Protein 7PUJ (pdb70)

Organism: Enterococcus faecalis (strain ATCC 700802 / V583) (NCBI:txid226185)

InterPro domains:
  IPR001579 Glycosyl hydrolase family 18, active site [PS01095] (178-186)
  IPR015883 Beta-hexosaminidase, catalytic domain [PF00728] (496-764)
  IPR017853 Glycoside hydrolase superfamily [SSF51445] (61-323)
  IPR017853 Glycoside hydrolase superfamily [SSF51445] (495-826)
  IPR052764 Glycosyl Hydrolase 20 Enzymes [PTHR43678] (431-831)
  IPR057016 Endo-beta-N-acetylglucosaminidase EndoS/F2-like, TIM-barrel domain [PF23916] (66-312)
  IPR057677 EndoE-GH18L, 2nd helical domain [PF25528] (418-481)

Foldseek 3Di:
DFAEEEEAELCLAQLAAPFPDPFRAGRDHHLVQPFPLHAEYEHEYDGPPPCPVRSVSSLVCQQPPNLVVVVVSNHAYEYEDELVLLQPQDDDDPAHDLVSLLVVLVVCCVVHAVVSNHQEYEYEYEDADDPVSLSRSLSNLVSNLCPAADSVPDPRFYEYEYQAQRPSSCQSRVNSGQAYEHEDFQDACVVVVVSCVSNVVRHDQLRYAYEYEADDAQDPDAGFQQDPVRCVGRLLRNLQSLQVPNGRFYYYYHQQRQLAHCPPVRNRDRDGWLSLSVLQSSCSNNVPDLVLLLVLLVLLLVLLVLQDPCVVQSVQLNVQSVVDDGSSSNSCSACPSTHPRHVDSRDHSNQSSVCVPQDCPLVVVLLVVLVVCVVVVVPDDPVLNVQLVVLSNVLSVVSNDNHDDSVRSVVSSVSSVVSVVD

CATH classification: 3.20.20.80

Solvent-accessible surface area: 18650 Å² total; per-residue (Å²): 214,67,39,5,0,0,12,2,6,0,18,4,0,111,42,3,140,46,1,42,31,121,20,126,47,155,19,45,0,26,0,64,60,2,3,59,29,4,36,1,0,3,5,80,28,130,34,30,192,68,45,94,88,90,1,86,65,0,53,70,25,0,106,115,84,3,4,69,29,2,84,93,65,55,8,70,0,0,43,20,9,77,4,52,37,0,48,127,5,90,76,101,51,136,67,8,75,157,74,41,27,40,58,21,0,102,100,3,6,66,122,34,0,67,82,36,22,10,27,0,0,0,0,33,2,100,78,173,8,51,143,121,34,14,86,5,0,15,10,0,0,116,10,0,2,140,64,0,2,68,118,23,76,66,110,60,1,0,0,2,2,2,62,38,46,45,46,45,0,3,88,71,3,8,87,2,2,40,1,1,0,3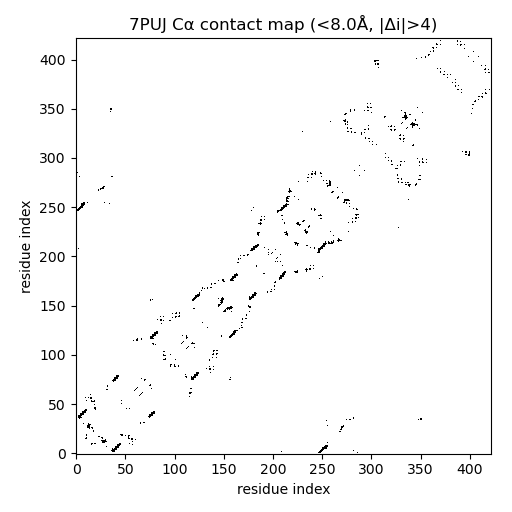,23,0,39,32,30,27,40,140,54,0,109,126,0,28,106,62,0,64,104,23,8,70,17,107,51,0,0,0,0,0,5,1,9,38,16,88,32,99,79,90,100,133,2,28,100,97,83,13,96,98,0,18,2,37,69,0,0,88,41,0,78,92,67,99,6,5,0,0,0,0,28,0,0,4,2,1,26,6,51,21,95,144,52,4,35,76,71,18,57,55,3,4,9,1,16,0,13,0,2,3,5,14,2,72,24,21,60,60,76,71,3,43,43,2,0,84,33,16,17,92,3,8,38,36,41,45,140,72,67,77,31,29,104,149,5,43,92,44,0,86,116,8,103,18,11,7,49,0,0,69,14,0,0,10,32,46,92,54,128,26,33,10,47,100,2,13,7,41,9,1,50,49,9,69,98,32,90,8,78,72,0,29,185,5,0,68,46,2,65,66,48,68,94,62,40,116,90,64,58,111,90,39,21,64,63,11,31,65,25,38,102,48,0,1,86,77,0,29,28,108,61,8,80,55,73,72,4,72,69,4,40,89,71,3,85,72,20,53,108,128

Radius of gyration: 24.65 Å; Cα contacts (8 Å, |Δi|>4): 744; chains: 1; bounding box: 52×75×59 Å

Secondary structure (DSSP, 8-state):
--EEEEEEEGGGBTT-SSSS-S--PPP-B-GGGSPTT--EEEEE----TT-HHHHHHHHHHIIIIIHHHHHHTT-EEEEEEEHHHHTT---SSSS--HHHHHHHHHHHHHHHTGGGT--EEEEE--S---HHHHHHHHHHHHHHTTTSSGGGTSS--EEEEESS---HHHHTTGGG-SEEEEE-TT--HHHHHHHHHHHTTT--GGGEEEEEEPPPTT-S-------SSGGGSHHHHHHHHHHHTT-SEEEEE-GGGTT--SSHHHHT-------HHHHHHHHHHTT--HHHHHHHHHHHHHHHTTT---HHHHHHHHHHHHH--SHHHHHHHHH-SSTTSSS-S---HHHHHHHTTS--HHHHHHHHHHHHHHHTGGGS-HHHHHHHHHHHHHHHHHHTSS---HHHHHHHHHHHHHHH--

Structure (mmCIF, N/CA/C/O backbone):
data_7PUJ
#
_entry.id   7PUJ
#
_cell.length_a   112.150
_cell.length_b   112.150
_cell.length_c   64.620
_cell.angle_alpha   90.00
_cell.angle_beta   90.00
_cell.angle_gamma   120.00
#
_symmetry.space_group_name_H-M   'P 65'
#
loop_
_entity.id
_entity.type
_entity.pdbx_description
1 polymer Beta-N-acetylhexosaminidase
2 non-polymer 'ZINC ION'
3 non-polymer 'CHLORIDE ION'
4 water water
#
loop_
_atom_site.group_PDB
_atom_site.id
_atom_site.type_symbol
_atom_site.label_atom_id
_atom_site.label_alt_id
_atom_site.label_comp_id
_atom_site.label_asym_id
_atom_site.label_entity_id
_atom_site.label_seq_id
_atom_site.pdbx_PDB_ins_code
_atom_site.Cartn_x
_atom_site.Cartn_y
_atom_site.Cartn_z
_atom_site.occupancy
_atom_site.B_iso_or_equiv
_atom_site.auth_seq_id
_atom_site.auth_comp_id
_atom_site.auth_asym_id
_atom_site.auth_atom_id
_atom_site.pdbx_PDB_model_num
ATOM 1 N N . GLU A 1 10 ? -17.128 -44.923 -10.117 1.00 55.61 61 GLU A N 1
ATOM 2 C CA . GLU A 1 10 ? -17.776 -46.026 -9.415 1.00 56.79 61 GLU A CA 1
ATOM 3 C C . GLU A 1 10 ? -18.331 -45.539 -8.079 1.00 45.67 61 GLU A C 1
ATOM 4 O O . GLU A 1 10 ? -19.335 -46.048 -7.585 1.00 44.93 61 GLU A O 1
ATOM 10 N N . LYS A 1 11 ? -17.680 -44.530 -7.514 1.00 40.02 62 LYS A N 1
ATOM 11 C CA . LYS A 1 11 ? -18.072 -44.041 -6.207 1.00 31.81 62 LYS A CA 1
ATOM 12 C C . LYS A 1 11 ? -19.426 -43.341 -6.279 1.00 34.60 62 LYS A C 1
ATOM 13 O O . LYS A 1 11 ? -19.951 -43.027 -7.352 1.00 33.54 62 LYS A O 1
ATOM 19 N N . HIS A 1 12 ? -20.002 -43.125 -5.111 1.00 24.91 63 HIS A N 1
ATOM 20 C CA . HIS A 1 12 ? -21.289 -42.460 -4.980 1.00 19.11 63 HIS A CA 1
ATOM 21 C C . HIS A 1 12 ? -21.127 -41.222 -4.116 1.00 20.04 63 HIS A C 1
ATOM 22 O O . HIS A 1 12 ? -20.320 -41.202 -3.179 1.00 20.00 63 HIS A O 1
ATOM 29 N N . PHE A 1 13 ? -21.884 -40.179 -4.445 1.00 19.48 64 PHE A N 1
ATOM 30 C CA . PHE A 1 13 ? -22.141 -39.099 -3.506 1.00 18.08 64 PHE A CA 1
ATOM 31 C C . PHE A 1 13 ? -23.632 -38.838 -3.544 1.00 17.39 64 PHE A C 1
ATOM 32 O O . PHE A 1 13 ? -24.177 -38.530 -4.606 1.00 20.07 64 PHE A O 1
ATOM 40 N N . MET A 1 14 ? -24.288 -38.997 -2.398 1.00 15.46 65 MET A N 1
ATOM 41 C CA . MET A 1 14 ? -25.731 -38.842 -2.292 1.00 14.75 65 MET A CA 1
ATOM 42 C C . MET A 1 14 ? -26.057 -37.671 -1.375 1.00 14.84 65 MET A C 1
ATOM 43 O O . MET A 1 14 ? -25.342 -37.420 -0.398 1.00 16.73 65 MET A O 1
ATOM 48 N N . VAL A 1 15 ? -27.142 -36.943 -1.683 1.00 16.99 66 VAL A N 1
ATOM 49 C CA . VAL A 1 15 ? -27.667 -35.975 -0.720 1.00 15.24 66 VAL A CA 1
ATOM 50 C C . VAL A 1 15 ? -29.145 -36.233 -0.491 1.00 17.08 66 VAL A C 1
ATOM 51 O O . VAL A 1 15 ? -29.857 -36.738 -1.370 1.00 19.09 66 VAL A O 1
ATOM 55 N N . TYR A 1 16 ? -29.593 -35.911 0.727 1.00 16.70 67 TYR A N 1
ATOM 56 C CA . TYR A 1 16 ? -31.010 -35.908 1.063 1.00 18.29 67 TYR A CA 1
ATOM 57 C C . TYR A 1 16 ? -31.526 -34.486 0.890 1.00 18.07 67 TYR A C 1
ATOM 58 O O . TYR A 1 16 ? -31.060 -33.560 1.570 1.00 21.82 67 TYR A O 1
ATOM 67 N N . TYR A 1 17 ? -32.454 -34.323 -0.041 1.00 18.19 68 TYR A N 1
ATOM 68 C CA . TYR A 1 17 ? -33.038 -33.040 -0.398 1.00 18.10 68 TYR A CA 1
ATOM 69 C C . TYR A 1 17 ? -34.397 -32.943 0.283 1.00 18.49 68 TYR A C 1
ATOM 70 O O . TYR A 1 17 ? -35.314 -33.702 -0.046 1.00 17.52 68 TYR A O 1
ATOM 79 N N . ARG A 1 18 ? -34.521 -32.016 1.235 1.00 17.33 69 ARG A N 1
ATOM 80 C CA . ARG A 1 18 ? -35.770 -31.826 1.973 1.00 18.64 69 ARG A CA 1
ATOM 81 C C . ARG A 1 18 ? -36.776 -31.123 1.061 1.00 20.92 69 ARG A C 1
ATOM 82 O O . ARG A 1 18 ? -36.587 -29.964 0.665 1.00 20.89 69 ARG A O 1
ATOM 90 N N . ALA A 1 19 ? -37.833 -31.846 0.685 1.00 19.39 70 ALA A N 1
ATOM 91 C CA . ALA A 1 19 ? -38.728 -31.362 -0.360 1.00 21.42 70 ALA A CA 1
ATOM 92 C C . ALA A 1 19 ? -39.416 -30.068 0.057 1.00 20.21 70 ALA A C 1
ATOM 93 O O . ALA A 1 19 ? -39.659 -29.194 -0.782 1.00 21.31 70 ALA A O 1
ATOM 95 N N . TRP A 1 20 ? -39.723 -29.928 1.344 1.00 22.40 71 TRP A N 1
ATOM 96 C CA . TRP A 1 20 ? -40.459 -28.752 1.815 1.00 25.65 71 TRP A CA 1
ATOM 97 C C . TRP A 1 20 ? -39.582 -27.512 1.902 1.00 27.30 71 TRP A C 1
ATOM 98 O O . TRP A 1 20 ? -40.086 -26.426 2.234 1.00 24.82 71 TRP A O 1
ATOM 109 N N . ARG A 1 21 ? -38.294 -27.634 1.574 1.00 21.48 72 ARG A N 1
ATOM 110 C CA . ARG A 1 21 ? -37.411 -26.484 1.477 1.00 20.82 72 ARG A CA 1
ATOM 111 C C . ARG A 1 21 ? -37.130 -26.080 0.033 1.00 19.24 72 ARG A C 1
ATOM 112 O O . ARG A 1 21 ? -36.275 -25.219 -0.199 1.00 20.40 72 ARG A O 1
ATOM 120 N N . ASP A 1 22 ? -37.821 -26.690 -0.933 1.00 18.91 73 ASP A N 1
ATOM 121 C CA . ASP A 1 22 ? -37.792 -26.254 -2.329 1.00 20.29 73 ASP A CA 1
ATOM 122 C C . ASP A 1 22 ? -38.591 -24.962 -2.497 1.00 23.79 73 ASP A C 1
ATOM 123 O O . ASP A 1 22 ? -39.550 -24.709 -1.759 1.00 24.54 73 ASP A O 1
ATOM 128 N N . LYS A 1 23 ? -38.220 -24.163 -3.509 1.00 22.18 74 LYS A N 1
ATOM 129 C CA . LYS A 1 23 ? -38.931 -22.899 -3.743 1.00 25.54 74 LYS A CA 1
ATOM 130 C C . LYS A 1 23 ? -40.406 -23.124 -4.059 1.00 31.76 74 LYS A C 1
ATOM 131 O O . LYS A 1 23 ? -41.235 -22.244 -3.788 1.00 31.25 74 LYS A O 1
ATOM 137 N N . THR A 1 24 ? -40.759 -24.282 -4.623 1.00 27.19 75 THR A N 1
ATOM 138 C CA . THR A 1 24 ? -42.155 -24.533 -4.978 1.00 26.60 75 THR A CA 1
ATOM 139 C C . THR A 1 24 ? -43.040 -24.844 -3.778 1.00 29.88 75 THR A C 1
ATOM 140 O O . THR A 1 24 ? -44.252 -24.993 -3.959 1.00 28.82 75 THR A O 1
ATOM 144 N N . MET A 1 25 ? -42.490 -24.959 -2.572 1.00 24.66 76 MET A N 1
ATOM 145 C CA . MET A 1 25 ? -43.289 -25.204 -1.377 1.00 29.98 76 MET A CA 1
ATOM 146 C C . MET A 1 25 ? -43.271 -23.965 -0.490 1.00 30.55 76 MET A C 1
ATOM 147 O O . MET A 1 25 ? -42.211 -23.371 -0.268 1.00 29.55 76 MET A O 1
ATOM 152 N N . GLN A 1 26 ? -44.447 -23.588 0.019 1.00 33.19 77 GLN A N 1
ATOM 153 C CA . GLN A 1 26 ? -44.601 -22.460 0.932 1.00 35.07 77 GLN A CA 1
ATOM 154 C C . GLN A 1 26 ? -45.494 -22.890 2.090 1.00 28.27 77 GLN A C 1
ATOM 155 O O . GLN A 1 26 ? -46.644 -23.283 1.875 1.00 33.45 77 GLN A O 1
ATOM 161 N N . GLY A 1 27 ? -44.964 -22.823 3.309 1.00 26.94 78 GLY A N 1
ATOM 162 C CA . GLY A 1 27 ? -45.725 -23.165 4.496 1.00 28.02 78 GLY A CA 1
ATOM 163 C C . GLY A 1 27 ? -45.994 -24.639 4.716 1.00 36.96 78 GLY A C 1
ATOM 164 O O . GLY A 1 27 ? -46.938 -24.980 5.434 1.00 32.50 78 GLY A O 1
ATOM 165 N N . VAL A 1 28 ? -45.206 -25.534 4.115 1.00 26.54 79 VAL A N 1
ATOM 166 C CA . VAL A 1 28 ? -45.374 -26.973 4.308 1.00 24.98 79 VAL A CA 1
ATOM 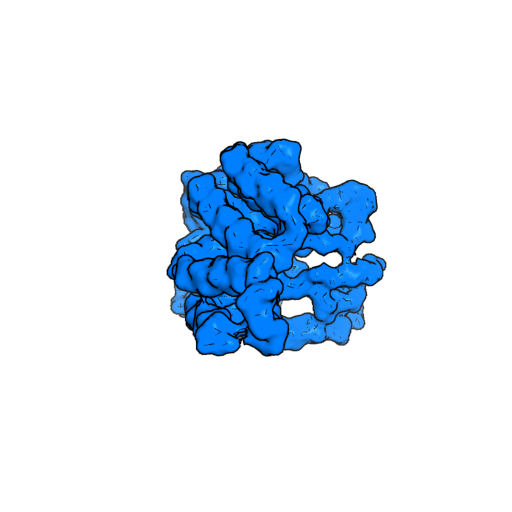167 C C . VAL A 1 28 ? -44.382 -27.440 5.358 1.00 27.92 79 VAL A C 1
ATOM 168 O O . VAL A 1 28 ? -43.177 -27.160 5.257 1.00 25.00 79 VAL A O 1
ATOM 172 N N . ASN A 1 29 ? -44.892 -28.129 6.381 1.00 27.79 80 ASN A N 1
ATOM 173 C CA . ASN A 1 29 ? -44.056 -28.774 7.390 1.00 26.91 80 ASN A CA 1
ATOM 174 C C . ASN A 1 29 ? -43.158 -27.762 8.095 1.00 29.34 80 ASN A C 1
ATOM 175 O O . ASN A 1 29 ? -42.010 -28.051 8.431 1.00 24.24 80 ASN A O 1
ATOM 180 N N . THR A 1 30 ? -43.665 -26.545 8.300 1.00 28.50 81 THR A N 1
ATOM 181 C CA . THR A 1 30 ? -42.841 -25.544 8.963 1.00 27.84 81 THR A CA 1
ATOM 182 C C . THR A 1 30 ? -43.734 -24.466 9.551 1.00 27.44 81 THR A C 1
ATOM 183 O O . THR A 1 30 ? -44.782 -24.149 8.992 1.00 29.08 81 THR A O 1
ATOM 187 N N . THR A 1 31 ? -43.300 -23.919 10.680 1.00 28.12 82 THR A N 1
ATOM 188 C CA . THR A 1 31 ? -43.916 -22.734 11.260 1.00 35.24 82 THR A CA 1
ATOM 189 C C . THR A 1 31 ? -43.179 -21.464 10.866 1.00 34.35 82 THR A C 1
ATOM 190 O O . THR A 1 31 ? -43.632 -20.368 11.214 1.00 30.91 82 THR A O 1
ATOM 194 N N . LEU A 1 32 ? -42.058 -21.586 10.148 1.00 28.06 83 LEU A N 1
ATOM 195 C CA . LEU A 1 32 ? -41.274 -20.415 9.745 1.00 27.91 83 LEU A CA 1
ATOM 196 C C . LEU A 1 32 ? -41.876 -19.786 8.493 1.00 31.47 83 LEU A C 1
ATOM 197 O O . LEU A 1 32 ? -42.184 -20.497 7.533 1.00 30.26 83 LEU A O 1
ATOM 202 N N . PRO A 1 33 ? -42.040 -18.462 8.454 1.00 30.70 84 PRO A N 1
ATOM 203 C CA . PRO A 1 33 ? -42.565 -17.821 7.240 1.00 26.13 84 PRO A CA 1
ATOM 204 C C . PRO A 1 33 ? -41.534 -17.607 6.138 1.00 24.25 84 PRO A C 1
ATOM 205 O O . PRO A 1 33 ? -41.920 -17.229 5.019 1.00 26.19 84 PRO A O 1
ATOM 209 N N . ASP A 1 34 ? -40.255 -17.849 6.420 1.00 26.38 85 ASP A N 1
ATOM 210 C CA . ASP A 1 34 ? -39.164 -17.537 5.499 1.00 26.71 85 ASP A CA 1
ATOM 211 C C . ASP A 1 34 ? -39.378 -18.164 4.127 1.00 27.59 85 ASP A C 1
ATOM 212 O O . ASP A 1 34 ? -39.842 -19.302 4.010 1.00 26.82 85 ASP A O 1
ATOM 217 N N . GLU A 1 35 ? -39.014 -17.421 3.083 1.00 24.09 86 GLU A N 1
ATOM 218 C CA . GLU A 1 35 ? -39.062 -17.968 1.733 1.00 25.83 86 GLU A CA 1
ATOM 219 C C . GLU A 1 35 ? -37.913 -18.948 1.519 1.00 21.45 86 GLU A C 1
ATOM 220 O O . GLU A 1 35 ? -36.783 -18.709 1.946 1.00 22.81 86 GLU A O 1
ATOM 226 N N . ASN A 1 36 ? -38.215 -20.052 0.847 1.00 26.31 87 ASN A N 1
ATOM 227 C CA . ASN A 1 36 ? -37.191 -21.022 0.494 1.00 23.38 87 ASN A CA 1
ATOM 228 C C . ASN A 1 36 ? -36.283 -20.466 -0.597 1.00 22.43 87 ASN A C 1
ATOM 229 O O . ASN A 1 36 ? -36.701 -19.656 -1.428 1.00 23.44 87 ASN A O 1
ATOM 234 N N . TRP A 1 37 ? -35.019 -20.924 -0.609 1.00 21.15 88 TRP A N 1
ATOM 235 C CA . TRP A 1 37 ? -34.004 -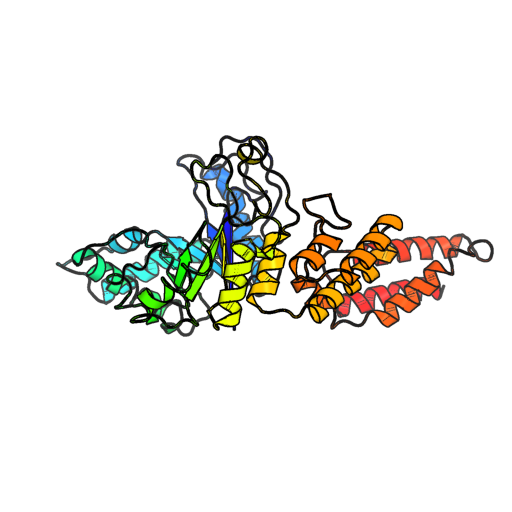20.249 -1.408 1.00 22.48 88 TRP A CA 1
ATOM 236 C C . TRP A 1 37 ? -33.462 -21.058 -2.581 1.00 21.86 88 TRP A C 1
ATOM 237 O O . TRP A 1 37 ? -32.794 -20.475 -3.447 1.00 23.27 88 TRP A O 1
ATOM 248 N N . LEU A 1 38 ? -33.721 -22.364 -2.649 1.00 21.20 89 LEU A N 1
ATOM 249 C CA . LEU A 1 38 ? -33.152 -23.190 -3.708 1.00 18.85 89 LEU A CA 1
ATOM 250 C C . LEU A 1 38 ? -34.221 -24.046 -4.375 1.00 21.49 89 LEU A C 1
ATOM 251 O O . LEU A 1 38 ? -35.300 -24.278 -3.822 1.00 20.70 89 LEU A O 1
ATOM 256 N N . THR A 1 39 ? -33.907 -24.512 -5.587 1.00 20.89 90 THR A N 1
ATOM 257 C CA . THR A 1 39 ? -34.656 -25.553 -6.274 1.00 18.11 90 THR A CA 1
ATOM 258 C C . THR A 1 39 ? -33.737 -26.747 -6.500 1.00 18.39 90 THR A C 1
ATOM 259 O O . THR A 1 39 ? -32.525 -26.666 -6.294 1.00 19.61 90 THR A O 1
ATOM 263 N N . MET A 1 40 ? -34.321 -27.856 -6.956 1.00 19.42 91 MET A N 1
ATOM 264 C CA . MET A 1 40 ? -33.490 -29.025 -7.228 1.00 20.37 91 MET A CA 1
ATOM 265 C C . MET A 1 40 ? -32.462 -28.767 -8.325 1.00 23.30 91 MET A C 1
ATOM 266 O O . MET A 1 40 ? -31.473 -29.503 -8.393 1.00 19.82 91 MET A O 1
ATOM 271 N N . HIS A 1 41 ? -32.658 -27.741 -9.178 1.00 22.00 92 HIS A N 1
ATOM 272 C CA . HIS A 1 41 ? -31.625 -27.387 -10.154 1.00 19.38 92 HIS A CA 1
ATOM 273 C C . HIS A 1 41 ? -30.311 -26.975 -9.497 1.00 22.28 92 HIS A C 1
ATOM 274 O O . HIS A 1 41 ? -29.250 -27.092 -10.129 1.00 23.04 92 HIS A O 1
ATOM 281 N N . ASP A 1 42 ? -30.354 -26.477 -8.262 1.00 18.43 93 ASP A N 1
ATOM 282 C CA . ASP A 1 42 ? -29.173 -25.967 -7.573 1.00 18.30 93 ASP A CA 1
ATOM 283 C C . ASP A 1 42 ? -28.344 -27.064 -6.920 1.00 18.03 93 ASP A C 1
ATOM 284 O O . ASP A 1 42 ? -27.290 -26.766 -6.352 1.00 20.24 93 ASP A O 1
ATOM 289 N N . ILE A 1 43 ? -28.804 -28.307 -6.967 1.00 17.78 94 ILE A N 1
ATOM 290 C CA . ILE A 1 43 ? -28.022 -29.391 -6.377 1.00 17.03 94 ILE A CA 1
ATOM 291 C C . ILE A 1 43 ? -26.665 -29.437 -7.067 1.00 16.63 94 ILE A C 1
ATOM 292 O O . ILE A 1 43 ? -26.612 -29.463 -8.311 1.00 19.44 94 ILE A O 1
ATOM 297 N N . PRO A 1 44 ? -25.560 -29.472 -6.321 1.00 17.06 95 PRO A N 1
ATOM 298 C CA . PRO A 1 44 ? -24.230 -29.472 -6.947 1.00 19.00 95 PRO A CA 1
ATOM 299 C C . PRO A 1 44 ? -23.959 -30.681 -7.839 1.00 19.08 95 PRO A C 1
ATOM 300 O O . PRO A 1 44 ? -24.559 -31.758 -7.712 1.00 18.73 95 PRO A O 1
ATOM 304 N N . TYR A 1 45 ? -23.042 -30.464 -8.781 1.00 19.88 96 TYR A N 1
ATOM 305 C CA . TYR A 1 45 ? -22.527 -31.524 -9.633 1.00 19.23 96 TYR A CA 1
ATOM 306 C C . TYR A 1 45 ? -21.690 -32.503 -8.810 1.00 19.00 96 TYR A C 1
ATOM 307 O O . TYR A 1 45 ? -21.196 -32.182 -7.730 1.00 17.64 96 TYR A O 1
ATOM 316 N N . GLY A 1 46 ? -21.559 -33.724 -9.330 1.00 17.71 97 GLY A N 1
ATOM 317 C CA . GLY A 1 46 ? -20.843 -34.762 -8.611 1.00 18.72 97 GLY A CA 1
ATOM 318 C C . GLY A 1 46 ? -21.696 -35.549 -7.646 1.00 22.73 97 GLY A C 1
ATOM 319 O O . GLY A 1 46 ? -21.173 -36.423 -6.945 1.00 22.21 97 GLY A O 1
ATOM 320 N N . ILE A 1 47 ? -22.987 -35.260 -7.590 1.00 21.42 98 ILE A N 1
ATOM 321 C CA . ILE A 1 47 ? -23.938 -35.966 -6.746 1.00 21.63 98 ILE A CA 1
ATOM 322 C C . ILE A 1 47 ? -24.713 -36.897 -7.665 1.00 19.40 98 ILE A C 1
ATOM 323 O O . ILE A 1 47 ? -25.449 -36.436 -8.540 1.00 22.56 98 ILE A O 1
ATOM 328 N N . ASP A 1 48 ? -24.550 -38.211 -7.505 1.00 17.98 99 ASP A N 1
ATOM 329 C CA . ASP A 1 48 ? -25.158 -39.105 -8.483 1.00 19.42 99 ASP A CA 1
ATOM 330 C C . ASP A 1 48 ? -26.499 -39.664 -8.038 1.00 18.54 99 ASP A C 1
ATOM 331 O O . ASP A 1 48 ? -27.243 -40.177 -8.883 1.00 20.34 99 ASP A O 1
ATOM 336 N N . ILE A 1 49 ? -26.846 -39.554 -6.755 1.00 18.96 100 ILE A N 1
ATOM 337 C CA . ILE A 1 49 ? -28.134 -40.014 -6.247 1.00 16.84 100 ILE A CA 1
ATOM 338 C C . ILE A 1 49 ? -28.707 -38.916 -5.368 1.00 17.19 100 ILE A C 1
ATOM 339 O O . ILE A 1 49 ? -28.026 -38.426 -4.459 1.00 18.60 100 ILE A O 1
ATOM 344 N N . VAL A 1 50 ? -29.943 -38.518 -5.639 1.00 18.86 101 VAL A N 1
ATOM 345 C CA . VAL A 1 50 ? -30.642 -37.542 -4.803 1.00 16.55 101 VAL A CA 1
ATOM 346 C C . VAL A 1 50 ? -31.817 -38.244 -4.153 1.00 18.44 101 VAL A C 1
ATOM 347 O O . VAL A 1 50 ? -32.675 -38.801 -4.850 1.00 19.52 101 VAL A O 1
ATOM 351 N N . ASN A 1 51 ? -31.852 -38.242 -2.822 1.00 16.49 102 ASN A N 1
ATOM 352 C CA . ASN A 1 51 ? -32.987 -38.794 -2.090 1.00 17.96 102 ASN A CA 1
ATOM 353 C C . ASN A 1 51 ? -33.945 -37.648 -1.792 1.00 18.48 102 ASN A C 1
ATOM 354 O O . ASN A 1 51 ? -33.574 -36.695 -1.098 1.00 20.57 102 ASN A O 1
ATOM 359 N N . VAL A 1 52 ? -35.162 -37.735 -2.328 1.00 18.50 103 VAL A N 1
ATOM 360 C CA . VAL A 1 52 ? -36.198 -36.723 -2.107 1.00 19.74 103 VAL A CA 1
ATOM 361 C C . VAL A 1 52 ? -36.885 -37.093 -0.797 1.00 24.33 103 VAL A C 1
ATOM 362 O O . VAL A 1 52 ? -37.646 -38.059 -0.742 1.00 25.38 103 VAL A O 1
ATOM 366 N N . PHE A 1 53 ? -36.596 -36.358 0.265 1.00 19.90 104 PHE A N 1
ATOM 367 C CA . PHE A 1 53 ? -37.176 -36.638 1.565 1.00 21.16 104 PHE A CA 1
ATOM 368 C C . PHE A 1 53 ? -38.323 -35.670 1.783 1.00 25.36 104 PHE A C 1
ATOM 369 O O . PHE A 1 53 ? -38.115 -34.452 1.818 1.00 22.35 104 PHE A O 1
ATOM 377 N N . SER A 1 54 ? -39.527 -36.211 1.915 1.00 24.79 105 SER A N 1
ATOM 378 C CA . SER A 1 54 ? -40.726 -35.390 1.980 1.00 28.39 105 SER A CA 1
ATOM 379 C C . SER A 1 54 ? -41.570 -35.838 3.159 1.00 30.83 105 SER A C 1
ATOM 380 O O . SER A 1 54 ? -41.818 -37.037 3.326 1.00 26.72 105 SER A O 1
ATOM 383 N N . TYR A 1 55 ? -41.976 -34.878 3.987 1.00 24.95 106 TYR A N 1
ATOM 384 C CA . TYR A 1 55 ? -43.018 -35.086 4.988 1.00 29.21 106 TYR A CA 1
ATOM 385 C C . TYR A 1 55 ? -44.087 -34.026 4.771 1.00 29.30 106 TYR A C 1
ATOM 386 O O . TYR A 1 55 ? -43.782 -32.830 4.791 1.00 27.64 106 TYR A O 1
ATOM 395 N N . VAL A 1 56 ? -45.323 -34.459 4.555 1.00 31.54 107 VAL A N 1
ATOM 396 C CA . VAL A 1 56 ? -46.451 -33.574 4.309 1.00 27.94 107 VAL A CA 1
ATOM 397 C C . VAL A 1 56 ? -47.481 -33.797 5.410 1.00 41.48 107 VAL A C 1
ATOM 398 O O . VAL A 1 56 ? -48.225 -34.780 5.386 1.00 37.31 107 VAL A O 1
ATOM 402 N N . PRO A 1 57 ? -47.553 -32.903 6.398 1.00 34.60 108 PRO A N 1
ATOM 403 C CA . PRO A 1 57 ? -48.562 -33.060 7.458 1.00 36.38 108 PRO A CA 1
ATOM 404 C C . PRO A 1 57 ? -49.973 -33.137 6.886 1.00 37.30 108 PRO A C 1
ATOM 405 O O . PRO A 1 57 ? -50.262 -32.619 5.805 1.00 33.50 108 PRO A O 1
ATOM 409 N N . LYS A 1 58 ? -50.853 -33.822 7.619 1.00 40.91 109 LYS A N 1
ATOM 410 C CA . LYS A 1 58 ? -52.241 -33.951 7.188 1.00 41.70 109 LYS A CA 1
ATOM 411 C C . LYS A 1 58 ? -52.855 -32.573 6.977 1.00 38.82 109 LYS A C 1
ATOM 412 O O . LYS A 1 58 ? -52.699 -31.676 7.810 1.00 41.71 109 LYS A O 1
ATOM 418 N N . GLY A 1 59 ? -53.522 -32.396 5.840 1.00 39.27 110 GLY A N 1
ATOM 419 C CA . GLY A 1 59 ? -54.130 -31.135 5.490 1.00 40.22 110 GLY A CA 1
ATOM 420 C C . GLY A 1 59 ? -53.298 -30.249 4.590 1.00 44.80 110 GLY A C 1
ATOM 421 O O . GLY A 1 59 ? -53.834 -29.283 4.036 1.00 41.25 110 GLY A O 1
ATOM 422 N N . GLN A 1 60 ? -52.007 -30.540 4.424 1.00 40.95 111 GLN A N 1
ATOM 423 C CA . GLN A 1 60 ? -51.143 -29.716 3.590 1.00 38.04 111 GLN A CA 1
ATOM 424 C C . GLN A 1 60 ? -50.844 -30.364 2.240 1.00 37.93 111 GLN A C 1
ATOM 425 O O . GLN A 1 60 ? -49.866 -29.990 1.583 1.00 36.78 111 GLN A O 1
ATOM 431 N N . GLU A 1 61 ? -51.668 -31.325 1.808 1.00 36.24 112 GLU A N 1
ATOM 432 C CA . GLU A 1 61 ? -51.390 -32.018 0.555 1.00 34.25 112 GLU A CA 1
ATOM 433 C C . GLU A 1 61 ? -51.543 -31.088 -0.642 1.00 40.60 112 GLU A C 1
ATOM 434 O O . GLU A 1 61 ? -50.795 -31.200 -1.619 1.00 36.82 112 GLU A O 1
ATOM 440 N N . ALA A 1 62 ? -52.511 -30.167 -0.591 1.00 36.65 113 ALA A N 1
ATOM 441 C CA . ALA A 1 62 ? -52.676 -29.219 -1.687 1.00 35.94 113 ALA A CA 1
ATOM 442 C C . ALA A 1 62 ? -51.498 -28.258 -1.770 1.00 34.70 113 ALA A C 1
ATOM 443 O O . ALA A 1 62 ? -51.091 -27.866 -2.870 1.00 32.32 113 ALA A O 1
ATOM 445 N N . LEU A 1 63 ? -50.951 -27.852 -0.618 1.00 32.51 114 LEU A N 1
ATOM 446 C CA . LEU A 1 63 ? -49.795 -26.957 -0.612 1.00 32.46 114 LEU A CA 1
ATOM 447 C C . LEU A 1 63 ? -48.558 -27.638 -1.191 1.00 31.81 114 LEU A C 1
ATOM 448 O O . LEU A 1 63 ? -47.727 -26.982 -1.831 1.00 31.34 114 LEU A O 1
ATOM 453 N N . ALA A 1 64 ? -48.426 -28.948 -0.985 1.00 32.41 115 ALA A N 1
ATOM 454 C CA . ALA A 1 64 ? -47.252 -29.684 -1.445 1.00 32.56 115 ALA A CA 1
ATOM 455 C C . ALA A 1 64 ? -47.344 -30.112 -2.905 1.00 31.94 115 ALA A C 1
ATOM 456 O O . ALA A 1 64 ? -46.317 -30.464 -3.501 1.00 31.45 115 ALA A O 1
ATOM 458 N N . GLN A 1 65 ? -48.537 -30.084 -3.503 1.00 32.66 116 GLN A N 1
ATOM 459 C CA . GLN A 1 65 ? -48.691 -30.616 -4.856 1.00 32.49 116 GLN A CA 1
ATOM 460 C C . GLN A 1 65 ? -47.846 -29.906 -5.910 1.00 29.55 116 GLN A C 1
ATOM 461 O O . GLN A 1 65 ? -47.331 -30.599 -6.808 1.00 30.44 116 GLN A O 1
ATOM 467 N N . PRO A 1 66 ? -47.695 -28.573 -5.908 1.00 30.70 117 PRO A N 1
ATOM 468 C CA . PRO A 1 66 ? -46.827 -27.959 -6.922 1.00 30.35 117 PRO A CA 1
ATOM 469 C C . PRO A 1 66 ? -45.436 -28.570 -6.956 1.00 30.08 117 PRO A C 1
ATOM 470 O O . PRO A 1 66 ? -44.886 -28.777 -8.047 1.00 30.08 117 PRO A O 1
ATOM 474 N N . PHE A 1 67 ? -44.866 -28.899 -5.795 1.00 26.19 118 PHE A N 1
ATOM 475 C CA . PHE A 1 67 ? -43.558 -29.552 -5.798 1.00 25.42 118 PHE A CA 1
ATOM 476 C C . PHE A 1 67 ? -43.608 -30.880 -6.539 1.00 27.25 118 PHE A C 1
ATOM 477 O O . PHE A 1 67 ? -42.743 -31.164 -7.376 1.00 26.23 118 PHE A O 1
ATOM 485 N N . TYR A 1 68 ? -44.592 -31.730 -6.217 1.00 27.23 119 TYR A N 1
ATOM 486 C CA . TYR A 1 68 ? -44.659 -33.043 -6.855 1.00 28.76 119 TYR A CA 1
ATOM 487 C C . TYR A 1 68 ? -44.873 -32.925 -8.361 1.00 29.49 119 TYR A C 1
ATOM 488 O O . TYR A 1 68 ? -44.279 -33.683 -9.139 1.00 27.54 119 TYR A O 1
ATOM 497 N N . ASP A 1 69 ? -45.707 -31.979 -8.802 1.00 28.67 120 ASP A N 1
ATOM 498 C CA . ASP A 1 69 ? -45.851 -31.787 -10.243 1.00 31.06 120 ASP A CA 1
ATOM 499 C C . ASP A 1 69 ? -44.533 -31.336 -10.857 1.00 28.16 120 ASP A C 1
ATOM 500 O O . ASP A 1 69 ? -44.144 -31.808 -11.934 1.00 31.97 120 ASP A O 1
ATOM 505 N N . THR A 1 70 ? -43.829 -30.428 -10.179 1.00 26.41 121 THR A N 1
ATOM 506 C CA . THR A 1 70 ? -42.563 -29.926 -10.707 1.00 28.71 121 THR A CA 1
ATOM 507 C C . THR A 1 70 ? -41.493 -31.014 -10.695 1.00 24.82 121 THR A C 1
ATOM 508 O O . THR A 1 70 ? -40.695 -31.116 -11.634 1.00 29.40 121 THR A O 1
ATOM 512 N N . LEU A 1 71 ? -41.474 -31.845 -9.652 1.00 25.54 122 LEU A N 1
ATOM 513 C CA . LEU A 1 71 ? -40.542 -32.973 -9.617 1.00 25.54 122 LEU A CA 1
ATOM 514 C C . LEU A 1 71 ? -40.747 -33.891 -10.817 1.00 29.06 122 LEU A C 1
ATOM 515 O O . LEU A 1 71 ? -39.797 -34.212 -11.538 1.00 27.78 122 LEU A O 1
ATOM 520 N N . LYS A 1 72 ? -41.996 -34.304 -11.060 1.00 27.96 123 LYS A N 1
ATOM 521 C CA . LYS A 1 72 ? -42.271 -35.251 -12.137 1.00 30.55 123 LYS A CA 1
ATOM 522 C C . LYS A 1 72 ? -41.975 -34.649 -13.506 1.00 30.64 123 LYS A C 1
ATOM 523 O O . LYS A 1 72 ? -41.387 -35.310 -14.372 1.00 33.34 123 LYS A O 1
ATOM 529 N N . ASN A 1 73 ? -42.356 -33.392 -13.721 1.00 33.79 124 ASN A N 1
ATOM 530 C CA . ASN A 1 73 ? -42.324 -32.827 -15.060 1.00 37.37 124 ASN A CA 1
ATOM 531 C C . ASN A 1 73 ? -41.118 -31.942 -15.340 1.00 36.00 124 ASN A C 1
ATOM 532 O O . ASN A 1 73 ? -40.848 -31.656 -16.511 1.00 36.43 124 ASN A O 1
ATOM 537 N N . GLU A 1 74 ? -40.377 -31.505 -14.320 1.00 31.51 125 GLU A N 1
ATOM 538 C CA . GLU A 1 74 ? -39.269 -30.589 -14.575 1.00 26.87 125 GLU A CA 1
ATOM 539 C C . GLU A 1 74 ? -37.968 -31.074 -13.943 1.00 28.45 125 GLU A C 1
ATOM 540 O O . GLU A 1 74 ? -36.951 -31.239 -14.630 1.00 26.80 125 GLU A O 1
ATOM 546 N N . TYR A 1 75 ? -38.008 -31.305 -12.631 1.00 28.82 126 TYR A N 1
ATOM 547 C CA . TYR A 1 75 ? -36.788 -31.587 -11.880 1.00 24.93 126 TYR A CA 1
ATOM 548 C C . TYR A 1 75 ? -36.199 -32.932 -12.270 1.00 25.84 126 TYR A C 1
ATOM 549 O O . TYR A 1 75 ? -34.991 -33.045 -12.503 1.00 25.10 126 TYR A O 1
ATOM 558 N N . ALA A 1 76 ? -37.025 -33.980 -12.289 1.00 24.97 127 ALA A N 1
ATOM 559 C CA . ALA A 1 76 ? -36.514 -35.299 -12.654 1.00 26.13 127 ALA A CA 1
ATOM 560 C C . ALA A 1 76 ? -35.941 -35.322 -14.064 1.00 27.58 127 ALA A C 1
ATOM 561 O O . ALA A 1 76 ? -34.818 -35.826 -14.236 1.00 25.65 127 ALA A O 1
ATOM 563 N N . PRO A 1 77 ? -36.618 -34.804 -15.101 1.00 29.35 128 PRO A N 1
ATOM 564 C CA . PRO A 1 77 ? -35.976 -34.782 -16.429 1.00 28.09 128 PRO A CA 1
ATOM 565 C C . PRO A 1 77 ? -34.678 -34.008 -16.445 1.00 23.74 128 PRO A C 1
ATOM 566 O O . PRO A 1 77 ? -33.696 -34.430 -17.076 1.00 26.87 128 PRO A O 1
ATOM 570 N N . ALA A 1 78 ? -34.646 -32.873 -15.756 1.00 25.02 129 ALA A N 1
ATOM 571 C CA . ALA A 1 78 ? -33.433 -32.064 -15.732 1.00 24.82 129 ALA A CA 1
ATOM 572 C C . ALA A 1 78 ? -32.289 -32.798 -15.041 1.00 25.59 129 ALA A C 1
ATOM 573 O O . ALA A 1 78 ? -31.146 -32.755 -15.511 1.00 23.45 129 ALA A O 1
ATOM 575 N N . LEU A 1 79 ? -32.569 -33.469 -13.916 1.00 22.86 130 LEU A N 1
ATOM 576 C CA . LEU A 1 79 ? -31.492 -34.177 -13.227 1.00 23.15 130 LEU A CA 1
ATOM 577 C C . LEU A 1 79 ? -31.057 -35.401 -14.020 1.00 21.09 130 LEU A C 1
ATOM 578 O O . LEU A 1 79 ? -29.865 -35.725 -14.062 1.00 21.00 130 LEU A O 1
ATOM 583 N N . HIS A 1 80 ? -32.003 -36.084 -14.677 1.00 24.86 131 HIS A N 1
ATOM 584 C CA . HIS A 1 80 ? -31.620 -37.204 -15.537 1.00 27.49 131 HIS A CA 1
ATOM 585 C C . HIS A 1 80 ? -30.687 -36.744 -16.649 1.00 21.96 131 HIS A C 1
ATOM 586 O O . HIS A 1 80 ? -29.722 -37.442 -16.994 1.00 23.24 131 HIS A O 1
ATOM 593 N N . ALA A 1 81 ? -30.941 -35.552 -17.196 1.00 24.95 132 ALA A N 1
ATOM 594 C CA . ALA A 1 81 ? -30.061 -34.990 -18.218 1.00 25.20 132 ALA A CA 1
ATOM 595 C C . ALA A 1 81 ? -28.637 -34.841 -17.712 1.00 28.57 132 ALA A C 1
ATOM 596 O O . ALA A 1 81 ? -27.685 -34.943 -18.492 1.00 31.12 132 ALA A O 1
ATOM 598 N N . ARG A 1 82 ? -28.473 -34.579 -16.419 1.00 22.23 133 ARG A N 1
ATOM 599 C CA . ARG A 1 82 ? -27.168 -34.461 -15.788 1.00 23.36 133 ARG A CA 1
ATOM 600 C C . ARG A 1 82 ? -26.629 -35.784 -15.262 1.00 24.50 133 ARG A C 1
ATOM 601 O O . ARG A 1 82 ? -25.538 -35.804 -14.688 1.00 26.74 133 ARG A O 1
ATOM 609 N N . GLY A 1 83 ? -27.345 -36.889 -15.446 1.00 24.32 134 GLY A N 1
ATOM 610 C CA . GLY A 1 83 ? -26.843 -38.168 -14.992 1.00 23.13 134 GLY A CA 1
ATOM 611 C C . GLY A 1 83 ? -27.184 -38.531 -13.562 1.00 25.99 134 GLY A C 1
ATOM 612 O O . GLY A 1 83 ? -26.582 -39.462 -13.020 1.00 27.33 134 GLY A O 1
ATOM 613 N N . VAL A 1 84 ? -28.123 -37.829 -12.941 1.00 21.61 135 VAL A N 1
ATOM 614 C CA . VAL A 1 84 ? -28.484 -38.018 -11.540 1.00 21.97 135 VAL A CA 1
ATOM 615 C C . VAL A 1 84 ? -29.684 -38.943 -11.479 1.00 23.94 135 VAL A C 1
ATOM 616 O O . VAL A 1 84 ? -30.579 -38.853 -12.323 1.00 26.82 135 VAL A O 1
ATOM 620 N N . ARG A 1 85 ? -29.705 -39.837 -10.491 1.00 18.77 136 ARG A N 1
ATOM 621 C CA . ARG A 1 85 ? -30.839 -40.713 -10.241 1.00 20.78 136 ARG A CA 1
ATOM 622 C C . ARG A 1 85 ? -31.537 -40.288 -8.951 1.00 21.59 136 ARG A C 1
ATOM 623 O O . ARG A 1 85 ? -30.894 -39.814 -8.011 1.00 21.71 136 ARG A O 1
ATOM 631 N N . LEU A 1 86 ? -32.857 -40.443 -8.919 1.00 19.24 137 LEU A N 1
ATOM 632 C CA . LEU A 1 86 ? -33.669 -40.002 -7.788 1.00 20.34 137 LEU A CA 1
ATOM 633 C C . LEU A 1 86 ? -34.221 -41.199 -7.029 1.00 21.43 137 LEU A C 1
ATOM 634 O O . LEU A 1 86 ? -34.686 -42.163 -7.638 1.00 22.82 137 LEU A O 1
ATOM 639 N N . VAL A 1 87 ? -34.187 -41.126 -5.695 1.00 18.22 138 VAL A N 1
ATOM 640 C CA . VAL A 1 87 ? -34.765 -42.150 -4.830 1.00 18.33 138 VAL A CA 1
ATOM 641 C C . VAL A 1 87 ? -35.612 -41.470 -3.757 1.00 18.76 138 VAL A C 1
ATOM 642 O O . VAL A 1 87 ? -35.541 -40.258 -3.547 1.00 19.63 138 VAL A O 1
ATOM 646 N N . ARG A 1 88 ? -36.438 -42.271 -3.086 1.00 21.44 139 ARG A N 1
ATOM 647 C CA . ARG A 1 88 ? -37.058 -41.847 -1.837 1.00 19.80 139 ARG A CA 1
ATOM 648 C C . ARG A 1 88 ? -37.138 -43.041 -0.897 1.00 20.15 139 ARG A C 1
ATOM 649 O O . ARG A 1 88 ? -37.110 -44.198 -1.327 1.00 22.37 139 ARG A O 1
ATOM 657 N N . GLY A 1 89 ? -37.259 -42.751 0.395 1.00 24.84 140 GLY A N 1
ATOM 658 C CA . GLY A 1 89 ? -37.307 -43.781 1.414 1.00 24.95 140 GLY A CA 1
ATOM 659 C C . GLY A 1 89 ? -38.718 -44.101 1.874 1.00 23.40 140 GLY A C 1
ATOM 660 O O . GLY A 1 89 ? -39.608 -43.262 1.825 1.00 24.99 140 GLY A O 1
ATOM 661 N N . ILE A 1 90 ? -38.911 -45.342 2.312 1.00 21.80 141 ILE A N 1
ATOM 662 C CA . ILE A 1 90 ? -40.087 -45.730 3.084 1.00 22.52 141 ILE A CA 1
ATOM 663 C C . ILE A 1 90 ? -39.617 -46.398 4.373 1.00 23.33 141 ILE A C 1
ATOM 664 O O . ILE A 1 90 ? -38.543 -47.009 4.428 1.00 24.92 141 ILE A O 1
ATOM 669 N N . ASP A 1 91 ? -40.419 -46.272 5.426 1.00 23.67 142 ASP A N 1
ATOM 670 C CA . ASP A 1 91 ? -40.026 -46.903 6.675 1.00 22.33 142 ASP A CA 1
ATOM 671 C C . ASP A 1 91 ? -40.138 -48.415 6.554 1.00 25.08 142 ASP A C 1
ATOM 672 O O . ASP A 1 91 ? -41.019 -48.941 5.871 1.00 26.40 142 ASP A O 1
ATOM 677 N N . TYR A 1 92 ? -39.213 -49.105 7.219 1.00 22.56 143 TYR A N 1
ATOM 678 C CA . TYR A 1 92 ? -39.244 -50.560 7.286 1.00 24.65 143 TYR A CA 1
ATOM 679 C C . TYR A 1 92 ? -40.633 -51.072 7.638 1.00 25.73 143 TYR A C 1
ATOM 680 O O . TYR A 1 92 ? -41.057 -52.118 7.139 1.00 24.43 143 TYR A O 1
ATOM 689 N N . SER A 1 93 ? -41.364 -50.340 8.479 1.00 26.67 144 SER A N 1
ATOM 690 C CA . SER A 1 93 ? -42.685 -50.800 8.896 1.00 27.19 144 SER A CA 1
ATOM 691 C C . SER A 1 93 ? -43.641 -50.946 7.717 1.00 28.51 144 SER A C 1
ATOM 692 O O . SER A 1 93 ? -44.589 -51.739 7.791 1.00 27.60 144 SER A O 1
ATOM 695 N N . GLU A 1 94 ? -43.421 -50.192 6.630 1.00 25.39 145 GLU A N 1
ATOM 696 C CA . GLU A 1 94 ? -44.262 -50.339 5.441 1.00 26.82 145 GLU A CA 1
ATOM 697 C C . GLU A 1 94 ? -44.149 -51.733 4.840 1.00 32.72 145 GLU A C 1
ATOM 698 O O . GLU A 1 94 ? -45.115 -52.234 4.257 1.00 31.58 145 GLU A O 1
ATOM 704 N N . LEU A 1 95 ? -42.987 -52.378 4.973 1.00 26.18 146 LEU A N 1
ATOM 705 C CA . LEU A 1 95 ? -42.832 -53.720 4.416 1.00 28.60 146 LEU A CA 1
ATOM 706 C C . LEU A 1 95 ? -43.730 -54.731 5.117 1.00 28.90 146 LEU A C 1
ATOM 707 O O . LEU A 1 95 ? -44.126 -55.733 4.508 1.00 26.30 146 LEU A O 1
ATOM 712 N N . LEU A 1 96 ? -44.057 -54.489 6.388 1.00 25.07 147 LEU A N 1
ATOM 713 C CA . LEU A 1 96 ? -44.735 -55.484 7.205 1.00 27.66 147 LEU A CA 1
ATOM 714 C C . LEU A 1 96 ? -46.237 -55.506 6.987 1.00 31.92 147 LEU A C 1
ATOM 715 O O . LEU A 1 96 ? -46.910 -56.383 7.539 1.00 33.27 147 LEU A O 1
ATOM 720 N N . LYS A 1 97 ? -46.766 -54.570 6.207 1.00 27.77 148 LYS A N 1
ATOM 721 C CA . LYS A 1 97 ? -48.182 -54.489 5.871 1.00 30.73 148 LYS A CA 1
ATOM 722 C C . LYS A 1 97 ? -48.560 -55.374 4.695 1.00 32.43 148 LYS A C 1
ATOM 723 O O . LYS A 1 97 ? -49.701 -55.296 4.216 1.00 30.36 148 LYS A O 1
ATOM 729 N N . VAL A 1 98 ? -47.629 -56.195 4.218 1.00 28.34 149 VAL A N 1
ATOM 730 C CA . VAL A 1 98 ? -47.858 -57.078 3.079 1.00 28.50 149 VAL A CA 1
ATOM 731 C C . VAL A 1 98 ? -49.104 -57.918 3.346 1.00 31.67 149 VAL A C 1
ATOM 732 O O . VAL A 1 98 ? -49.185 -58.606 4.376 1.00 30.32 149 VAL A O 1
ATOM 736 N N . PRO A 1 99 ? -50.106 -57.863 2.474 1.00 29.47 150 PRO A N 1
ATOM 737 C CA . PRO A 1 99 ? -51.298 -58.699 2.659 1.00 33.44 150 PRO A CA 1
ATOM 738 C C . PRO A 1 99 ? -51.031 -60.140 2.255 1.00 34.29 150 PRO A C 1
ATOM 739 O O . PRO A 1 99 ? -50.289 -60.412 1.308 1.00 32.67 150 PRO A O 1
ATOM 743 N N . TYR A 1 100 ? -51.646 -61.070 2.985 1.00 34.44 151 TYR A N 1
ATOM 744 C CA . TYR A 1 100 ? -51.508 -62.481 2.653 1.00 34.29 151 TYR A CA 1
ATOM 745 C C . TYR A 1 100 ? -52.674 -63.250 3.251 1.00 36.81 151 TYR A C 1
ATOM 746 O O . TYR A 1 100 ? -53.320 -62.799 4.200 1.00 33.06 151 TYR A O 1
ATOM 755 N N . ALA A 1 101 ? -52.926 -64.429 2.681 1.00 35.96 152 ALA A N 1
ATOM 756 C CA . ALA A 1 101 ? -54.090 -65.235 3.034 1.00 42.05 152 ALA A CA 1
ATOM 757 C C . ALA A 1 101 ? -53.807 -66.218 4.162 1.00 39.06 152 ALA A C 1
ATOM 758 O O . ALA A 1 101 ? -54.646 -66.396 5.051 1.00 49.58 152 ALA A O 1
ATOM 760 N N . GLY A 1 102 ? -52.653 -66.867 4.144 1.00 38.77 153 GLY A N 1
ATOM 761 C CA . GLY A 1 102 ? -52.334 -67.917 5.092 1.00 42.13 153 GLY A CA 1
ATOM 762 C C . GLY A 1 102 ? -51.651 -67.408 6.340 1.00 39.72 153 GLY A C 1
ATOM 763 O O . GLY A 1 102 ? -51.893 -66.289 6.803 1.00 42.46 153 GLY A O 1
ATOM 764 N N . THR A 1 103 ? -50.796 -68.253 6.906 1.00 40.40 154 THR A N 1
ATOM 765 C CA . THR A 1 103 ? -50.014 -67.842 8.062 1.00 49.88 154 THR A CA 1
ATOM 766 C C . THR A 1 103 ? -48.809 -67.001 7.666 1.00 48.74 154 THR A C 1
ATOM 767 O O . THR A 1 103 ? -48.227 -66.324 8.519 1.00 50.96 154 THR A O 1
ATOM 771 N N . THR A 1 104 ? -48.435 -67.022 6.390 1.00 49.25 155 THR A N 1
ATOM 772 C CA . THR A 1 104 ? -47.259 -66.322 5.896 1.00 48.24 155 THR A CA 1
ATOM 773 C C . THR A 1 104 ? -47.446 -66.103 4.405 1.00 47.01 155 THR A C 1
ATOM 774 O O . THR A 1 104 ? -48.148 -66.889 3.755 1.00 37.16 155 THR A O 1
ATOM 778 N N . PRO A 1 105 ? -46.877 -65.039 3.838 1.00 39.71 156 PRO A N 1
ATOM 779 C CA . PRO A 1 105 ? -47.146 -64.744 2.426 1.00 33.39 156 PRO A CA 1
ATOM 780 C C . PRO A 1 105 ? -46.470 -65.744 1.505 1.00 32.54 156 PRO A C 1
ATOM 781 O O . PRO A 1 105 ? -45.391 -66.263 1.793 1.00 31.57 156 PRO A O 1
ATOM 785 N N . THR A 1 106 ? -47.131 -66.011 0.385 1.00 31.64 157 THR A N 1
ATOM 786 C CA . THR A 1 106 ? -46.564 -66.819 -0.681 1.00 36.56 157 THR A CA 1
ATOM 787 C C . THR A 1 106 ? -45.611 -65.979 -1.524 1.00 33.00 157 THR A C 1
ATOM 788 O O . THR A 1 106 ? -45.606 -64.751 -1.455 1.00 30.06 157 THR A O 1
ATOM 792 N N . GLU A 1 107 ? -44.802 -66.660 -2.342 1.00 32.98 158 GLU A N 1
ATOM 793 C CA . GLU A 1 107 ? -43.938 -65.934 -3.269 1.00 32.61 158 GLU A CA 1
ATOM 794 C C . GLU A 1 107 ? -44.754 -64.971 -4.123 1.00 34.67 158 GLU A C 1
ATOM 795 O O . GLU A 1 107 ? -44.342 -63.827 -4.351 1.00 34.90 158 GLU A O 1
ATOM 801 N N . ALA A 1 108 ? -45.938 -65.404 -4.568 1.00 31.02 159 ALA A N 1
ATOM 802 C CA . ALA A 1 108 ? -46.797 -64.538 -5.370 1.00 29.16 159 ALA A CA 1
ATOM 803 C C . ALA A 1 108 ? -47.317 -63.357 -4.561 1.00 28.38 159 ALA A C 1
ATOM 804 O O . ALA A 1 108 ? -47.481 -62.255 -5.100 1.00 25.73 159 ALA A O 1
ATOM 806 N N . GLU A 1 109 ? -47.604 -63.563 -3.275 1.00 25.21 160 GLU A N 1
ATOM 807 C CA . GLU A 1 109 ? -48.097 -62.449 -2.465 1.00 27.91 160 GLU A CA 1
ATOM 808 C C . GLU A 1 109 ? -46.985 -61.450 -2.162 1.00 27.43 160 GLU A C 1
ATOM 809 O O . GLU A 1 109 ? -47.233 -60.239 -2.126 1.00 25.04 160 GLU A O 1
ATOM 815 N N . PHE A 1 110 ? -45.758 -61.935 -1.942 1.00 29.50 161 PHE A N 1
ATOM 816 C CA . PHE A 1 110 ? -44.628 -61.019 -1.797 1.00 25.83 161 PHE A CA 1
ATOM 817 C C . PHE A 1 110 ? -44.457 -60.187 -3.065 1.00 28.58 161 PHE A C 1
ATOM 818 O O . PHE A 1 110 ? -44.333 -58.959 -3.006 1.00 28.57 161 PHE A O 1
ATOM 826 N N . ASP A 1 111 ? -44.485 -60.846 -4.231 1.00 29.28 162 ASP A N 1
ATOM 827 C CA . ASP A 1 111 ? -44.264 -60.151 -5.499 1.00 29.53 162 ASP A CA 1
ATOM 828 C C . ASP A 1 111 ? -45.361 -59.124 -5.775 1.00 32.60 162 ASP A C 1
ATOM 829 O O . ASP A 1 111 ? -45.076 -57.991 -6.189 1.00 32.26 162 ASP A O 1
ATOM 834 N N . ALA A 1 112 ? -46.623 -59.506 -5.551 1.00 30.56 163 ALA A N 1
ATOM 835 C CA . ALA A 1 112 ? -47.738 -58.571 -5.687 1.00 31.19 163 ALA A CA 1
ATOM 836 C C . ALA A 1 112 ? -47.504 -57.307 -4.876 1.00 29.97 163 ALA A C 1
ATOM 837 O O . ALA A 1 112 ? -47.719 -56.193 -5.370 1.00 30.45 163 ALA A O 1
ATOM 839 N N . TYR A 1 113 ? -47.038 -57.458 -3.633 1.00 30.35 164 TYR A N 1
ATOM 840 C CA . TYR A 1 113 ? -46.887 -56.292 -2.769 1.00 28.04 164 TYR A CA 1
ATOM 841 C C . TYR A 1 113 ? -45.704 -55.436 -3.204 1.00 32.02 164 TYR A C 1
ATOM 842 O O . TYR A 1 113 ? -45.780 -54.202 -3.173 1.00 27.50 164 TYR A O 1
ATOM 851 N N . ALA A 1 114 ? -44.606 -56.075 -3.619 1.00 29.10 165 ALA A N 1
ATOM 852 C CA . ALA A 1 114 ? -43.459 -55.316 -4.106 1.00 26.12 165 ALA A CA 1
ATOM 853 C C . ALA A 1 114 ? -43.853 -54.405 -5.261 1.00 28.63 165 ALA A C 1
ATOM 854 O O . ALA A 1 114 ? -43.438 -53.241 -5.309 1.00 29.06 165 ALA A O 1
ATOM 856 N N . LYS A 1 115 ? -44.673 -54.905 -6.195 1.00 28.32 166 LYS A N 1
ATOM 857 C CA . LYS A 1 115 ? -45.105 -54.058 -7.307 1.00 29.41 166 LYS A CA 1
ATOM 858 C C . LYS A 1 115 ? -46.011 -52.929 -6.825 1.00 30.68 166 LYS A C 1
ATOM 859 O O . LYS A 1 115 ? -45.952 -51.809 -7.344 1.00 32.55 166 LYS A O 1
ATOM 865 N N . GLU A 1 116 ? -46.853 -53.207 -5.835 1.00 29.36 167 GLU A N 1
ATOM 866 C CA . GLU A 1 116 ? -47.704 -52.171 -5.260 1.00 29.06 167 GLU A CA 1
ATOM 867 C C . GLU A 1 116 ? -46.864 -51.058 -4.642 1.00 33.00 167 GLU A C 1
ATOM 868 O O . GLU A 1 116 ? -47.122 -49.867 -4.870 1.00 31.43 167 GLU A O 1
ATOM 874 N N . LEU A 1 117 ? -45.850 -51.438 -3.852 1.00 29.97 168 LEU A N 1
ATOM 875 C CA . LEU A 1 117 ? -44.967 -50.461 -3.215 1.00 24.74 168 LEU A CA 1
ATOM 876 C C . LEU A 1 117 ? -44.294 -49.569 -4.244 1.00 26.46 168 LEU A C 1
ATOM 877 O O . LEU A 1 117 ? -44.283 -48.338 -4.106 1.00 30.43 168 LEU A O 1
ATOM 882 N N . LEU A 1 118 ? -43.700 -50.178 -5.274 1.00 24.55 169 LEU A N 1
ATOM 883 C CA . LEU A 1 118 ? -43.012 -49.388 -6.288 1.00 27.56 169 LEU A CA 1
ATOM 884 C C . LEU A 1 118 ? -43.975 -48.446 -7.003 1.00 30.49 169 LEU A C 1
ATOM 885 O O . LEU A 1 118 ? -43.635 -47.293 -7.285 1.00 27.96 169 LEU A O 1
ATOM 890 N N . THR A 1 119 ? -45.188 -48.906 -7.304 1.00 30.12 170 THR A N 1
ATOM 891 C CA . THR A 1 119 ? -46.128 -48.025 -7.997 1.00 33.08 170 THR A CA 1
ATOM 892 C C . THR A 1 119 ? -46.488 -46.813 -7.142 1.00 33.91 170 THR A C 1
ATOM 893 O O . THR A 1 119 ? -46.431 -45.665 -7.611 1.00 31.74 170 THR A O 1
ATOM 897 N N . LYS A 1 120 ? -46.864 -47.061 -5.883 1.00 29.09 171 LYS A N 1
ATOM 898 C CA . LYS A 1 120 ? -47.343 -46.013 -4.987 1.00 33.47 171 LYS A CA 1
ATOM 899 C C . LYS A 1 120 ? -46.243 -45.012 -4.661 1.00 34.34 171 LYS A C 1
ATOM 900 O O . LYS A 1 120 ? -46.449 -43.794 -4.737 1.00 31.50 171 LYS A O 1
ATOM 906 N N . PHE A 1 121 ? -45.072 -45.507 -4.268 1.00 29.74 172 PHE A N 1
ATOM 907 C CA . PHE A 1 121 ? -44.064 -44.650 -3.661 1.00 29.93 172 PHE A CA 1
ATOM 908 C C . PHE A 1 121 ? -42.968 -44.197 -4.619 1.00 30.73 172 PHE A C 1
ATOM 909 O O . PHE A 1 121 ? -42.255 -43.231 -4.307 1.00 29.98 172 PHE A O 1
ATOM 917 N N . VAL A 1 122 ? -42.802 -44.858 -5.762 1.00 26.63 173 VAL A N 1
ATOM 918 C CA . VAL A 1 122 ? -41.712 -44.511 -6.669 1.00 24.70 173 VAL A CA 1
ATOM 919 C C . VAL A 1 122 ? -42.232 -44.105 -8.043 1.00 31.01 173 VAL A C 1
ATOM 920 O O . VAL A 1 122 ? -41.989 -42.984 -8.508 1.00 29.53 173 VAL A O 1
ATOM 924 N N . ASP A 1 123 ? -42.932 -45.026 -8.709 1.00 29.08 174 ASP A N 1
ATOM 925 C CA . ASP A 1 123 ? -43.278 -44.816 -10.112 1.00 30.56 174 ASP A CA 1
ATOM 926 C C . ASP A 1 123 ? -44.202 -43.620 -10.278 1.00 30.48 174 ASP A C 1
ATOM 927 O O . ASP A 1 123 ? -43.992 -42.776 -11.159 1.00 33.40 174 ASP A O 1
ATOM 932 N N . ASP A 1 124 ? -45.219 -43.517 -9.423 1.00 32.78 175 ASP A N 1
ATOM 933 C CA . ASP A 1 124 ? -46.168 -42.415 -9.539 1.00 35.71 175 ASP A CA 1
ATOM 934 C C . ASP A 1 124 ? -45.519 -41.050 -9.330 1.00 39.90 175 ASP A C 1
ATOM 935 O O . ASP A 1 124 ? -46.070 -40.041 -9.782 1.00 41.60 175 ASP A O 1
ATOM 940 N N . LEU A 1 125 ? -44.364 -40.984 -8.670 1.00 37.19 176 LEU A N 1
ATOM 941 C CA . LEU A 1 125 ? -43.713 -39.703 -8.418 1.00 28.50 176 LEU A CA 1
ATOM 942 C C . LEU A 1 125 ? -42.723 -39.307 -9.501 1.00 28.96 176 LEU A C 1
ATOM 943 O O . LEU A 1 125 ? -42.180 -38.200 -9.441 1.00 28.86 176 LEU A O 1
ATOM 948 N N . GLY A 1 126 ? -42.466 -40.171 -10.481 1.00 29.99 177 GLY A N 1
ATOM 949 C CA . GLY A 1 126 ? -41.377 -39.916 -11.402 1.00 31.03 177 GLY A CA 1
ATOM 950 C C . GLY A 1 126 ? -40.001 -40.164 -10.824 1.00 31.75 177 GLY A C 1
ATOM 951 O O . GLY A 1 126 ? -39.017 -39.654 -11.355 1.00 38.01 177 GLY A O 1
ATOM 952 N N . ILE A 1 127 ? -39.919 -40.925 -9.735 1.00 28.67 178 ILE A N 1
ATOM 953 C CA . ILE A 1 127 ? -38.673 -41.264 -9.053 1.00 29.54 178 ILE A CA 1
ATOM 954 C C . ILE A 1 127 ? -38.138 -42.558 -9.667 1.00 26.67 178 ILE A C 1
ATOM 955 O O . ILE A 1 127 ? -38.868 -43.292 -10.334 1.00 28.78 178 ILE A O 1
ATOM 960 N N . ASP A 1 128 ? -36.846 -42.835 -9.473 1.00 20.03 179 ASP A N 1
ATOM 961 C CA . ASP A 1 128 ? -36.210 -44.015 -10.053 1.00 21.91 179 ASP A CA 1
ATOM 962 C C . ASP A 1 128 ? -36.119 -45.200 -9.101 1.00 20.08 179 ASP A C 1
ATOM 963 O O . ASP A 1 128 ? -36.330 -46.347 -9.524 1.00 21.96 179 ASP A O 1
ATOM 968 N N . GLY A 1 129 ? -35.800 -44.961 -7.833 1.00 23.25 180 GLY A N 1
ATOM 969 C CA . GLY A 1 129 ? -35.544 -46.057 -6.920 1.00 20.94 180 GLY A CA 1
ATOM 970 C C . GLY A 1 129 ? -36.014 -45.839 -5.492 1.00 20.79 180 GLY A C 1
ATOM 971 O O . GLY A 1 129 ? -36.719 -44.874 -5.195 1.00 21.67 180 GLY A O 1
ATOM 972 N N . LEU A 1 130 ? -35.609 -46.735 -4.596 1.00 22.93 181 LEU A N 1
ATOM 973 C CA . LEU A 1 130 ? -36.189 -46.830 -3.262 1.00 19.98 181 LEU A CA 1
ATOM 974 C C . LEU A 1 130 ? -35.112 -47.030 -2.203 1.00 19.33 181 LEU A C 1
ATOM 975 O O . LEU A 1 130 ? -34.157 -47.789 -2.415 1.00 19.67 181 LEU A O 1
ATOM 980 N N . ASP A 1 131 ? -35.291 -46.361 -1.054 1.00 21.06 182 ASP A N 1
ATOM 981 C CA . ASP A 1 131 ? -34.560 -46.649 0.180 1.00 23.26 182 ASP A CA 1
ATOM 982 C C . ASP A 1 131 ? -35.499 -47.298 1.186 1.00 21.95 182 ASP A C 1
ATOM 983 O O . ASP A 1 131 ? -36.662 -46.890 1.303 1.00 23.27 182 ASP A O 1
ATOM 988 N N . ILE A 1 132 ? -34.989 -48.273 1.935 1.00 21.07 183 ILE A N 1
ATOM 989 C CA . ILE A 1 132 ? -35.663 -48.796 3.132 1.00 16.89 183 ILE A CA 1
ATOM 990 C C . ILE A 1 132 ? -35.019 -48.162 4.358 1.00 25.35 183 ILE A C 1
ATOM 991 O O . ILE A 1 132 ? -33.826 -48.360 4.601 1.00 22.02 183 ILE A O 1
ATOM 996 N N . ASP A 1 133 ? -35.801 -47.436 5.159 1.00 23.30 184 ASP A N 1
ATOM 997 C CA A ASP A 1 133 ? -35.283 -46.794 6.360 0.45 22.63 184 ASP A CA 1
ATOM 998 C CA B ASP A 1 133 ? -35.291 -46.785 6.367 0.55 22.60 184 ASP A CA 1
ATOM 999 C C . ASP A 1 133 ? -35.528 -47.712 7.552 1.00 26.62 184 ASP A C 1
ATOM 1000 O O . ASP A 1 133 ? -36.674 -47.904 7.972 1.00 24.40 184 ASP A O 1
ATOM 1009 N N . MET A 1 134 ? -34.445 -48.284 8.090 1.00 20.92 185 MET A N 1
ATOM 1010 C CA . MET A 1 134 ? -34.500 -49.262 9.176 1.00 21.29 185 MET A CA 1
ATOM 1011 C C . MET A 1 134 ? -33.759 -48.695 10.382 1.00 23.75 185 MET A C 1
ATOM 1012 O O . MET A 1 134 ? -32.530 -48.775 10.460 1.00 22.34 185 MET A O 1
ATOM 1017 N N . GLU A 1 135 ? -34.508 -48.144 11.335 1.00 25.05 186 GLU A N 1
ATOM 1018 C CA . GLU A 1 135 ? -33.924 -47.553 12.535 1.00 23.49 186 GLU A CA 1
ATOM 1019 C C . GLU A 1 135 ? -34.591 -48.108 13.782 1.00 31.04 186 GLU A C 1
ATOM 1020 O O . GLU A 1 135 ? -34.806 -47.396 14.764 1.00 31.01 186 GLU A O 1
ATOM 1026 N N . THR A 1 136 ? -34.918 -49.395 13.766 1.00 24.95 187 THR A N 1
ATOM 1027 C CA . THR A 1 136 ? -35.489 -50.066 14.928 1.00 28.92 187 THR A CA 1
ATOM 1028 C C . THR A 1 136 ? -34.810 -51.427 15.065 1.00 31.27 187 THR A C 1
ATOM 1029 O O . THR A 1 136 ? -33.823 -51.718 14.387 1.00 25.05 187 THR A O 1
ATOM 1033 N N . ARG A 1 137 ? -35.339 -52.278 15.943 1.00 27.79 188 ARG A N 1
AT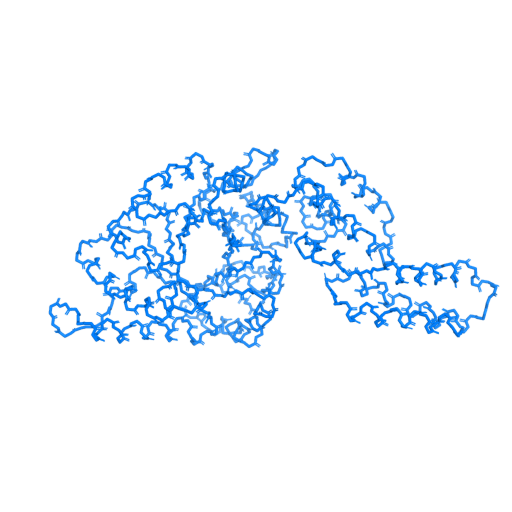OM 1034 C CA A ARG A 1 137 ? -34.836 -53.638 16.135 0.51 27.91 188 ARG A CA 1
ATOM 1035 C CA B ARG A 1 137 ? -34.838 -53.637 16.144 0.49 27.92 188 ARG A CA 1
ATOM 1036 C C . ARG A 1 137 ? -35.994 -54.598 15.892 1.00 33.76 188 ARG A C 1
ATOM 1037 O O . ARG A 1 137 ? -36.679 -55.017 16.838 1.00 35.35 188 ARG A O 1
ATOM 1052 N N . PRO A 1 138 ? -36.242 -54.968 14.636 1.00 27.82 189 PRO A N 1
ATOM 1053 C CA . PRO A 1 138 ? -37.418 -55.789 14.315 1.00 27.12 189 PRO A CA 1
ATOM 1054 C C . PRO A 1 138 ? -37.310 -57.193 14.884 1.00 29.99 189 PRO A C 1
ATOM 1055 O O . PRO A 1 138 ? -36.221 -57.731 15.100 1.00 30.55 189 PRO A O 1
ATOM 1059 N N . SER A 1 139 ? -38.480 -57.798 15.085 1.00 31.83 190 SER A N 1
ATOM 1060 C CA . SER A 1 139 ? -38.591 -59.147 15.615 1.00 33.73 190 SER A CA 1
ATOM 1061 C C . SER A 1 139 ? -38.313 -60.183 14.530 1.00 35.58 190 SER A C 1
ATOM 1062 O O . SER A 1 139 ? -38.309 -59.890 13.330 1.00 32.40 190 SER A O 1
ATOM 1065 N N . GLU A 1 140 ? -38.102 -61.426 14.971 1.00 37.37 191 GLU A N 1
ATOM 1066 C CA . GLU A 1 140 ? -37.890 -62.507 14.014 1.00 38.98 191 GLU A CA 1
ATOM 1067 C C . GLU A 1 140 ? -39.114 -62.697 13.126 1.00 33.31 191 GLU A C 1
ATOM 1068 O O . GLU A 1 140 ? -38.976 -62.977 11.930 1.00 36.05 191 GLU A O 1
ATOM 1074 N N . LYS A 1 141 ? -40.314 -62.506 13.680 1.00 35.90 192 LYS A N 1
ATOM 1075 C CA . LYS A 1 141 ? -41.526 -62.573 12.870 1.00 34.25 192 LYS A CA 1
ATOM 1076 C C . LYS A 1 141 ? -41.551 -61.474 11.815 1.00 39.29 192 LYS A C 1
ATOM 1077 O O . LYS A 1 141 ? -41.982 -61.706 10.678 1.00 32.64 192 LYS A O 1
ATOM 1083 N N . ASP A 1 142 ? -41.117 -60.262 12.176 1.00 32.57 193 ASP A N 1
ATOM 1084 C CA . ASP A 1 142 ? -41.087 -59.173 11.203 1.00 34.18 193 ASP A CA 1
ATOM 1085 C C . ASP A 1 142 ? -40.158 -59.501 10.050 1.00 26.32 193 ASP A C 1
ATOM 1086 O O . ASP A 1 142 ? -40.459 -59.192 8.893 1.00 28.32 193 ASP A O 1
ATOM 1091 N N . ILE A 1 143 ? -39.015 -60.108 10.362 1.00 26.02 194 ILE A N 1
ATOM 1092 C CA . ILE A 1 143 ? -37.952 -60.303 9.383 1.00 25.41 194 ILE A CA 1
ATOM 1093 C C . ILE A 1 143 ? -38.348 -61.338 8.346 1.00 29.97 194 ILE A C 1
ATOM 1094 O O . ILE A 1 143 ? -37.930 -61.252 7.183 1.00 26.36 194 ILE A O 1
ATOM 1099 N N . VAL A 1 144 ? -39.174 -62.321 8.727 1.00 27.81 195 VAL A N 1
ATOM 1100 C CA . VAL A 1 144 ? -39.711 -63.229 7.718 1.00 31.04 195 VAL A CA 1
ATOM 1101 C C . VAL A 1 144 ? -40.494 -62.446 6.670 1.00 27.13 195 VAL A C 1
ATOM 1102 O O . VAL A 1 144 ? -40.406 -62.729 5.469 1.00 31.03 195 VAL A O 1
ATOM 1106 N N . LEU A 1 145 ? -41.271 -61.453 7.108 1.00 25.89 196 LEU A N 1
ATOM 1107 C CA . LEU A 1 145 ? -42.025 -60.621 6.176 1.00 22.96 196 LEU A CA 1
ATOM 1108 C C . LEU A 1 145 ? -41.106 -59.720 5.358 1.00 26.89 196 LEU A C 1
ATOM 1109 O O . LEU A 1 145 ? -41.246 -59.622 4.131 1.00 26.77 196 LEU A O 1
ATOM 1114 N N . SER A 1 146 ? -40.196 -59.007 6.025 1.00 27.07 197 SER A N 1
ATOM 1115 C CA . SER A 1 146 ? -39.371 -58.045 5.299 1.00 25.64 197 SER A CA 1
ATOM 1116 C C . SER A 1 146 ? -38.384 -58.747 4.372 1.00 21.14 197 SER A C 1
ATOM 1117 O O . SER A 1 146 ? -38.107 -58.244 3.277 1.00 25.79 197 SER A O 1
ATOM 1120 N N . ASN A 1 147 ? -37.834 -59.895 4.791 1.00 22.13 198 ASN A N 1
ATOM 1121 C CA . ASN A 1 147 ? -36.994 -60.688 3.892 1.00 26.46 198 ASN A CA 1
ATOM 1122 C C . ASN A 1 147 ? -37.727 -60.988 2.584 1.00 25.34 198 ASN A C 1
ATOM 1123 O O . ASN A 1 147 ? -37.177 -60.814 1.492 1.00 24.35 198 ASN A O 1
ATOM 1128 N N . GLY A 1 148 ? -38.976 -61.451 2.681 1.00 26.27 199 GLY A N 1
ATOM 1129 C CA . GLY A 1 148 ? -39.725 -61.788 1.476 1.00 23.26 199 GLY A CA 1
ATOM 1130 C C . GLY A 1 148 ? -40.041 -60.583 0.607 1.00 30.22 199 GLY A C 1
ATOM 1131 O O . GLY A 1 148 ? -39.924 -60.647 -0.621 1.00 25.99 199 GLY A O 1
ATOM 1132 N N . VAL A 1 149 ? -40.412 -59.457 1.225 1.00 25.09 200 VAL A N 1
ATOM 1133 C CA . VAL A 1 149 ? -40.735 -58.274 0.430 1.00 21.49 200 VAL A CA 1
ATOM 1134 C C . VAL A 1 149 ? -39.480 -57.723 -0.245 1.00 25.17 200 VAL A C 1
ATOM 1135 O O . VAL A 1 149 ? -39.504 -57.373 -1.431 1.00 22.26 200 VAL A O 1
ATOM 1139 N N . ILE A 1 150 ? -38.368 -57.640 0.491 1.00 23.92 201 ILE A N 1
ATOM 1140 C CA . ILE A 1 150 ? -37.132 -57.117 -0.089 1.00 21.88 201 ILE A CA 1
ATOM 1141 C C . ILE A 1 150 ? -36.654 -58.026 -1.215 1.00 27.26 201 ILE A C 1
ATOM 1142 O O . ILE A 1 150 ? -36.204 -57.555 -2.268 1.00 24.49 201 ILE A O 1
ATOM 1147 N N . ARG A 1 151 ? -36.765 -59.344 -1.020 1.00 25.15 202 ARG A N 1
ATOM 1148 C CA A ARG A 1 151 ? -36.394 -60.264 -2.089 0.55 27.19 202 ARG A CA 1
ATOM 1149 C CA B ARG A 1 151 ? -36.408 -60.279 -2.083 0.45 27.20 202 ARG A CA 1
ATOM 1150 C C . ARG A 1 151 ? -37.268 -60.056 -3.320 1.00 26.54 202 ARG A C 1
ATOM 1151 O O . ARG A 1 151 ? -36.771 -60.091 -4.453 1.00 27.60 202 ARG A O 1
ATOM 1166 N N . ALA A 1 152 ? -38.568 -59.825 -3.122 1.00 25.35 203 ALA A N 1
ATOM 1167 C CA . ALA A 1 152 ? -39.442 -59.583 -4.266 1.00 27.44 203 ALA A CA 1
ATOM 1168 C C . ALA A 1 152 ? -39.096 -58.269 -4.956 1.00 29.34 203 ALA A C 1
ATOM 1169 O O . ALA A 1 152 ? -39.124 -58.184 -6.192 1.00 27.21 203 ALA A O 1
ATOM 1171 N N . LEU A 1 153 ? -38.759 -57.234 -4.178 1.00 25.15 204 LEU A N 1
ATOM 1172 C CA . LEU A 1 153 ? -38.373 -55.959 -4.775 1.00 21.66 204 LEU A CA 1
ATOM 1173 C C . LEU A 1 153 ? -37.104 -56.089 -5.602 1.00 21.68 204 LEU A C 1
ATOM 1174 O O . LEU A 1 153 ? -36.965 -55.404 -6.622 1.00 25.34 204 LEU A O 1
ATOM 1179 N N . SER A 1 154 ? -36.173 -56.949 -5.184 1.00 22.67 205 SER A N 1
ATOM 1180 C CA . SER A 1 154 ? -34.890 -57.054 -5.877 1.00 22.67 205 SER A CA 1
ATOM 1181 C C . SER A 1 154 ? -35.025 -57.551 -7.318 1.00 26.41 205 SER A C 1
ATOM 1182 O O . SER A 1 154 ? -34.068 -57.412 -8.092 1.00 27.02 205 SER A O 1
ATOM 1185 N N . LYS A 1 155 ? -36.162 -58.144 -7.690 1.00 28.42 206 LYS A N 1
ATOM 1186 C CA . LYS A 1 155 ? -36.382 -58.494 -9.092 1.00 27.11 206 LYS A CA 1
ATOM 1187 C C . LYS A 1 155 ? -36.577 -57.255 -9.960 1.00 29.78 206 LYS A C 1
ATOM 1188 O O . LYS A 1 155 ? -36.324 -57.312 -11.170 1.00 28.02 206 LYS A O 1
ATOM 1194 N N . TYR A 1 156 ? -37.011 -56.142 -9.367 1.00 25.21 207 TYR A N 1
ATOM 1195 C CA . TYR A 1 156 ? -37.337 -54.923 -10.099 1.00 27.93 207 TYR A CA 1
ATOM 1196 C C . TYR A 1 156 ? -36.316 -53.806 -9.929 1.00 28.29 207 TYR A C 1
ATOM 1197 O O . TYR A 1 156 ? -36.148 -52.997 -10.847 1.00 22.68 207 TYR A O 1
ATOM 1206 N N . ILE A 1 157 ? -35.635 -53.736 -8.784 1.00 24.23 208 ILE A N 1
ATOM 1207 C CA . ILE A 1 157 ? -34.693 -52.655 -8.520 1.00 24.03 208 ILE A CA 1
ATOM 1208 C C . ILE A 1 157 ? -33.436 -53.233 -7.883 1.00 21.29 208 ILE A C 1
ATOM 1209 O O . ILE A 1 157 ? -33.428 -54.346 -7.349 1.00 22.98 208 ILE A O 1
ATOM 1214 N N . GLY A 1 158 ? -32.351 -52.463 -7.957 1.00 19.66 209 GLY A N 1
ATOM 1215 C CA . GLY A 1 158 ? -31.119 -52.855 -7.327 1.00 18.91 209 GLY A CA 1
ATOM 1216 C C . GLY A 1 158 ? -30.287 -53.844 -8.125 1.00 23.00 209 GLY A C 1
ATOM 1217 O O . GLY A 1 158 ? -30.619 -54.192 -9.263 1.00 25.99 209 GLY A O 1
ATOM 1218 N N . PRO A 1 159 ? -29.171 -54.297 -7.535 1.00 21.95 210 PRO A N 1
ATOM 1219 C CA . PRO A 1 159 ? -28.217 -55.132 -8.287 1.00 27.33 210 PRO A CA 1
ATOM 1220 C C . PRO A 1 159 ? -28.803 -56.414 -8.839 1.00 29.53 210 PRO A C 1
ATOM 1221 O O . PRO A 1 159 ? -28.396 -56.851 -9.924 1.00 29.48 210 PRO A O 1
ATOM 1225 N N . LYS A 1 160 ? -29.719 -57.055 -8.121 1.00 25.28 211 LYS A N 1
ATOM 1226 C CA . LYS A 1 160 ? -30.236 -58.334 -8.591 1.00 29.81 211 LYS A CA 1
ATOM 1227 C C . LYS A 1 160 ? -31.233 -58.184 -9.724 1.00 28.54 211 LYS A C 1
ATOM 1228 O O . LYS A 1 160 ? -31.563 -59.180 -10.375 1.00 30.24 211 LYS A O 1
ATOM 1234 N N . SER A 1 161 ? -31.691 -56.971 -9.991 1.00 23.69 212 SER A N 1
ATOM 1235 C CA . SER A 1 161 ? -32.720 -56.731 -10.992 1.00 26.57 212 SER A CA 1
ATOM 1236 C C . SER A 1 161 ? -32.159 -56.554 -12.392 1.00 21.62 212 SER A C 1
ATOM 1237 O O . SER A 1 161 ? -32.922 -56.644 -13.359 1.00 27.73 212 SER A O 1
ATOM 1240 N N . GLY A 1 162 ? -30.864 -56.286 -12.520 1.00 23.11 213 GLY A N 1
ATOM 1241 C CA . GLY A 1 162 ? -30.262 -55.961 -13.796 1.00 26.54 213 GLY A CA 1
ATOM 1242 C C . GLY A 1 162 ? -30.492 -54.543 -14.283 1.00 26.15 213 GLY A C 1
ATOM 1243 O O . GLY A 1 162 ? -29.973 -54.186 -15.352 1.00 25.98 213 GLY A O 1
ATOM 1244 N N . THR A 1 163 ? -31.252 -53.726 -13.545 1.00 25.94 214 THR A N 1
ATOM 1245 C CA . THR A 1 163 ? -31.617 -52.385 -13.976 1.00 24.50 214 THR A CA 1
ATOM 1246 C C . THR A 1 163 ? -30.678 -51.358 -13.352 1.00 27.29 214 THR A C 1
ATOM 1247 O O . THR A 1 163 ? -29.828 -51.676 -12.515 1.00 26.49 214 THR A O 1
ATOM 1251 N N . ASP A 1 164 ? -30.850 -50.100 -13.768 1.00 23.09 215 ASP A N 1
ATOM 1252 C CA . ASP A 1 164 ? -30.152 -48.963 -13.177 1.00 24.32 215 ASP A CA 1
ATOM 1253 C C . ASP A 1 164 ? -30.987 -48.258 -12.104 1.00 24.22 215 ASP A C 1
ATOM 1254 O O . ASP A 1 164 ? -30.745 -47.084 -11.808 1.00 25.79 215 ASP A O 1
ATOM 1259 N N . ARG A 1 165 ? -31.956 -48.947 -11.515 1.00 23.02 216 ARG A N 1
ATOM 1260 C CA . ARG A 1 165 ? -32.788 -48.368 -10.465 1.00 19.61 216 ARG A CA 1
ATOM 1261 C C . ARG A 1 165 ? -32.159 -48.649 -9.103 1.00 25.11 216 ARG A C 1
ATOM 1262 O O . ARG A 1 165 ? -31.962 -49.821 -8.762 1.00 20.36 216 ARG A O 1
ATOM 1270 N N . PRO A 1 166 ? -31.798 -47.629 -8.315 1.00 19.79 217 PRO A N 1
ATOM 1271 C CA . PRO A 1 166 ? -31.148 -47.905 -7.030 1.00 19.96 217 PRO A CA 1
ATOM 1272 C C . PRO A 1 166 ? -32.108 -48.514 -6.008 1.00 21.05 217 PRO A C 1
ATOM 1273 O O . PRO A 1 166 ? -33.314 -48.243 -5.991 1.00 21.46 217 PRO A O 1
ATOM 1277 N N . PHE A 1 167 ? -31.541 -49.362 -5.157 1.00 19.82 218 PHE A N 1
ATOM 1278 C CA . PHE A 1 167 ? -32.227 -49.993 -4.031 1.00 18.81 218 PHE A CA 1
ATOM 1279 C C . PHE A 1 167 ? -31.284 -49.850 -2.848 1.00 18.09 218 PHE A C 1
ATOM 1280 O O . PHE A 1 167 ? -30.220 -50.479 -2.826 1.00 20.16 218 PHE A O 1
ATOM 1288 N N . LEU A 1 168 ? -31.640 -48.992 -1.885 1.00 17.14 219 LEU A N 1
ATOM 1289 C CA . LEU A 1 168 ? -30.731 -48.647 -0.807 1.00 19.36 219 LEU A CA 1
ATOM 1290 C C . LEU A 1 168 ? -31.328 -49.044 0.533 1.00 23.27 219 LEU A C 1
ATOM 1291 O O . LEU A 1 168 ? -32.552 -49.135 0.690 1.00 20.38 219 LEU A O 1
ATOM 1296 N N . TYR A 1 169 ? -30.437 -49.274 1.494 1.00 18.22 220 TYR A N 1
ATOM 1297 C CA . TYR A 1 169 ? -30.795 -49.563 2.884 1.00 17.26 220 TYR A CA 1
ATOM 1298 C C . TYR A 1 169 ? -30.209 -48.462 3.759 1.00 19.17 220 TYR A C 1
ATOM 1299 O O . TYR A 1 169 ? -28.998 -48.229 3.728 1.00 19.88 220 TYR A O 1
ATOM 1308 N N . ASP A 1 170 ? -31.066 -47.839 4.571 1.00 19.86 221 ASP A N 1
ATOM 1309 C CA A ASP A 1 170 ? -30.767 -46.620 5.311 0.54 20.76 221 ASP A CA 1
ATOM 1310 C CA B ASP A 1 170 ? -30.766 -46.617 5.320 0.46 20.78 221 ASP A CA 1
ATOM 1311 C C . ASP A 1 170 ? -30.834 -46.923 6.805 1.00 22.90 221 ASP A C 1
ATOM 1312 O O . ASP A 1 170 ? -31.888 -47.332 7.299 1.00 20.41 221 ASP A O 1
ATOM 1321 N N . THR A 1 171 ? -29.734 -46.695 7.530 1.00 18.26 222 THR A N 1
ATOM 1322 C CA . THR A 1 171 ? -29.784 -46.998 8.962 1.00 18.23 222 THR A CA 1
ATOM 1323 C C . THR A 1 171 ? -28.731 -46.186 9.708 1.00 19.65 222 THR A C 1
ATOM 1324 O O . THR A 1 171 ? -27.766 -45.703 9.117 1.00 19.56 222 THR A O 1
ATOM 1328 N N . ASN A 1 172 ? -28.935 -46.054 11.024 1.00 19.18 223 ASN A N 1
ATOM 1329 C CA . ASN A 1 172 ? -27.984 -45.403 11.922 1.00 17.73 223 ASN A CA 1
ATOM 1330 C C . ASN A 1 172 ? -27.346 -46.374 12.908 1.00 22.11 223 ASN A C 1
ATOM 1331 O O . ASN A 1 172 ? -26.698 -45.932 13.859 1.00 21.12 223 ASN A O 1
ATOM 1336 N N . ALA A 1 173 ? -27.509 -47.679 12.704 1.00 20.55 224 ALA A N 1
ATOM 1337 C CA . ALA A 1 173 ? -26.937 -48.672 13.604 1.00 18.99 224 ALA A CA 1
ATOM 1338 C C . ALA A 1 173 ? -26.492 -49.883 12.791 1.00 22.13 224 ALA A C 1
ATOM 1339 O O . ALA A 1 173 ? -26.577 -49.899 11.562 1.00 21.55 224 ALA A O 1
ATOM 1341 N N . GLU A 1 174 ? -26.008 -50.908 13.478 1.00 20.25 225 GLU A N 1
ATOM 1342 C CA . GLU A 1 174 ? -25.522 -52.082 12.759 1.00 19.97 225 GLU A CA 1
ATOM 1343 C C . GLU A 1 174 ? -26.305 -53.327 13.151 1.00 21.61 225 GLU A C 1
ATOM 1344 O O . GLU A 1 174 ? -25.711 -54.374 13.439 1.00 23.22 225 GLU A O 1
ATOM 1350 N N . TYR A 1 175 ? -27.630 -53.223 13.155 1.00 19.92 226 TYR A N 1
ATOM 1351 C CA . TYR A 1 175 ? -28.504 -54.316 13.588 1.00 19.77 226 TYR A CA 1
ATOM 1352 C C . TYR A 1 175 ? -28.639 -55.342 12.467 1.00 20.98 226 TYR A C 1
ATOM 1353 O O . TYR A 1 175 ? -29.308 -55.089 11.462 1.00 28.62 226 TYR A O 1
ATOM 1362 N N . LEU A 1 176 ? -28.037 -56.515 12.654 1.00 21.25 227 LEU A N 1
ATOM 1363 C CA . LEU A 1 176 ? -27.851 -57.466 11.560 1.00 25.15 227 LEU A CA 1
ATOM 1364 C C . LEU A 1 176 ? -29.089 -58.264 11.149 1.00 22.42 227 LEU A C 1
ATOM 1365 O O . LEU A 1 176 ? -29.216 -58.581 9.960 1.00 22.99 227 LEU A O 1
ATOM 1370 N N . PRO A 1 177 ? -29.985 -58.656 12.055 1.00 25.79 228 PRO A N 1
ATOM 1371 C CA . PRO A 1 177 ? -31.041 -59.618 11.675 1.00 24.88 228 PRO A CA 1
ATOM 1372 C C . PRO A 1 177 ? -31.860 -59.217 10.453 1.00 25.67 228 PRO A C 1
ATOM 1373 O O . PRO A 1 177 ? -32.073 -60.077 9.580 1.00 26.00 228 PRO A O 1
ATOM 1377 N N . PRO A 1 178 ? -32.352 -57.972 10.323 1.00 22.45 229 PRO A N 1
ATOM 1378 C CA . PRO A 1 178 ? -33.153 -57.638 9.134 1.00 24.72 229 PRO A CA 1
ATOM 1379 C C . PRO A 1 178 ? -32.332 -57.401 7.874 1.00 23.71 229 PRO A C 1
ATOM 1380 O O . PRO A 1 178 ? -32.910 -57.145 6.812 1.00 27.63 229 PRO A O 1
ATOM 1384 N N . LEU A 1 179 ? -31.020 -57.500 7.956 1.00 23.18 230 LEU A N 1
ATOM 1385 C CA . LEU A 1 179 ? -30.146 -57.201 6.832 1.00 26.25 230 LEU A CA 1
ATOM 1386 C C . LEU A 1 179 ? -29.438 -58.427 6.300 1.00 30.13 230 LEU A C 1
ATOM 1387 O O . LEU A 1 179 ? -29.276 -58.566 5.085 1.00 31.57 230 LEU A O 1
ATOM 1392 N N . GLN A 1 180 ? -29.072 -59.360 7.185 1.00 30.15 231 GLN A N 1
ATOM 1393 C CA . GLN A 1 180 ? -28.094 -60.376 6.820 1.00 32.94 231 GLN A CA 1
ATOM 1394 C C . GLN A 1 180 ? -28.616 -61.350 5.772 1.00 32.08 231 GLN A C 1
ATOM 1395 O O . GLN A 1 180 ? -27.820 -61.913 5.017 1.00 33.52 231 GLN A O 1
ATOM 1401 N N . ASP A 1 181 ? -29.931 -61.550 5.685 1.00 26.63 232 ASP A N 1
ATOM 1402 C CA . ASP A 1 181 ? -30.457 -62.483 4.696 1.00 28.07 232 ASP A CA 1
ATOM 1403 C C . ASP A 1 181 ? -30.640 -61.854 3.321 1.00 33.85 232 ASP A C 1
ATOM 1404 O O . ASP A 1 181 ? -30.823 -62.590 2.345 1.00 30.99 232 ASP A O 1
ATOM 1409 N N . VAL A 1 182 ? -30.609 -60.523 3.222 1.00 24.92 233 VAL A N 1
ATOM 1410 C CA . VAL A 1 182 ? -30.986 -59.841 1.984 1.00 22.05 233 VAL A CA 1
ATOM 1411 C C . VAL A 1 182 ? -30.016 -58.726 1.620 1.00 22.22 233 VAL A C 1
ATOM 1412 O O . VAL A 1 182 ? -30.330 -57.893 0.761 1.00 24.90 233 VAL A O 1
ATOM 1416 N N . SER A 1 183 ? -28.836 -58.695 2.249 1.00 21.75 234 SER A N 1
ATOM 1417 C CA . SER A 1 183 ? -27.943 -57.558 2.022 1.00 24.56 234 SER A CA 1
ATOM 1418 C C . SER A 1 183 ? -27.502 -57.467 0.566 1.00 25.06 234 SER A C 1
ATOM 1419 O O . SER A 1 183 ? -27.259 -56.365 0.057 1.00 22.53 234 SER A O 1
ATOM 1422 N N . ASP A 1 184 ? -27.409 -58.603 -0.127 1.00 24.61 235 ASP A N 1
ATOM 1423 C CA . ASP A 1 184 ? -27.053 -58.598 -1.541 1.00 28.85 235 ASP A CA 1
ATOM 1424 C C . ASP A 1 184 ? -28.092 -57.901 -2.419 1.00 27.39 235 ASP A C 1
ATOM 1425 O O . ASP A 1 184 ? -27.801 -57.623 -3.586 1.00 27.60 235 ASP A O 1
ATOM 1430 N N . CYS A 1 185 ? -29.281 -57.597 -1.898 1.00 22.03 236 CYS A N 1
ATOM 1431 C CA . CYS A 1 185 ? -30.294 -56.937 -2.707 1.00 20.24 236 CYS A CA 1
ATOM 1432 C C . CYS A 1 185 ? -30.041 -55.450 -2.913 1.00 19.86 236 CYS A C 1
ATOM 1433 O O . CYS A 1 185 ? -30.702 -54.854 -3.766 1.00 19.99 236 CYS A O 1
ATOM 1436 N N . PHE A 1 186 ? -29.146 -54.840 -2.137 1.00 21.59 237 PHE A N 1
ATOM 1437 C CA . PHE A 1 186 ? -28.993 -53.392 -2.099 1.00 20.43 237 PHE A CA 1
ATOM 1438 C C . PHE A 1 186 ? -27.743 -52.931 -2.833 1.00 19.29 237 PHE A C 1
ATOM 1439 O O . PHE A 1 186 ? -26.697 -53.579 -2.766 1.00 24.01 237 PHE A O 1
ATOM 1447 N N . ASP A 1 187 ? -27.861 -51.794 -3.526 1.00 19.87 238 ASP A N 1
ATOM 1448 C CA . ASP A 1 187 ? -26.685 -51.181 -4.138 1.00 20.40 238 ASP A CA 1
ATOM 1449 C C . ASP A 1 187 ? -25.662 -50.831 -3.078 1.00 22.63 238 ASP A C 1
ATOM 1450 O O . ASP A 1 187 ? -24.468 -51.131 -3.223 1.00 21.81 238 ASP A O 1
ATOM 1455 N N . PHE A 1 188 ? -26.116 -50.192 -2.002 1.00 17.94 239 PHE A N 1
ATOM 1456 C CA . PHE A 1 188 ? -25.248 -49.907 -0.875 1.00 17.37 239 PHE A CA 1
ATOM 1457 C C . PHE A 1 188 ? -26.109 -49.647 0.352 1.00 19.01 239 PHE A C 1
ATOM 1458 O O . PHE A 1 188 ? -27.333 -49.477 0.268 1.00 19.06 239 PHE A O 1
ATOM 1466 N N . LEU A 1 189 ? -25.450 -49.692 1.500 1.00 17.14 240 LEU A N 1
ATOM 1467 C CA . LEU A 1 189 ? -26.041 -49.272 2.759 1.00 19.45 240 LEU A CA 1
ATOM 1468 C C . LEU A 1 189 ? -25.638 -47.827 3.023 1.00 18.56 240 LEU A C 1
ATOM 1469 O O . LEU A 1 189 ? -24.446 -47.493 2.985 1.00 18.69 240 LEU A O 1
ATOM 1474 N N . ALA A 1 190 ? -26.632 -46.978 3.298 1.00 16.72 241 ALA A N 1
ATOM 1475 C CA . ALA A 1 190 ? -26.380 -45.597 3.695 1.00 18.92 241 ALA A CA 1
ATOM 1476 C C . ALA A 1 190 ? -26.361 -45.539 5.217 1.00 18.34 241 ALA A C 1
ATOM 1477 O O . ALA A 1 190 ? -27.398 -45.729 5.867 1.00 19.72 241 ALA A O 1
ATOM 1479 N N . TYR A 1 191 ? -25.198 -45.243 5.788 1.00 15.50 242 TYR A N 1
ATOM 1480 C CA . TYR A 1 191 ? -24.994 -45.318 7.232 1.00 16.60 242 TYR A CA 1
ATOM 1481 C C . TYR A 1 191 ? -24.985 -43.915 7.836 1.00 17.31 242 TYR A C 1
ATOM 1482 O O . TYR A 1 191 ? -24.017 -43.177 7.664 1.00 17.88 242 TYR A O 1
ATOM 1491 N N . GLN A 1 192 ? -26.034 -43.569 8.578 1.00 18.53 243 GLN A N 1
ATOM 1492 C CA . GLN A 1 192 ? -26.124 -42.262 9.217 1.00 20.11 243 GLN A CA 1
ATOM 1493 C C . GLN A 1 192 ? -25.225 -42.250 10.438 1.00 20.60 243 GLN A C 1
ATOM 1494 O O . GLN A 1 192 ? -25.433 -43.043 11.365 1.00 23.53 243 GLN A O 1
ATOM 1500 N N . GLN A 1 193 ? -24.248 -41.354 10.459 1.00 16.81 244 GLN A N 1
ATOM 1501 C CA . GLN A 1 193 ? -23.389 -41.230 11.635 1.00 16.96 244 GLN A CA 1
ATOM 1502 C C . GLN A 1 193 ? -23.214 -39.764 12.022 1.00 21.50 244 GLN A C 1
ATOM 1503 O O . GLN A 1 193 ? -22.116 -39.315 12.388 1.00 20.11 244 GLN A O 1
ATOM 1509 N N . TYR A 1 194 ? -24.317 -39.019 11.969 1.00 20.71 245 TYR A N 1
ATOM 1510 C CA . TYR A 1 194 ? -24.319 -37.592 12.285 1.00 18.61 245 TYR A CA 1
ATOM 1511 C C . TYR A 1 194 ? -23.632 -37.337 13.619 1.00 22.99 245 TYR A C 1
ATOM 1512 O O . TYR A 1 194 ? -23.904 -38.021 14.611 1.00 22.69 245 TYR A O 1
ATOM 1521 N N . GLY A 1 195 ? -22.712 -36.374 13.631 1.00 21.96 246 GLY A N 1
ATOM 1522 C CA . GLY A 1 195 ? -22.050 -35.973 14.854 1.00 23.80 246 GLY A CA 1
ATOM 1523 C C . GLY A 1 195 ? -20.783 -36.733 15.194 1.00 25.94 246 GLY A C 1
ATOM 1524 O O . GLY A 1 195 ? -20.090 -36.343 16.145 1.00 26.09 246 GLY A O 1
ATOM 1525 N N . SER A 1 196 ? -20.462 -37.810 14.465 1.00 24.31 247 SER A N 1
ATOM 1526 C CA . SER A 1 196 ? -19.358 -38.698 14.799 1.00 24.47 247 SER A CA 1
ATOM 1527 C C . SER A 1 196 ? -18.295 -38.670 13.712 1.00 21.50 247 SER A C 1
ATOM 1528 O O . SER A 1 196 ? -18.578 -38.399 12.543 1.00 22.03 247 SER A O 1
ATOM 1531 N N . ASP A 1 197 ? -17.066 -38.992 14.110 1.00 21.90 248 ASP A N 1
ATOM 1532 C CA . ASP A 1 197 ? -15.917 -38.937 13.220 1.00 20.75 248 ASP A CA 1
ATOM 1533 C C . ASP A 1 197 ? -15.642 -40.306 12.590 1.00 20.68 248 ASP A C 1
ATOM 1534 O O . ASP A 1 197 ? -16.484 -41.220 12.622 1.00 22.75 248 ASP A O 1
ATOM 1539 N N . ASP A 1 198 ? -14.442 -40.456 12.011 1.00 21.48 249 ASP A N 1
ATOM 1540 C CA . ASP A 1 198 ? -14.111 -41.658 11.259 1.00 22.06 249 ASP A CA 1
ATOM 1541 C C . ASP A 1 198 ? -13.843 -42.865 12.152 1.00 20.35 249 ASP A C 1
ATOM 1542 O O . ASP A 1 198 ? -13.771 -43.984 11.630 1.00 21.65 249 ASP A O 1
ATOM 1547 N N . LYS A 1 199 ? -13.667 -42.675 13.465 1.00 21.52 250 LYS A N 1
ATOM 1548 C CA A LYS A 1 199 ? -13.562 -43.824 14.364 0.51 24.20 250 LYS A CA 1
ATOM 1549 C CA B LYS A 1 199 ? -13.556 -43.833 14.347 0.49 24.20 250 LYS A CA 1
ATOM 1550 C C . LYS A 1 199 ? -14.848 -44.639 14.342 1.00 25.34 250 LYS A C 1
ATOM 1551 O O . LYS A 1 199 ? -14.818 -45.875 14.392 1.00 25.55 250 LYS A O 1
ATOM 1562 N N . ARG A 1 200 ? -15.991 -43.958 14.248 1.00 23.57 251 ARG A N 1
ATOM 1563 C CA . ARG A 1 200 ? -17.267 -44.664 14.139 1.00 23.02 251 ARG A CA 1
ATOM 1564 C C . ARG A 1 200 ? -17.424 -45.315 12.771 1.00 26.99 251 ARG A C 1
ATOM 1565 O O . ARG A 1 200 ? -18.007 -46.404 12.659 1.00 22.10 251 ARG A O 1
ATOM 1573 N N . THR A 1 201 ? -16.934 -44.656 11.714 1.00 21.49 252 THR A N 1
ATOM 1574 C CA . THR A 1 201 ? -16.986 -45.258 10.386 1.00 20.71 252 THR A CA 1
ATOM 1575 C C . THR A 1 201 ? -16.303 -46.618 10.391 1.00 24.67 252 THR A C 1
ATOM 1576 O O . THR A 1 201 ? -16.848 -47.603 9.885 1.00 21.25 252 THR A O 1
ATOM 1580 N N . GLN A 1 202 ? -15.105 -46.682 10.983 1.00 21.25 253 GLN A N 1
ATOM 1581 C CA . GLN A 1 202 ? -14.354 -47.932 11.041 1.00 24.81 253 GLN A CA 1
ATOM 1582 C C . GLN A 1 202 ? -15.096 -48.998 11.843 1.00 24.67 253 GLN A C 1
ATOM 1583 O O . GLN A 1 202 ? -15.217 -50.149 11.406 1.00 26.71 253 GLN A O 1
ATOM 1589 N N . ARG A 1 203 ? -15.607 -48.630 13.018 1.00 23.01 254 ARG A N 1
ATOM 1590 C CA A ARG A 1 203 ? -16.287 -49.606 13.864 0.54 24.94 254 ARG A CA 1
ATOM 1591 C CA B ARG A 1 203 ? -16.286 -49.605 13.865 0.46 24.94 254 ARG A CA 1
ATOM 1592 C C . ARG A 1 203 ? -17.552 -50.129 13.198 1.00 24.07 254 ARG A C 1
ATOM 1593 O O . ARG A 1 203 ? -17.815 -51.337 13.196 1.00 23.05 254 ARG A O 1
ATOM 1608 N N . ALA A 1 204 ? -18.356 -49.229 12.633 1.00 21.87 255 ALA A N 1
ATOM 1609 C CA . ALA A 1 204 ? -19.604 -49.649 12.007 1.00 22.60 255 ALA A CA 1
ATOM 1610 C C . ALA A 1 204 ? -19.342 -50.595 10.849 1.00 23.46 255 ALA A C 1
ATOM 1611 O O . ALA A 1 204 ? -20.055 -51.594 10.682 1.00 24.86 255 ALA A O 1
ATOM 1613 N N . LEU A 1 205 ? -18.334 -50.294 10.029 1.00 21.93 256 LEU A N 1
ATOM 1614 C CA . LEU A 1 205 ? -18.051 -51.174 8.904 1.00 26.75 256 LEU A CA 1
ATOM 1615 C C . LEU A 1 205 ? -17.556 -52.533 9.388 1.00 28.42 256 LEU A C 1
ATOM 1616 O O . LEU A 1 205 ? -17.904 -53.564 8.806 1.00 26.28 256 LEU A O 1
ATOM 1621 N N . ASN A 1 206 ? -16.761 -52.557 10.462 1.00 26.76 257 ASN A N 1
ATOM 1622 C CA . ASN A 1 206 ? -16.345 -53.838 11.034 1.00 27.36 257 ASN A CA 1
ATOM 1623 C C . ASN A 1 206 ? -17.551 -54.658 11.476 1.00 27.63 257 ASN A C 1
ATOM 1624 O O . ASN A 1 206 ? -17.635 -55.862 11.195 1.00 28.49 257 ASN A O 1
ATOM 1629 N N . ASN A 1 207 ? -18.502 -54.020 12.153 1.00 21.78 258 ASN A N 1
ATOM 1630 C CA . ASN A 1 207 ? -19.684 -54.735 12.617 1.00 25.12 258 ASN A CA 1
ATOM 1631 C C . ASN A 1 207 ? -20.555 -55.206 11.464 1.00 25.96 258 ASN A C 1
ATOM 1632 O O . ASN A 1 207 ? -21.250 -56.217 11.594 1.00 27.13 258 ASN A O 1
ATOM 1637 N N . LEU A 1 208 ? -20.552 -54.490 10.341 1.00 22.76 259 LEU A N 1
ATOM 1638 C CA . LEU A 1 208 ? -21.376 -54.894 9.209 1.00 19.87 259 LEU A CA 1
ATOM 1639 C C . LEU A 1 208 ? -20.650 -55.836 8.258 1.00 25.25 259 LEU A C 1
ATOM 1640 O O . LEU A 1 208 ? -21.296 -56.403 7.370 1.00 24.95 259 LEU A O 1
ATOM 1645 N N . SER A 1 209 ? -19.339 -56.019 8.433 1.00 27.05 260 SER A N 1
ATOM 1646 C CA . SER A 1 209 ? -18.559 -56.791 7.471 1.00 28.17 260 SER A CA 1
ATOM 1647 C C . SER A 1 209 ? -19.030 -58.229 7.276 1.00 31.10 260 SER A C 1
ATOM 1648 O O . SER A 1 209 ? -18.835 -58.748 6.163 1.00 28.65 260 SER A O 1
ATOM 1651 N N . PRO A 1 210 ? -19.639 -58.918 8.248 1.00 27.27 261 PRO A N 1
ATOM 1652 C CA . PRO A 1 210 ? -20.147 -60.261 7.937 1.00 35.01 261 PRO A CA 1
ATOM 1653 C C . PRO A 1 210 ? -21.220 -60.263 6.868 1.00 30.81 261 PRO A C 1
ATOM 1654 O O . PRO A 1 210 ? -21.431 -61.305 6.241 1.00 32.21 261 PRO A O 1
ATOM 1658 N N . VAL A 1 211 ? -21.876 -59.132 6.602 1.00 22.70 262 VAL A N 1
ATOM 1659 C CA . VAL A 1 211 ? -22.958 -59.079 5.625 1.00 20.40 262 VAL A CA 1
ATOM 1660 C C . VAL A 1 211 ? -22.728 -58.057 4.521 1.00 26.73 262 VAL A C 1
ATOM 1661 O O . VAL A 1 211 ? -23.540 -57.978 3.599 1.00 27.71 262 VAL A O 1
ATOM 1665 N N . LEU A 1 212 ? -21.670 -57.260 4.591 1.00 25.00 263 LEU A N 1
ATOM 1666 C CA . LEU A 1 212 ? -21.555 -56.117 3.694 1.00 23.10 263 LEU A CA 1
ATOM 1667 C C . LEU A 1 212 ? -20.088 -55.791 3.486 1.00 22.63 263 LEU A C 1
ATOM 1668 O O . LEU A 1 212 ? -19.359 -55.622 4.461 1.00 25.40 263 LEU A O 1
ATOM 1673 N N . ASN A 1 213 ? -19.667 -55.695 2.222 1.00 23.96 264 ASN A N 1
ATOM 1674 C CA . ASN A 1 213 ? -18.311 -55.266 1.913 1.00 22.27 264 ASN A CA 1
ATOM 1675 C C . ASN A 1 213 ? -18.205 -53.736 1.924 1.00 26.05 264 ASN A C 1
ATOM 1676 O O . ASN A 1 213 ? -19.186 -53.017 1.699 1.00 24.23 264 ASN A O 1
ATOM 1681 N N . GLY A 1 214 ? -16.984 -53.247 2.185 1.00 24.20 265 GLY A N 1
ATOM 1682 C CA . GLY A 1 214 ? -16.772 -51.816 2.372 1.00 23.53 265 GLY A CA 1
ATOM 1683 C C . GLY A 1 214 ? -17.122 -50.979 1.158 1.00 24.83 265 GLY A C 1
ATOM 1684 O O . GLY A 1 214 ? -17.523 -49.814 1.296 1.00 22.12 265 GLY A O 1
ATOM 1685 N N . GLU A 1 215 ? -16.966 -51.543 -0.045 1.00 24.05 266 GLU A N 1
ATOM 1686 C CA . GLU A 1 215 ? -17.306 -50.810 -1.259 1.00 23.48 266 GLU A CA 1
ATOM 1687 C C . GLU A 1 215 ? -18.799 -50.529 -1.379 1.00 24.21 266 GLU A C 1
ATOM 1688 O O . GLU A 1 215 ? -19.197 -49.710 -2.212 1.00 23.65 266 GLU A O 1
ATOM 1694 N N . ARG A 1 216 ? -19.636 -51.190 -0.587 1.00 21.82 267 ARG A N 1
ATOM 1695 C CA . ARG A 1 216 ? -21.069 -50.948 -0.618 1.00 20.94 267 ARG A CA 1
ATOM 1696 C C . ARG A 1 216 ? -21.553 -50.315 0.685 1.00 21.44 267 ARG A C 1
ATOM 1697 O O . ARG A 1 216 ? -22.715 -50.453 1.066 1.00 21.24 267 ARG A O 1
ATOM 1705 N N . PHE A 1 217 ? -20.661 -49.598 1.355 1.00 19.66 268 PHE A N 1
ATOM 1706 C CA . PHE A 1 217 ? -20.932 -48.884 2.597 1.00 18.77 268 PHE A CA 1
ATOM 1707 C C . PHE A 1 217 ? -20.692 -47.401 2.336 1.00 18.95 268 PHE A C 1
ATOM 1708 O O . PHE A 1 217 ? -19.602 -47.027 1.898 1.00 19.03 268 PHE A O 1
ATOM 1716 N N . VAL A 1 218 ? -21.696 -46.570 2.610 1.00 17.47 269 VAL A N 1
ATOM 1717 C CA . VAL A 1 218 ? -21.669 -45.135 2.310 1.00 17.15 269 VAL A CA 1
ATOM 1718 C C . VAL A 1 218 ? -22.021 -44.372 3.584 1.00 16.81 269 VAL A C 1
ATOM 1719 O O . VAL A 1 218 ? -23.210 -44.272 3.944 1.00 16.40 269 VAL A O 1
ATOM 1723 N N . PRO A 1 219 ? -21.034 -43.842 4.305 1.00 17.90 270 PRO A N 1
ATOM 1724 C CA . PRO A 1 219 ? -21.322 -43.110 5.539 1.00 15.09 270 PRO A CA 1
ATOM 1725 C C . PRO A 1 219 ? -21.824 -41.710 5.246 1.00 16.53 270 PRO A C 1
ATOM 1726 O O . PRO A 1 219 ? -21.494 -41.122 4.212 1.00 17.01 270 PRO A O 1
ATOM 1730 N N . GLY A 1 220 ? -22.593 -41.165 6.186 1.00 15.91 271 GLY A N 1
ATOM 1731 C CA . GLY A 1 220 ? -23.216 -39.864 5.980 1.00 19.01 271 GLY A CA 1
ATOM 1732 C C . GLY A 1 220 ? -23.185 -38.974 7.205 1.00 19.64 271 GLY A C 1
ATOM 1733 O O . GLY A 1 220 ? -23.237 -39.435 8.346 1.00 18.28 271 GLY A O 1
ATOM 1734 N N . LEU A 1 221 ? -23.139 -37.673 6.944 1.00 15.79 272 LEU A N 1
ATOM 1735 C CA . LEU A 1 221 ? -23.164 -36.635 7.963 1.00 16.59 272 LEU A CA 1
ATOM 1736 C C . LEU A 1 221 ? -24.319 -35.683 7.685 1.00 21.09 272 LEU A C 1
ATOM 1737 O O . LEU A 1 221 ? -25.015 -35.809 6.685 1.00 18.61 272 LEU A O 1
ATOM 1742 N N . THR A 1 222 ? -24.516 -34.707 8.574 1.00 18.70 273 THR A N 1
ATOM 1743 C CA . THR A 1 222 ? -25.662 -33.820 8.435 1.00 19.30 273 THR A CA 1
ATOM 1744 C C . THR A 1 222 ? -25.246 -32.362 8.574 1.00 19.38 273 THR A C 1
ATOM 1745 O O . THR A 1 222 ? -24.211 -32.033 9.151 1.00 20.42 273 THR A O 1
ATOM 1749 N N . PHE A 1 223 ? -26.080 -31.496 8.033 1.00 20.07 274 PHE A N 1
ATOM 1750 C CA . PHE A 1 223 ? -26.013 -30.079 8.352 1.00 18.94 274 PHE A CA 1
ATOM 1751 C C . PHE A 1 223 ? -27.057 -29.752 9.410 1.00 21.11 274 PHE A C 1
ATOM 1752 O O . PHE A 1 223 ? -28.047 -30.475 9.561 1.00 22.32 274 PHE A O 1
ATOM 1760 N N . PRO A 1 224 ? -26.861 -28.681 10.183 1.00 17.82 275 PRO A N 1
ATOM 1761 C CA . PRO A 1 224 ? -27.803 -28.370 11.273 1.00 23.29 275 PRO A CA 1
ATOM 1762 C C . PRO A 1 224 ? -29.160 -27.930 10.739 1.00 22.40 275 PRO A C 1
ATOM 1763 O O . PRO A 1 224 ? -29.259 -27.000 9.934 1.00 24.90 275 PRO A O 1
ATOM 1767 N N . GLU A 1 225 ? -30.213 -28.607 11.194 1.00 21.82 276 GLU A N 1
ATOM 1768 C CA . GLU A 1 225 ? -31.567 -28.294 10.772 1.00 22.92 276 GLU A CA 1
ATOM 1769 C C . GLU A 1 225 ? -32.179 -27.256 11.694 1.00 26.37 276 GLU A C 1
ATOM 1770 O O . GLU A 1 225 ? -31.953 -27.273 12.905 1.00 25.65 276 GLU A O 1
ATOM 1776 N N . GLU A 1 226 ? -32.985 -26.377 11.110 1.00 26.58 277 GLU A N 1
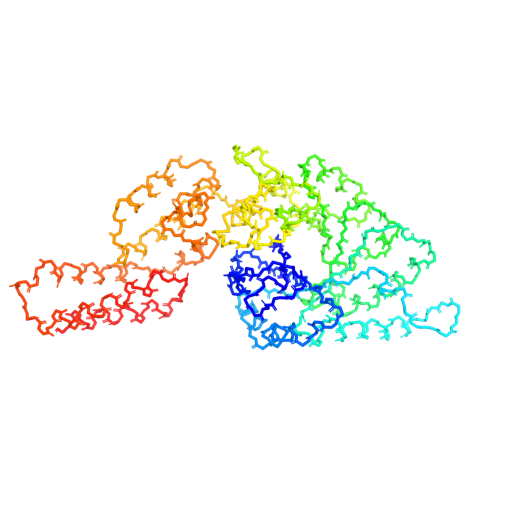ATOM 1777 C CA . GLU A 1 226 ? -33.665 -25.361 11.898 1.00 30.23 277 GLU A CA 1
ATOM 1778 C C . GLU A 1 226 ? -34.580 -26.017 12.927 1.00 30.88 277 GLU A C 1
ATOM 1779 O O . GLU A 1 226 ? -35.188 -27.064 12.671 1.00 26.13 277 GLU A O 1
ATOM 1785 N N . GLN A 1 227 ? -34.635 -25.417 14.119 1.00 28.23 278 GLN A N 1
ATOM 1786 C CA . GLN A 1 227 ? -35.543 -25.779 15.203 1.00 32.40 278 GLN A CA 1
ATOM 1787 C C . GLN A 1 227 ? -35.260 -27.149 15.802 1.00 29.10 278 GLN A C 1
ATOM 1788 O O . GLN A 1 227 ? -36.067 -27.642 16.592 1.00 39.22 278 GLN A O 1
ATOM 1794 N N . ASP A 1 228 ? -34.131 -27.765 15.477 1.00 30.84 279 ASP A N 1
ATOM 1795 C CA . ASP A 1 228 ? -33.845 -29.122 15.925 1.00 32.23 279 ASP A CA 1
ATOM 1796 C C . ASP A 1 228 ? -33.436 -29.125 17.392 1.00 37.05 279 ASP A C 1
ATOM 1797 O O . ASP A 1 228 ? -32.662 -28.273 17.838 1.00 33.73 279 ASP A O 1
ATOM 1802 N N . ARG A 1 229 ? -33.969 -30.086 18.151 1.00 34.37 280 ARG A N 1
ATOM 1803 C CA . ARG A 1 229 ? -33.481 -30.275 19.514 1.00 39.02 280 ARG A CA 1
ATOM 1804 C C . ARG A 1 229 ? -32.143 -31.007 19.537 1.00 39.51 280 ARG A C 1
ATOM 1805 O O . ARG A 1 229 ? -31.337 -30.788 20.449 1.00 35.87 280 ARG A O 1
ATOM 1807 N N . ASN A 1 230 ? -31.878 -31.856 18.547 1.00 36.67 281 ASN A N 1
ATOM 1808 C CA . ASN A 1 230 ? -30.588 -32.526 18.456 1.00 33.02 281 ASN A CA 1
ATOM 1809 C C . ASN A 1 230 ? -29.474 -31.533 18.129 1.00 29.15 281 ASN A C 1
ATOM 1810 O O . ASN A 1 230 ? -29.709 -30.445 17.593 1.00 32.48 281 ASN A O 1
ATOM 1815 N N . ARG A 1 231 ? -28.245 -31.924 18.461 1.00 29.42 282 ARG A N 1
ATOM 1816 C CA . ARG A 1 231 ? -27.047 -31.158 18.118 1.00 29.81 282 ARG A CA 1
ATOM 1817 C C . ARG A 1 231 ? -26.014 -32.105 17.528 1.00 31.00 282 ARG A C 1
ATOM 1818 O O . ARG A 1 231 ? -25.401 -32.889 18.259 1.00 32.80 282 ARG A O 1
ATOM 1826 N N . TRP A 1 232 ? -25.797 -32.014 16.214 1.00 23.48 283 TRP A N 1
ATOM 1827 C CA . TRP A 1 232 ? -24.754 -32.774 15.529 1.00 25.45 283 TRP A CA 1
ATOM 1828 C C . TRP A 1 232 ? -23.824 -31.784 14.846 1.00 26.55 283 TRP A C 1
ATOM 1829 O O . TRP A 1 232 ? -24.244 -31.079 13.920 1.00 24.54 283 TRP A O 1
ATOM 1840 N N . TYR A 1 233 ? -22.570 -31.741 15.278 1.00 26.03 284 TYR A N 1
ATOM 1841 C CA . TYR A 1 233 ? -21.621 -30.735 14.790 1.00 28.32 284 TYR A CA 1
ATOM 1842 C C . TYR A 1 233 ? -20.648 -31.398 13.819 1.00 24.37 284 TYR A C 1
ATOM 1843 O O . TYR A 1 233 ? -19.574 -31.862 14.204 1.00 28.42 284 TYR A O 1
ATOM 1852 N N . ASP A 1 234 ? -21.020 -31.430 12.536 1.00 22.11 285 ASP A N 1
ATOM 1853 C CA . ASP A 1 234 ? -20.200 -32.102 11.540 1.00 20.78 285 ASP A CA 1
ATOM 1854 C C . ASP A 1 234 ? -19.333 -31.148 10.729 1.00 22.79 285 ASP A C 1
ATOM 1855 O O . ASP A 1 234 ? -18.426 -31.606 10.025 1.00 20.99 285 ASP A O 1
ATOM 1860 N N . THR A 1 235 ? -19.558 -29.846 10.841 1.00 24.83 286 THR A N 1
ATOM 1861 C CA . THR A 1 235 ? -18.679 -28.854 10.239 1.00 21.71 286 THR A CA 1
ATOM 1862 C C . THR A 1 235 ? -18.053 -27.987 11.324 1.00 23.02 286 THR A C 1
ATOM 1863 O O . THR A 1 235 ? -18.662 -27.725 12.366 1.00 25.38 286 THR A O 1
ATOM 1867 N N . LYS A 1 236 ? -16.825 -27.554 11.059 1.00 24.51 287 LYS A N 1
ATOM 1868 C CA . LYS A 1 236 ? -16.096 -26.623 11.905 1.00 25.08 287 LYS A CA 1
ATOM 1869 C C . LYS A 1 236 ? -14.823 -26.220 11.180 1.00 26.57 287 LYS A C 1
ATOM 1870 O O . LYS A 1 236 ? -14.325 -26.937 10.304 1.00 25.14 287 LYS A O 1
ATOM 1876 N N . GLU A 1 237 ? -14.297 -25.054 11.569 1.00 32.96 288 GLU A N 1
ATOM 1877 C CA . GLU A 1 237 ? -12.936 -24.699 11.216 1.00 32.45 288 GLU A CA 1
ATOM 1878 C C . GLU A 1 237 ? -12.040 -24.845 12.442 1.00 28.93 288 GLU A C 1
ATOM 1879 O O . GLU A 1 237 ? -12.500 -24.626 13.565 1.00 29.65 288 GLU A O 1
ATOM 1885 N N . PRO A 1 238 ? -10.772 -25.264 12.278 1.00 28.57 289 PRO A N 1
ATOM 1886 C CA . PRO A 1 238 ? -10.065 -25.635 11.045 1.00 27.33 289 PRO A CA 1
ATOM 1887 C C . PRO A 1 238 ? -10.701 -26.833 10.347 1.00 31.03 289 PRO A C 1
ATOM 1888 O O . PRO A 1 238 ? -11.174 -27.738 11.038 1.00 27.72 289 PRO A O 1
ATOM 1892 N N . TYR A 1 239 ? -10.698 -26.808 9.011 1.00 28.53 290 TYR A N 1
ATOM 1893 C CA . TYR A 1 239 ? -11.378 -27.824 8.207 1.00 26.63 290 TYR A CA 1
ATOM 1894 C C . TYR A 1 239 ? -10.990 -29.241 8.615 1.00 28.12 290 TYR A C 1
ATOM 1895 O O . TYR A 1 239 ? -11.858 -30.112 8.747 1.00 27.51 290 TYR A O 1
ATOM 1904 N N . MET A 1 240 ? -9.700 -29.500 8.827 1.00 26.79 291 MET A N 1
ATOM 1905 C CA . MET A 1 240 ? -9.294 -30.882 9.065 1.00 25.93 291 MET A CA 1
ATOM 1906 C C . MET A 1 240 ? -9.636 -31.389 10.462 1.00 23.90 291 MET A C 1
ATOM 1907 O O . MET A 1 240 ? -9.435 -32.576 10.733 1.00 29.65 291 MET A O 1
ATOM 1912 N N . GLU A 1 241 ? -10.166 -30.547 11.337 1.00 23.10 292 GLU A N 1
ATOM 1913 C CA . GLU A 1 241 ? -10.737 -31.022 12.590 1.00 27.60 292 GLU A CA 1
ATOM 1914 C C . GLU A 1 241 ? -12.202 -31.439 12.462 1.00 27.00 292 GLU A C 1
ATOM 1915 O O . GLU A 1 241 ? -12.752 -32.014 13.406 1.00 27.94 292 GLU A O 1
ATOM 1921 N N . SER A 1 242 ? -12.846 -31.162 11.329 1.00 25.53 293 SER A N 1
ATOM 1922 C CA . SER A 1 242 ? -14.272 -31.402 11.166 1.00 21.38 293 SER A CA 1
ATOM 1923 C C . SER A 1 242 ? -14.557 -32.872 10.877 1.00 22.24 293 SER A C 1
ATOM 1924 O O . SER A 1 242 ? -13.742 -33.565 10.267 1.00 21.74 293 SER A O 1
ATOM 1927 N N . ASN A 1 243 ? -15.738 -33.344 11.311 1.00 21.76 294 ASN A N 1
ATOM 1928 C CA . ASN A 1 243 ? -16.160 -34.682 10.896 1.00 20.85 294 ASN A CA 1
ATOM 1929 C C . ASN A 1 243 ? -16.274 -34.770 9.378 1.00 20.24 294 ASN A C 1
ATOM 1930 O O . ASN A 1 243 ? -16.016 -35.830 8.797 1.00 21.76 294 ASN A O 1
ATOM 1935 N N . MET A 1 244 ? -16.647 -33.668 8.713 1.00 20.82 295 MET A N 1
ATOM 1936 C CA . MET A 1 244 ? -16.846 -33.745 7.266 1.00 18.42 295 MET A CA 1
ATOM 1937 C C . MET A 1 244 ? -15.532 -34.013 6.540 1.00 17.60 295 MET A C 1
ATOM 1938 O O . MET A 1 244 ? -15.501 -34.767 5.564 1.00 20.93 295 MET A O 1
ATOM 1943 N N . TYR A 1 245 ? -14.419 -33.446 7.016 1.00 20.45 296 TYR A N 1
ATOM 1944 C CA . TYR A 1 245 ? -13.134 -33.846 6.451 1.00 16.48 296 TYR A CA 1
ATOM 1945 C C . TYR A 1 245 ? -12.799 -35.294 6.813 1.00 17.44 296 TYR A C 1
ATOM 1946 O O . TYR A 1 245 ? -12.437 -36.096 5.948 1.00 20.47 296 TYR A O 1
ATOM 1955 N N . LYS A 1 246 ? -12.883 -35.634 8.098 1.00 21.19 297 LYS A N 1
ATOM 1956 C CA . LYS A 1 246 ? -12.355 -36.922 8.543 1.00 23.54 297 LYS A CA 1
ATOM 1957 C C . LYS A 1 246 ? -13.096 -38.080 7.885 1.00 20.04 297 LYS A C 1
ATOM 1958 O O . LYS A 1 246 ? -12.483 -39.068 7.465 1.00 20.10 297 LYS A O 1
ATOM 1964 N N . VAL A 1 247 ? -14.416 -37.976 7.786 1.00 19.30 298 VAL A N 1
ATOM 1965 C CA . VAL A 1 247 ? -15.189 -39.070 7.214 1.00 19.08 298 VAL A CA 1
ATOM 1966 C C . VAL A 1 247 ? -15.012 -39.124 5.699 1.00 18.38 298 VAL A C 1
ATOM 1967 O O . VAL A 1 247 ? -14.898 -40.202 5.115 1.00 19.60 298 VAL A O 1
ATOM 1971 N N . ALA A 1 248 ? -14.968 -37.966 5.028 1.00 19.67 299 ALA A N 1
ATOM 1972 C CA . ALA A 1 248 ? -14.745 -37.989 3.588 1.00 19.55 299 ALA A CA 1
ATOM 1973 C C . ALA A 1 248 ? -13.381 -38.584 3.263 1.00 21.04 299 ALA A C 1
ATOM 1974 O O . ALA A 1 248 ? -13.249 -39.412 2.354 1.00 20.09 299 ALA A O 1
ATOM 1976 N N . ARG A 1 249 ? -12.362 -38.176 4.020 1.00 22.70 300 ARG A N 1
ATOM 1977 C CA . ARG A 1 249 ? -11.010 -38.692 3.832 1.00 23.85 300 ARG A CA 1
ATOM 1978 C C . ARG A 1 249 ? -10.942 -40.190 4.119 1.00 22.00 300 ARG A C 1
ATOM 1979 O O . ARG A 1 249 ? -10.360 -40.953 3.341 1.00 22.08 300 ARG A O 1
ATOM 1987 N N . TYR A 1 250 ? -11.564 -40.635 5.221 1.00 20.34 301 TYR A N 1
ATOM 1988 C CA . TYR A 1 250 ? -11.546 -42.059 5.550 1.00 20.59 301 TYR A CA 1
ATOM 1989 C C . TYR A 1 250 ? -12.234 -42.886 4.471 1.00 21.09 301 TYR A C 1
ATOM 1990 O O . TYR A 1 250 ? -11.734 -43.941 4.082 1.00 21.67 301 TYR A O 1
ATOM 1999 N N . SER A 1 251 ? -13.389 -42.417 3.973 1.00 21.26 302 SER A N 1
ATOM 2000 C CA . SER A 1 251 ? -14.082 -43.128 2.905 1.00 18.87 302 SER A CA 1
ATOM 2001 C C . SER A 1 251 ? -13.204 -43.272 1.676 1.00 20.47 302 SER A C 1
ATOM 2002 O O . SER A 1 251 ? -13.170 -44.334 1.050 1.00 19.83 302 SER A O 1
ATOM 2005 N N . TYR A 1 252 ? -12.486 -42.207 1.315 1.00 19.70 303 TYR A N 1
ATOM 2006 C CA . TYR A 1 252 ? -11.602 -42.279 0.165 1.00 20.45 303 TYR A CA 1
ATOM 2007 C C . TYR A 1 252 ? -10.433 -43.216 0.441 1.00 19.94 303 TYR A C 1
ATOM 2008 O O . TYR A 1 252 ? -10.154 -44.118 -0.349 1.00 22.62 303 TYR A O 1
ATOM 2017 N N . GLU A 1 253 ? -9.757 -43.012 1.576 1.00 23.22 304 GLU A N 1
ATOM 2018 C CA . GLU A 1 253 ? -8.567 -43.795 1.910 1.00 24.99 304 GLU A CA 1
ATOM 2019 C C . GLU A 1 253 ? -8.856 -45.288 1.983 1.00 28.00 304 GLU A C 1
ATOM 2020 O O . GLU A 1 253 ? -7.967 -46.103 1.710 1.00 26.65 304 GLU A O 1
ATOM 2026 N N . ASN A 1 254 ? -10.082 -45.677 2.339 1.00 20.78 305 ASN A N 1
ATOM 2027 C CA . ASN A 1 254 ? -10.384 -47.084 2.585 1.00 25.34 305 ASN A CA 1
ATOM 2028 C C . ASN A 1 254 ? -11.313 -47.699 1.543 1.00 25.40 305 ASN A C 1
ATOM 2029 O O . ASN A 1 254 ? -11.882 -48.775 1.779 1.00 24.92 305 ASN A O 1
ATOM 2034 N N . ASN A 1 255 ? -11.464 -47.047 0.388 1.00 25.11 306 ASN A N 1
ATOM 2035 C CA . ASN A 1 255 ? -12.209 -47.591 -0.751 1.00 21.04 306 ASN A CA 1
ATOM 2036 C C . ASN A 1 255 ? -13.652 -47.929 -0.377 1.00 22.98 306 ASN A C 1
ATOM 2037 O O . ASN A 1 255 ? -14.189 -48.961 -0.769 1.00 23.95 306 ASN A O 1
ATOM 2042 N N . LEU A 1 256 ? -14.274 -47.051 0.394 1.00 21.98 307 LEU A N 1
ATOM 2043 C CA . LEU A 1 256 ? -15.682 -47.207 0.719 1.00 20.47 307 LEU A CA 1
ATOM 2044 C C . LEU A 1 256 ? -16.536 -46.800 -0.477 1.00 23.02 307 LEU A C 1
ATOM 2045 O O . LEU A 1 256 ? -16.031 -46.396 -1.527 1.00 23.84 307 LEU A O 1
ATOM 2050 N N . GLY A 1 257 ? -17.860 -46.928 -0.342 1.00 18.74 308 GLY A N 1
ATOM 2051 C CA . GLY A 1 257 ? -18.702 -46.684 -1.495 1.00 19.36 308 GLY A CA 1
ATOM 2052 C C . GLY A 1 257 ? -18.881 -45.221 -1.856 1.00 17.49 308 GLY A C 1
ATOM 2053 O O . GLY A 1 257 ? -19.367 -44.922 -2.953 1.00 20.54 308 GLY A O 1
ATOM 2054 N N . GLY A 1 258 ? -18.497 -44.328 -0.965 1.00 19.22 309 GLY A N 1
ATOM 2055 C CA . GLY A 1 258 ? -18.690 -42.901 -1.159 1.00 20.38 309 GLY A CA 1
ATOM 2056 C C . GLY A 1 258 ? -19.079 -42.192 0.122 1.00 19.36 309 GLY A C 1
ATOM 2057 O O . GLY A 1 258 ? -18.559 -42.501 1.199 1.00 18.69 309 GLY A O 1
ATOM 2058 N N . MET A 1 259 ? -20.021 -41.259 0.024 1.00 17.78 310 MET A N 1
ATOM 2059 C CA . MET A 1 259 ? -20.438 -40.481 1.179 1.00 15.54 310 MET A CA 1
ATOM 2060 C C . MET A 1 259 ? -21.822 -39.918 0.890 1.00 16.92 310 MET A C 1
ATOM 2061 O O . MET A 1 259 ? -22.220 -39.796 -0.275 1.00 16.05 310 MET A O 1
ATOM 2066 N N . PHE A 1 260 ? -22.554 -39.571 1.946 1.00 15.33 311 PHE A N 1
ATOM 2067 C CA . PHE A 1 260 ? -23.788 -38.808 1.749 1.00 15.93 311 PHE A CA 1
ATOM 2068 C C . PHE A 1 260 ? -23.879 -37.679 2.763 1.00 18.67 311 PHE A C 1
ATOM 2069 O O . PHE A 1 260 ? -23.157 -37.646 3.764 1.00 17.72 311 PHE A O 1
ATOM 2077 N N . LEU A 1 261 ? -24.736 -36.708 2.442 1.00 18.26 312 LEU A N 1
ATOM 2078 C CA . LEU A 1 261 ? -25.020 -35.578 3.317 1.00 13.93 312 LEU A CA 1
ATOM 2079 C C . LEU A 1 261 ? -26.527 -35.396 3.447 1.00 15.91 312 LEU A C 1
ATOM 2080 O O . LEU A 1 261 ? -27.263 -35.486 2.458 1.00 16.66 312 LEU A O 1
ATOM 2085 N N . TYR A 1 262 ? -26.977 -35.113 4.666 1.00 15.16 313 TYR A N 1
ATOM 2086 C CA . TYR A 1 262 ? -28.385 -34.871 4.953 1.00 20.32 313 TYR A CA 1
ATOM 2087 C C . TYR A 1 262 ? -28.650 -33.371 5.061 1.00 20.07 313 TYR A C 1
ATOM 2088 O O . TYR A 1 262 ? -27.866 -32.641 5.674 1.00 19.15 313 TYR A O 1
ATOM 2097 N N . ALA A 1 263 ? -29.750 -32.927 4.4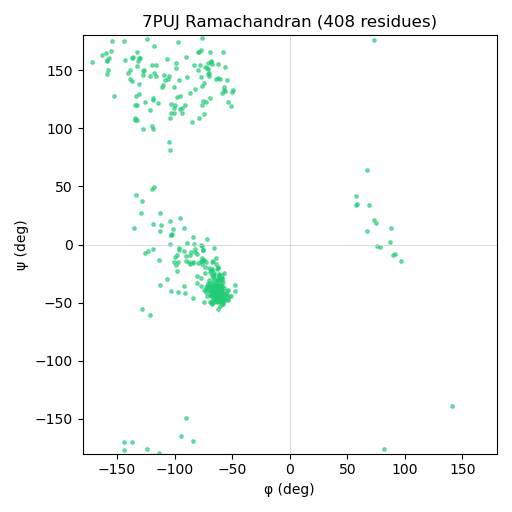34 1.00 19.37 314 ALA A N 1
ATOM 2098 C CA . ALA A 1 263 ? -30.218 -31.537 4.453 1.00 22.40 314 ALA A CA 1
ATOM 2099 C C . ALA A 1 263 ? -29.262 -30.601 3.713 1.00 18.99 314 ALA A C 1
ATOM 2100 O O . ALA A 1 263 ? -28.674 -29.682 4.302 1.00 20.62 314 ALA A O 1
ATOM 2102 N N . LEU A 1 264 ? -29.142 -30.827 2.401 1.00 17.04 315 LEU A N 1
ATOM 2103 C CA . LEU A 1 264 ? -28.315 -29.994 1.530 1.00 20.88 315 LEU A CA 1
ATOM 2104 C C . LEU A 1 264 ? -28.567 -28.498 1.753 1.00 17.93 315 LEU A C 1
ATOM 2105 O O . LEU A 1 264 ? -27.624 -27.700 1.777 1.00 17.97 315 LEU A O 1
ATOM 2110 N N . ASP A 1 265 ? -29.831 -28.113 1.949 1.00 20.56 316 ASP A N 1
ATOM 2111 C CA . ASP A 1 265 ? -30.231 -26.703 1.981 1.00 18.30 316 ASP A CA 1
ATOM 2112 C C . ASP A 1 265 ? -29.671 -25.954 3.196 1.00 17.31 316 ASP A C 1
ATOM 2113 O O . ASP A 1 265 ? -29.631 -24.698 3.215 1.00 18.61 316 ASP A O 1
ATOM 2118 N N . ARG A 1 266 ? -29.183 -26.699 4.192 1.00 17.25 317 ARG A N 1
ATOM 2119 C CA . ARG A 1 266 ? -28.643 -26.134 5.422 1.00 20.61 317 ARG A CA 1
ATOM 2120 C C . ARG A 1 266 ? -27.111 -26.103 5.452 1.00 17.45 317 ARG A C 1
ATOM 2121 O O . ARG A 1 266 ? -26.531 -25.872 6.517 1.00 19.86 317 ARG A O 1
ATOM 2129 N N . ASP A 1 267 ? -26.457 -26.317 4.305 1.00 19.70 318 ASP A N 1
ATOM 2130 C CA . ASP A 1 267 ? -24.999 -26.269 4.175 1.00 17.16 318 ASP A CA 1
ATOM 2131 C C . ASP A 1 267 ? -24.453 -24.982 4.771 1.00 21.38 318 ASP A C 1
ATOM 2132 O O . ASP A 1 267 ? -24.798 -23.889 4.319 1.00 19.12 318 ASP A O 1
ATOM 2137 N N . GLY A 1 268 ? -23.598 -25.107 5.789 1.00 20.68 319 GLY A N 1
ATOM 2138 C CA . GLY A 1 268 ? -22.992 -23.951 6.413 1.00 19.90 319 GLY A CA 1
ATOM 2139 C C . GLY A 1 268 ? -23.750 -23.380 7.591 1.00 24.84 319 GLY A C 1
ATOM 2140 O O . GLY A 1 268 ? -23.229 -22.473 8.261 1.00 26.16 319 GLY A O 1
ATOM 2141 N N . ARG A 1 269 ? -24.963 -23.850 7.860 1.00 22.05 320 ARG A N 1
ATOM 2142 C CA . ARG A 1 269 ? -25.719 -23.278 8.962 1.00 22.71 320 ARG A CA 1
ATOM 2143 C C . ARG A 1 269 ? -25.190 -23.802 10.293 1.00 26.40 320 ARG A C 1
ATOM 2144 O O . ARG A 1 269 ? -24.404 -24.754 10.358 1.00 24.53 320 ARG A O 1
ATOM 2152 N N . THR A 1 270 ? -25.625 -23.154 11.366 1.00 26.98 321 THR A N 1
ATOM 2153 C CA . THR A 1 270 ? -25.253 -23.508 12.729 1.00 26.29 321 THR A CA 1
ATOM 2154 C C . THR A 1 270 ? -26.515 -23.755 13.537 1.00 26.09 321 THR A C 1
ATOM 2155 O O . THR A 1 270 ? -27.636 -23.704 13.024 1.00 26.39 321 THR A O 1
ATOM 2159 N N . TYR A 1 271 ? -26.316 -24.006 14.832 1.00 29.56 322 TYR A N 1
ATOM 2160 C CA . TYR A 1 271 ? -27.406 -24.073 15.788 1.00 29.73 322 TYR A CA 1
ATOM 2161 C C . TYR A 1 271 ? -27.488 -22.810 16.641 1.00 31.72 322 TYR A C 1
ATOM 2162 O O . TYR A 1 271 ? -28.254 -22.785 17.611 1.00 31.99 322 TYR A O 1
ATOM 2171 N N . ASN A 1 272 ? -26.707 -21.776 16.308 1.00 32.40 323 ASN A N 1
ATOM 2172 C CA . ASN A 1 272 ? -26.792 -20.493 16.995 1.00 31.90 323 ASN A CA 1
ATOM 2173 C C . ASN A 1 272 ? -28.206 -19.930 16.884 1.00 32.02 323 ASN A C 1
ATOM 2174 O O . ASN A 1 272 ? -29.019 -20.374 16.075 1.00 32.51 323 ASN A O 1
ATOM 2179 N N . GLU A 1 273 ? -28.492 -18.914 17.705 1.00 33.19 324 GLU A N 1
ATOM 2180 C CA . GLU A 1 273 ? -29.841 -18.358 17.745 1.00 35.24 324 GLU A CA 1
ATOM 2181 C C . GLU A 1 273 ? -30.296 -17.792 16.407 1.00 38.37 324 GLU A C 1
ATOM 2182 O O . GLU A 1 273 ? -31.503 -17.776 16.137 1.00 36.96 324 GLU A O 1
ATOM 2188 N N . ASP A 1 274 ? -29.383 -17.301 15.569 1.00 35.92 325 ASP A N 1
ATOM 2189 C CA . ASP A 1 274 ? -29.833 -16.767 14.289 1.00 39.16 325 ASP A CA 1
ATOM 2190 C C . ASP A 1 274 ? -30.219 -17.897 13.335 1.00 40.70 325 ASP A C 1
ATOM 2191 O O . ASP A 1 274 ? -31.327 -17.904 12.788 1.00 42.01 325 ASP A O 1
ATOM 2196 N N . ASP A 1 275 ? -29.352 -18.905 13.185 1.00 32.90 326 ASP A N 1
ATOM 2197 C CA . ASP A 1 275 ? -29.641 -19.976 12.230 1.00 31.26 326 ASP A CA 1
ATOM 2198 C C . ASP A 1 275 ? -30.785 -20.874 12.688 1.00 29.62 326 ASP A C 1
ATOM 2199 O O . ASP A 1 275 ? -31.562 -21.359 11.853 1.00 31.40 326 ASP A O 1
ATOM 2204 N N . LEU A 1 276 ? -30.907 -21.106 13.997 1.00 27.39 327 LEU A N 1
ATOM 2205 C CA . LEU A 1 276 ? -31.878 -22.072 14.504 1.00 27.14 327 LEU A CA 1
ATOM 2206 C C . LEU A 1 276 ? -33.309 -21.759 14.084 1.00 32.04 327 LEU A C 1
ATOM 2207 O O . LEU A 1 276 ? -34.135 -22.678 14.011 1.00 32.00 327 LEU A O 1
ATOM 2212 N N . ASN A 1 277 ? -33.628 -20.492 13.787 1.00 31.15 328 ASN A N 1
ATOM 2213 C CA . ASN A 1 277 ? -34.991 -20.114 13.424 1.00 29.07 328 ASN A CA 1
ATOM 2214 C C . ASN A 1 277 ? -35.046 -19.310 12.126 1.00 34.39 328 ASN A C 1
ATOM 2215 O O . ASN A 1 277 ? -35.970 -18.513 11.927 1.00 34.91 328 ASN A O 1
ATOM 2220 N N . GLN A 1 278 ? -34.083 -19.502 11.225 1.00 29.36 329 GLN A N 1
ATOM 2221 C CA . GLN A 1 278 ? -34.040 -18.730 9.990 1.00 25.50 329 GLN A CA 1
ATOM 2222 C C . GLN A 1 278 ? -33.674 -19.612 8.807 1.00 27.57 329 GLN A C 1
ATOM 2223 O O . GLN A 1 278 ? -32.809 -20.482 8.922 1.00 31.48 329 GLN A O 1
ATOM 2229 N N . ILE A 1 279 ? -34.301 -19.347 7.667 1.00 24.91 330 ILE A N 1
ATOM 2230 C CA . ILE A 1 279 ? -33.957 -19.991 6.401 1.00 23.45 330 ILE A CA 1
ATOM 2231 C C . ILE A 1 279 ? -33.161 -18.984 5.581 1.00 25.52 330 ILE A C 1
ATOM 2232 O O . I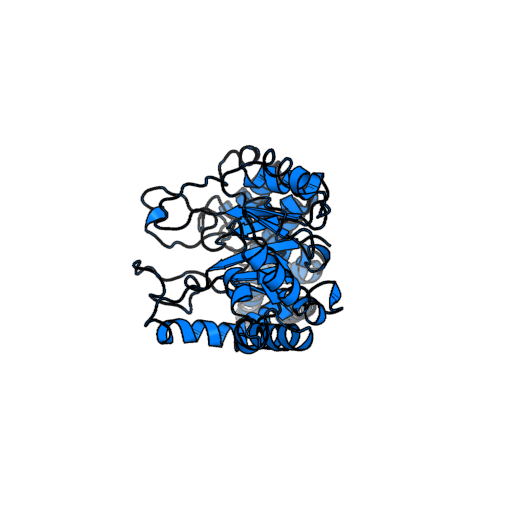LE A 1 279 ? -33.644 -17.876 5.316 1.00 26.68 330 ILE A O 1
ATOM 2237 N N . LYS A 1 280 ? -31.930 -19.343 5.216 1.00 25.77 331 LYS A N 1
ATOM 2238 C CA . LYS A 1 280 ? -30.970 -18.448 4.581 1.00 25.03 331 LYS A CA 1
ATOM 2239 C C . LYS A 1 280 ? -30.335 -19.132 3.380 1.00 23.26 331 LYS A C 1
ATOM 2240 O O . LYS A 1 280 ? -30.232 -20.361 3.349 1.00 25.85 331 LYS A O 1
ATOM 2246 N N . PRO A 1 281 ? -29.877 -18.369 2.390 1.00 23.91 332 PRO A N 1
ATOM 2247 C CA . PRO A 1 281 ? -29.179 -18.991 1.256 1.00 20.82 332 PRO A CA 1
ATOM 2248 C C . PRO A 1 281 ? -27.806 -19.500 1.671 1.00 22.16 332 PRO A C 1
ATOM 2249 O O . PRO A 1 281 ? -27.194 -19.030 2.634 1.00 23.46 332 PRO A O 1
ATOM 2253 N N . SER A 1 282 ? -27.318 -20.486 0.909 1.00 19.39 333 SER A N 1
ATOM 2254 C CA . SER A 1 282 ? -26.017 -21.093 1.169 1.00 20.18 333 SER A CA 1
ATOM 2255 C C . SER A 1 282 ? -25.172 -21.082 -0.093 1.00 16.47 333 SER A C 1
ATOM 2256 O O . SER A 1 282 ? -25.687 -21.230 -1.205 1.00 20.15 333 SER A O 1
ATOM 2259 N N . ASN A 1 283 ? -23.857 -20.915 0.083 1.00 19.79 334 ASN A N 1
ATOM 2260 C CA . ASN A 1 283 ? -22.943 -21.093 -1.037 1.00 18.00 334 ASN A CA 1
ATOM 2261 C C . ASN A 1 283 ? -22.576 -22.557 -1.273 1.00 18.72 334 ASN A C 1
ATOM 2262 O O . ASN A 1 283 ? -21.778 -22.832 -2.177 1.00 19.74 334 ASN A O 1
ATOM 2267 N N . LEU A 1 284 ? -23.119 -23.469 -0.458 1.00 19.35 335 LEU A N 1
ATOM 2268 C CA . LEU A 1 284 ? -22.923 -24.920 -0.570 1.00 17.24 335 LEU A CA 1
ATOM 2269 C C . LEU A 1 284 ? -21.449 -25.317 -0.509 1.00 18.66 335 LEU A C 1
ATOM 2270 O O . LEU A 1 284 ? -21.029 -26.327 -1.091 1.00 19.05 335 LEU A O 1
ATOM 2275 N N . LEU A 1 285 ? -20.683 -24.561 0.278 1.00 16.21 336 LEU A N 1
ATOM 2276 C CA . LEU A 1 285 ? -19.242 -24.769 0.387 1.00 19.23 336 LEU A CA 1
ATOM 2277 C C . LEU A 1 285 ? -18.909 -26.164 0.910 1.00 17.55 336 LEU A C 1
ATOM 2278 O O . LEU A 1 285 ? -17.994 -26.836 0.407 1.00 19.54 336 LEU A O 1
ATOM 2283 N N . TRP A 1 286 ? -19.590 -26.581 1.966 1.00 17.49 337 TRP A N 1
ATOM 2284 C CA . TRP A 1 286 ? -19.222 -27.840 2.604 1.00 19.46 337 TRP A CA 1
ATOM 2285 C C . TRP A 1 286 ? -19.558 -29.030 1.715 1.00 19.65 337 TRP A C 1
ATOM 2286 O O . TRP A 1 286 ? -18.759 -29.973 1.613 1.00 18.77 337 TRP A O 1
ATOM 2297 N N . THR A 1 287 ? -20.722 -28.999 1.051 1.00 17.22 338 THR A N 1
ATOM 2298 C CA . THR A 1 287 ? -21.092 -30.081 0.145 1.00 22.19 338 THR A CA 1
ATOM 2299 C C . THR A 1 287 ? -20.102 -30.179 -1.007 1.00 19.11 338 THR A C 1
ATOM 2300 O O . THR A 1 287 ? -19.619 -31.265 -1.339 1.00 18.00 338 THR A O 1
ATOM 2304 N N . LYS A 1 288 ? -19.800 -29.042 -1.640 1.00 17.99 339 LYS A N 1
ATOM 2305 C CA . LYS A 1 288 ? -18.853 -29.047 -2.747 1.00 17.60 339 LYS A CA 1
ATOM 2306 C C . LYS A 1 288 ? -17.483 -29.545 -2.307 1.00 16.42 339 LYS A C 1
ATOM 2307 O O . LYS A 1 288 ? -16.810 -30.260 -3.056 1.00 18.94 339 LYS A O 1
ATOM 2313 N N . THR A 1 289 ? -17.087 -29.238 -1.077 1.00 17.06 340 THR A N 1
ATOM 2314 C CA . THR A 1 289 ? -15.799 -29.720 -0.588 1.00 19.96 340 THR A CA 1
ATOM 2315 C C . THR A 1 289 ? -15.831 -31.228 -0.325 1.00 19.77 340 THR A C 1
ATOM 2316 O O . THR A 1 289 ? -14.896 -31.951 -0.699 1.00 18.91 340 THR A O 1
ATOM 2320 N N . ALA A 1 290 ? -16.899 -31.718 0.315 1.00 17.16 341 ALA A N 1
ATOM 2321 C CA . ALA A 1 290 ? -17.002 -33.144 0.631 1.00 16.99 341 ALA A CA 1
ATOM 2322 C C . ALA A 1 290 ? -17.053 -34.001 -0.632 1.00 17.73 341 ALA A C 1
ATOM 2323 O O . ALA A 1 290 ? -16.520 -35.121 -0.658 1.00 19.34 341 ALA A O 1
ATOM 2325 N N . ILE A 1 291 ? -17.697 -33.498 -1.695 1.00 16.42 342 ILE A N 1
ATOM 2326 C CA . ILE A 1 291 ? -17.721 -34.216 -2.966 1.00 16.74 342 ILE A CA 1
ATOM 2327 C C . ILE A 1 291 ? -16.297 -34.437 -3.465 1.00 20.66 342 ILE A C 1
ATOM 2328 O O . ILE A 1 291 ? -15.902 -35.558 -3.820 1.00 22.01 342 ILE A O 1
ATOM 2333 N N . ALA A 1 292 ? -15.500 -33.365 -3.468 1.00 17.84 343 ALA A N 1
ATOM 2334 C CA . ALA A 1 292 ? -14.112 -33.452 -3.919 1.00 17.79 343 ALA A CA 1
ATOM 2335 C C . ALA A 1 292 ? -13.267 -34.327 -2.998 1.00 17.45 343 ALA A C 1
ATOM 2336 O O . ALA A 1 292 ? -12.427 -35.106 -3.470 1.00 21.59 343 ALA A O 1
ATOM 2338 N N . GLU A 1 293 ? -13.425 -34.163 -1.687 1.00 18.79 344 GLU A N 1
ATOM 2339 C CA . GLU A 1 293 ? -12.601 -34.904 -0.736 1.00 19.07 344 GLU A CA 1
ATOM 2340 C C . GLU A 1 293 ? -12.909 -36.397 -0.789 1.00 19.34 344 GLU A C 1
ATOM 2341 O O . GLU A 1 293 ? -11.991 -37.231 -0.766 1.00 20.27 344 GLU A O 1
ATOM 2347 N N . SER A 1 294 ? -14.195 -36.760 -0.877 1.00 17.84 345 SER A N 1
ATOM 2348 C CA . SER A 1 294 ? -14.555 -38.178 -0.865 1.00 18.28 345 SER A CA 1
ATOM 2349 C C . SER A 1 294 ? -14.075 -38.909 -2.109 1.00 20.81 345 SER A C 1
ATOM 2350 O O . SER A 1 294 ? -13.918 -40.136 -2.066 1.00 21.68 345 SER A O 1
ATOM 2353 N N . LYS A 1 295 ? -13.816 -38.181 -3.201 1.00 22.38 346 LYS A N 1
ATOM 2354 C CA . LYS A 1 295 ? -13.285 -38.738 -4.441 1.00 22.73 346 LYS A CA 1
ATOM 2355 C C . LYS A 1 295 ? -11.779 -38.595 -4.553 1.00 20.38 346 LYS A C 1
ATOM 2356 O O . LYS A 1 295 ? -11.210 -39.042 -5.556 1.00 27.73 346 LYS A O 1
ATOM 2362 N N . GLY A 1 296 ? -11.137 -37.948 -3.581 1.00 20.97 347 GLY A N 1
ATOM 2363 C CA . GLY A 1 296 ? -9.695 -37.798 -3.606 1.00 24.14 347 GLY A CA 1
ATOM 2364 C C . GLY A 1 296 ? -9.194 -36.877 -4.702 1.00 27.35 347 GLY A C 1
ATOM 2365 O O . GLY A 1 296 ? -8.120 -37.118 -5.263 1.00 25.14 347 GLY A O 1
ATOM 2366 N N . VAL A 1 297 ? -9.955 -35.831 -5.034 1.00 21.30 348 VAL A N 1
ATOM 2367 C CA . VAL A 1 297 ? -9.484 -34.855 -6.012 1.00 23.74 348 VAL A CA 1
ATOM 2368 C C . VAL A 1 297 ? -8.165 -34.276 -5.536 1.00 18.40 348 VAL A C 1
ATOM 2369 O O . VAL A 1 297 ? -8.029 -33.867 -4.377 1.00 20.67 348 VAL A O 1
ATOM 2373 N N . SER A 1 298 ? -7.187 -34.215 -6.436 1.00 24.97 349 SER A N 1
ATOM 2374 C CA . SER A 1 298 ? -5.897 -33.668 -6.051 1.00 27.07 349 SER A CA 1
ATOM 2375 C C . SER A 1 298 ? -5.982 -32.157 -5.865 1.00 22.94 349 SER A C 1
ATOM 2376 O O . SER A 1 298 ? -6.786 -31.471 -6.507 1.00 24.57 349 SER A O 1
ATOM 2379 N N . LEU A 1 299 ? -5.116 -31.636 -4.994 1.00 23.50 350 LEU A N 1
ATOM 2380 C CA . LEU A 1 299 ? -5.055 -30.191 -4.791 1.00 23.93 350 LEU A CA 1
ATOM 2381 C C . LEU A 1 299 ? -4.743 -29.468 -6.098 1.00 25.72 350 LEU A C 1
ATOM 2382 O O . LEU A 1 299 ? -5.334 -28.416 -6.387 1.00 26.63 350 LEU A O 1
ATOM 2387 N N . ALA A 1 300 ? -3.845 -30.036 -6.916 1.00 25.42 351 ALA A N 1
ATOM 2388 C CA . ALA A 1 300 ? -3.507 -29.424 -8.200 1.00 26.68 351 ALA A CA 1
ATOM 2389 C C . ALA A 1 300 ? -4.728 -29.319 -9.101 1.00 26.95 351 ALA A C 1
ATOM 2390 O O . ALA A 1 300 ? -4.952 -28.286 -9.747 1.00 28.26 351 ALA A O 1
ATOM 2392 N N . GLU A 1 301 ? -5.525 -30.385 -9.169 1.00 26.54 352 GLU A N 1
ATOM 2393 C CA . GLU A 1 301 ? -6.717 -30.357 -10.004 1.00 24.40 352 GLU A CA 1
ATOM 2394 C C . GLU A 1 301 ? -7.739 -29.366 -9.465 1.00 22.29 352 GLU A C 1
ATOM 2395 O O . GLU A 1 301 ? -8.433 -28.693 -10.239 1.00 25.22 352 GLU A O 1
ATOM 2401 N N . MET A 1 302 ? -7.860 -29.281 -8.141 1.00 22.34 353 MET A N 1
ATOM 2402 C CA . MET A 1 302 ? -8.795 -28.343 -7.533 1.00 24.46 353 MET A CA 1
ATOM 2403 C C . MET A 1 302 ? -8.417 -26.909 -7.872 1.00 25.36 353 MET A C 1
ATOM 2404 O O . MET A 1 302 ? -9.278 -26.090 -8.228 1.00 23.45 353 MET A O 1
ATOM 2409 N N . LYS A 1 303 ? -7.129 -26.588 -7.756 1.00 23.24 354 LYS A N 1
ATOM 2410 C CA . LYS A 1 303 ? -6.680 -25.232 -8.043 1.00 24.62 354 LYS A CA 1
ATOM 2411 C C . LYS A 1 303 ? -6.860 -24.898 -9.517 1.00 24.99 354 LYS A C 1
ATOM 2412 O O . LYS A 1 303 ? -7.244 -23.772 -9.857 1.00 25.63 354 LYS A O 1
ATOM 2418 N N . ALA A 1 304 ? -6.601 -25.866 -10.400 1.00 22.16 355 ALA A N 1
ATOM 2419 C CA . ALA A 1 304 ? -6.763 -25.645 -11.835 1.00 22.93 355 ALA A CA 1
ATOM 2420 C C . ALA A 1 304 ? -8.197 -25.286 -12.186 1.00 28.87 355 ALA A C 1
ATOM 2421 O O . ALA A 1 304 ? -8.439 -24.415 -13.034 1.00 22.23 355 ALA A O 1
ATOM 2423 N N . ALA A 1 305 ? -9.159 -25.989 -11.581 1.00 20.77 356 ALA A N 1
ATOM 2424 C CA . ALA A 1 305 ? -10.570 -25.686 -11.832 1.00 24.78 356 ALA A CA 1
ATOM 2425 C C . ALA A 1 305 ? -10.926 -24.293 -11.340 1.00 22.37 356 ALA A C 1
ATOM 2426 O O . ALA A 1 305 ? -11.632 -23.539 -12.028 1.00 22.95 356 ALA A O 1
ATOM 2428 N N . ALA A 1 306 ? -10.438 -23.922 -10.156 1.00 23.92 357 ALA A N 1
ATOM 2429 C CA . ALA A 1 306 ? -10.762 -22.615 -9.604 1.00 20.22 357 ALA A CA 1
ATOM 2430 C C . ALA A 1 306 ? -10.183 -21.499 -10.463 1.00 25.06 357 ALA A C 1
ATOM 2431 O O . ALA A 1 306 ? -10.820 -20.456 -10.652 1.00 24.57 357 ALA A O 1
ATOM 2433 N N . GLN A 1 307 ? -8.970 -21.698 -10.980 1.00 23.60 358 GLN A N 1
ATOM 2434 C CA . GLN A 1 307 ? -8.360 -20.674 -11.818 1.00 25.85 358 GLN A CA 1
ATOM 2435 C C . GLN A 1 307 ? -9.053 -20.588 -13.172 1.00 29.53 358 GLN A C 1
ATOM 2436 O O . GLN A 1 307 ? -9.153 -19.497 -13.750 1.00 26.06 358 GLN A O 1
ATOM 2442 N N . HIS A 1 308 ? -9.536 -21.720 -13.689 1.00 23.62 359 HIS A N 1
ATOM 2443 C CA . HIS A 1 308 ? -10.357 -21.694 -14.896 1.00 23.43 359 HIS A CA 1
ATOM 2444 C C . HIS A 1 308 ? -11.587 -20.816 -14.707 1.00 26.68 359 HIS A C 1
ATOM 2445 O O . HIS A 1 308 ? -11.941 -20.012 -15.579 1.00 24.38 359 HIS A O 1
ATOM 2452 N N . TYR A 1 309 ? -12.266 -20.975 -13.575 1.00 25.57 360 TYR A N 1
ATOM 2453 C CA . TYR A 1 309 ? -13.444 -20.160 -13.300 1.00 19.34 360 TYR A CA 1
ATOM 2454 C C . TYR A 1 309 ? -13.082 -18.684 -13.220 1.00 24.09 360 TYR A C 1
ATOM 2455 O O . TYR A 1 309 ? -13.757 -17.830 -13.805 1.00 24.23 360 TYR A O 1
ATOM 2464 N N . LEU A 1 310 ? -12.021 -18.370 -12.481 1.00 21.27 361 LEU A N 1
ATOM 2465 C CA . LEU A 1 310 ? -11.618 -16.979 -12.304 1.00 24.80 361 LEU A CA 1
ATOM 2466 C C . LEU A 1 310 ? -11.375 -16.294 -13.647 1.00 29.34 361 LEU A C 1
ATOM 2467 O O . LEU A 1 310 ? -11.806 -15.153 -13.862 1.00 23.64 361 LEU A O 1
ATOM 2472 N N . LYS A 1 311 ? -10.708 -16.986 -14.573 1.00 25.16 362 LYS A N 1
ATOM 2473 C CA . LYS A 1 311 ? -10.438 -16.386 -15.877 1.00 23.50 362 LYS A CA 1
ATOM 2474 C C . LYS A 1 311 ? -11.723 -16.178 -16.668 1.00 25.49 362 LYS A C 1
ATOM 2475 O O . LYS A 1 311 ? -11.918 -15.110 -17.260 1.00 26.38 362 LYS A O 1
ATOM 2481 N N . ARG A 1 312 ? -12.628 -17.165 -16.674 1.00 22.56 363 ARG A N 1
ATOM 2482 C CA . ARG A 1 312 ? -13.800 -17.025 -17.543 1.00 21.69 363 ARG A CA 1
ATOM 2483 C C . ARG A 1 312 ? -14.821 -16.006 -17.031 1.00 27.08 363 ARG A C 1
ATOM 2484 O O . ARG A 1 312 ? -15.577 -15.456 -17.843 1.00 27.80 363 ARG A O 1
ATOM 2492 N N . ILE A 1 313 ? -14.868 -15.721 -15.724 1.00 23.05 364 ILE A N 1
ATOM 2493 C CA . ILE A 1 313 ? -15.757 -14.660 -15.246 1.00 24.04 364 ILE A CA 1
ATOM 2494 C C . ILE A 1 313 ? -15.122 -13.279 -15.327 1.00 29.00 364 ILE A C 1
ATOM 2495 O O . ILE A 1 313 ? -15.813 -12.274 -15.091 1.00 28.60 364 ILE A O 1
ATOM 2500 N N . SER A 1 314 ? -13.838 -13.186 -15.676 1.00 25.70 365 SER A N 1
ATOM 2501 C CA . SER A 1 314 ? -13.147 -11.904 -15.583 1.00 28.79 365 SER A CA 1
ATOM 2502 C C . SER A 1 314 ? -13.657 -10.882 -16.591 1.00 29.89 365 SER A C 1
ATOM 2503 O O . SER A 1 314 ? -13.475 -9.681 -16.367 1.00 29.42 365 SER A O 1
ATOM 2506 N N . TYR A 1 315 ? -14.291 -11.318 -17.682 1.00 28.18 366 TYR A N 1
ATOM 2507 C CA . TYR A 1 315 ? -14.718 -10.367 -18.709 1.00 32.64 366 TYR A CA 1
ATOM 2508 C C . TYR A 1 315 ? -16.019 -9.664 -18.343 1.00 36.23 366 TYR A C 1
ATOM 2509 O O . TYR A 1 315 ? -16.255 -8.536 -18.795 1.00 32.47 366 TYR A O 1
ATOM 2518 N N . ALA A 1 316 ? -16.872 -10.306 -17.539 1.00 27.03 367 ALA A N 1
ATOM 2519 C CA . ALA A 1 316 ? -18.112 -9.692 -17.085 1.00 28.11 367 ALA A CA 1
ATOM 2520 C C . ALA A 1 316 ? -18.013 -9.088 -15.692 1.00 34.68 367 ALA A C 1
ATOM 2521 O O . ALA A 1 316 ? -18.794 -8.186 -15.374 1.00 33.02 367 ALA A O 1
ATOM 2523 N N . ASN A 1 317 ? -17.074 -9.545 -14.866 1.00 32.37 368 ASN A N 1
ATOM 2524 C CA . ASN A 1 317 ? -16.987 -9.123 -13.471 1.00 40.09 368 ASN A CA 1
ATOM 2525 C C . ASN A 1 317 ? -16.172 -7.839 -13.362 1.00 38.58 368 ASN A C 1
ATOM 2526 O O . ASN A 1 317 ? -15.062 -7.752 -13.896 1.00 38.58 368 ASN A O 1
ATOM 2531 N N . THR A 1 318 ? -16.715 -6.852 -12.655 1.00 40.00 369 THR A N 1
ATOM 2532 C CA . THR A 1 318 ? -16.102 -5.533 -12.570 1.00 42.41 369 THR A CA 1
ATOM 2533 C C . THR A 1 318 ? -15.357 -5.301 -11.257 1.00 39.84 369 THR A C 1
ATOM 2534 O O . THR A 1 318 ? -14.915 -4.178 -11.006 1.00 40.19 369 THR A O 1
ATOM 2538 N N . ASP A 1 319 ? -15.188 -6.332 -10.431 1.00 39.51 370 ASP A N 1
ATOM 2539 C CA . ASP A 1 319 ? -14.574 -6.205 -9.108 1.00 42.34 370 ASP A CA 1
ATOM 2540 C C . ASP A 1 319 ? -13.148 -6.751 -9.178 1.00 40.34 370 ASP A C 1
ATOM 2541 O O . ASP A 1 319 ? -12.872 -7.886 -8.781 1.00 41.23 370 ASP A O 1
ATOM 2546 N N . LEU A 1 320 ? -12.228 -5.916 -9.674 1.00 41.24 371 LEU A N 1
ATOM 2547 C CA . LEU A 1 320 ? -10.853 -6.363 -9.878 1.00 38.96 371 LEU A CA 1
ATOM 2548 C C . LEU A 1 320 ? -10.161 -6.700 -8.565 1.00 44.33 371 LEU A C 1
ATOM 2549 O O . LEU A 1 320 ? -9.306 -7.592 -8.535 1.00 38.99 371 LEU A O 1
ATOM 2551 N N . GLU A 1 321 ? -10.509 -6.008 -7.476 1.00 37.24 372 GLU A N 1
ATOM 2552 C CA . GLU A 1 321 ? -9.877 -6.297 -6.192 1.00 44.35 372 GLU A CA 1
ATOM 2553 C C . GLU A 1 321 ? -10.221 -7.705 -5.720 1.00 31.42 372 GLU A C 1
ATOM 2554 O O . GLU A 1 321 ? -9.339 -8.463 -5.305 1.00 41.22 372 GLU A O 1
ATOM 2556 N N . ALA A 1 322 ? -11.502 -8.076 -5.795 1.00 40.14 373 ALA A N 1
ATOM 2557 C CA . ALA A 1 322 ? -11.922 -9.398 -5.335 1.00 38.15 373 ALA A CA 1
ATOM 2558 C C . ALA A 1 322 ? -11.375 -10.503 -6.230 1.00 35.73 373 ALA A C 1
ATOM 2559 O O . ALA A 1 322 ? -10.983 -11.568 -5.737 1.00 35.02 373 ALA A O 1
ATOM 2561 N N . GLN A 1 323 ? -11.344 -10.279 -7.548 1.00 34.72 374 GLN A N 1
ATOM 2562 C CA . GLN A 1 323 ? -10.728 -11.257 -8.443 1.00 34.88 374 GLN A CA 1
ATOM 2563 C C . GLN A 1 323 ? -9.269 -11.485 -8.088 1.00 35.97 374 GLN A C 1
ATOM 2564 O O . GLN A 1 323 ? -8.777 -12.622 -8.122 1.00 32.66 374 GLN A O 1
ATOM 2570 N N . ASN A 1 324 ? -8.558 -10.410 -7.750 1.00 36.70 375 ASN A N 1
ATOM 2571 C CA . ASN A 1 324 ? -7.149 -10.544 -7.411 1.00 33.83 375 ASN A CA 1
ATOM 2572 C C . ASN A 1 324 ? -6.969 -11.276 -6.093 1.00 29.64 375 ASN A C 1
ATOM 2573 O O . ASN A 1 324 ? -6.083 -12.131 -5.971 1.00 34.64 375 ASN A O 1
ATOM 2578 N N . LYS A 1 325 ? -7.773 -10.931 -5.086 1.00 31.95 376 LYS A N 1
ATOM 2579 C CA . LYS A 1 325 ? -7.650 -11.606 -3.799 1.00 35.12 376 LYS A CA 1
ATOM 2580 C C . LYS A 1 325 ? -7.974 -13.087 -3.928 1.00 35.45 376 LYS A C 1
ATOM 2581 O O . LYS A 1 325 ? -7.288 -13.931 -3.340 1.00 35.07 376 LYS A O 1
ATOM 2587 N N . ALA A 1 326 ? -9.003 -13.421 -4.712 1.00 31.36 377 ALA A N 1
ATOM 2588 C CA . ALA A 1 326 ? -9.376 -14.821 -4.895 1.00 31.30 377 ALA A CA 1
ATOM 2589 C C . ALA A 1 326 ? -8.256 -15.607 -5.562 1.00 34.29 377 ALA A C 1
ATOM 2590 O O . ALA A 1 326 ? -7.925 -16.718 -5.131 1.00 31.94 377 ALA A O 1
ATOM 2592 N N . ALA A 1 327 ? -7.653 -15.044 -6.617 1.00 30.86 378 ALA A N 1
ATOM 2593 C CA . ALA A 1 327 ? -6.561 -15.741 -7.292 1.00 24.94 378 ALA A CA 1
ATOM 2594 C C . ALA A 1 327 ? -5.388 -15.974 -6.347 1.00 32.82 378 ALA A C 1
ATOM 2595 O O . ALA A 1 327 ? -4.786 -17.054 -6.347 1.00 31.81 378 ALA A O 1
ATOM 2597 N N . GLU A 1 328 ? -5.058 -14.977 -5.520 1.00 34.32 379 GLU A N 1
ATOM 2598 C CA . GLU A 1 328 ? -3.972 -15.145 -4.559 1.00 34.33 379 GLU A CA 1
ATOM 2599 C C . GLU A 1 328 ? -4.333 -16.177 -3.498 1.00 38.81 379 GLU A C 1
ATOM 2600 O O . GLU A 1 328 ? -3.496 -17.003 -3.114 1.00 36.03 379 GLU A O 1
ATOM 2606 N N . THR A 1 329 ? -5.576 -16.140 -3.012 1.00 34.91 380 THR A N 1
ATOM 2607 C CA . THR A 1 329 ? -5.994 -17.076 -1.976 1.00 31.93 380 THR A CA 1
ATOM 2608 C C . THR A 1 329 ? -6.004 -18.513 -2.496 1.00 38.45 380 THR A C 1
ATOM 2609 O O . THR A 1 329 ? -5.624 -19.441 -1.765 1.00 31.98 380 THR A O 1
ATOM 2613 N N . VAL A 1 330 ? -6.410 -18.720 -3.758 1.00 29.45 381 VAL A N 1
ATOM 2614 C CA . VAL A 1 330 ? -6.317 -20.054 -4.354 1.00 29.60 381 VAL A CA 1
ATOM 2615 C C . VAL A 1 330 ? -4.873 -20.538 -4.341 1.00 36.47 381 VAL A C 1
ATOM 2616 O O . VAL A 1 330 ? -4.590 -21.700 -4.018 1.00 30.74 381 VAL A O 1
ATOM 2620 N N . THR A 1 331 ? -3.932 -19.653 -4.684 1.00 32.99 382 THR A N 1
ATOM 2621 C CA . THR A 1 331 ? -2.536 -20.073 -4.760 1.00 32.05 382 THR A CA 1
ATOM 2622 C C . THR A 1 331 ? -2.002 -20.470 -3.388 1.00 26.95 382 THR A C 1
ATOM 2623 O O . THR A 1 331 ? -1.230 -21.428 -3.273 1.00 35.57 382 THR A O 1
ATOM 2627 N N . GLN A 1 332 ? -2.409 -19.760 -2.334 1.00 30.24 383 GLN A N 1
ATOM 2628 C CA . GLN A 1 332 ? -1.932 -20.075 -0.991 1.00 34.47 383 GLN A CA 1
ATOM 2629 C C . GLN A 1 332 ? -2.620 -21.293 -0.374 1.00 33.33 383 GLN A C 1
ATOM 2630 O O . GLN A 1 332 ? -2.124 -21.819 0.626 1.00 32.37 383 GLN A O 1
ATOM 2636 N N . ALA A 1 333 ? -3.732 -21.759 -0.949 1.00 29.34 384 ALA A N 1
ATOM 2637 C CA . ALA A 1 333 ? -4.541 -22.795 -0.306 1.00 29.72 384 ALA A CA 1
ATOM 2638 C C . ALA A 1 333 ? -3.775 -24.103 -0.172 1.00 26.27 384 ALA A C 1
ATOM 2639 O O . ALA A 1 333 ? -3.039 -24.506 -1.076 1.00 25.84 384 ALA A O 1
ATOM 2641 N N . THR A 1 334 ? -3.989 -24.797 0.955 1.00 24.80 385 THR A N 1
ATOM 2642 C CA . THR A 1 334 ? -3.379 -26.102 1.170 1.00 25.65 385 THR A CA 1
ATOM 2643 C C . THR A 1 334 ? -4.390 -27.227 1.344 1.00 30.02 385 THR A C 1
ATOM 2644 O O . THR A 1 334 ? -3.977 -28.382 1.475 1.00 24.34 385 THR A O 1
ATOM 2648 N N . THR A 1 335 ? -5.694 -26.934 1.359 1.00 23.90 386 THR A N 1
ATOM 2649 C CA . THR A 1 335 ? -6.728 -27.960 1.467 1.00 20.83 386 THR A CA 1
ATOM 2650 C C . THR A 1 335 ? -7.765 -27.724 0.374 1.00 25.12 386 THR A C 1
ATOM 2651 O O . THR A 1 335 ? -7.863 -26.626 -0.186 1.00 24.29 386 THR A O 1
ATOM 2655 N N . LEU A 1 336 ? -8.541 -28.770 0.061 1.00 20.80 387 LEU A N 1
ATOM 2656 C CA . LEU A 1 336 ? -9.630 -28.615 -0.906 1.00 22.92 387 LEU A CA 1
ATOM 2657 C C . LEU A 1 336 ? -10.653 -27.591 -0.430 1.00 19.42 387 LEU A C 1
ATOM 2658 O O . LEU A 1 336 ? -11.241 -26.864 -1.239 1.00 23.00 387 LEU A O 1
ATOM 2663 N N . TYR A 1 337 ? -10.911 -27.561 0.877 1.00 22.05 388 TYR A N 1
ATOM 2664 C CA . TYR A 1 337 ? -11.788 -26.557 1.476 1.00 20.55 388 TYR A CA 1
ATOM 2665 C C . TYR A 1 337 ? -11.301 -25.146 1.177 1.00 20.70 388 TYR A C 1
ATOM 2666 O O . TYR A 1 337 ? -12.091 -24.260 0.827 1.00 21.92 388 TYR A O 1
ATOM 2675 N N . ASP A 1 338 ? -10.001 -24.914 1.360 1.00 21.33 389 ASP A N 1
ATOM 2676 C CA . ASP A 1 338 ? -9.462 -23.567 1.193 1.00 22.52 389 ASP A CA 1
ATOM 2677 C C . ASP A 1 338 ? -9.567 -23.090 -0.251 1.00 23.20 389 ASP A C 1
ATOM 2678 O O . ASP A 1 338 ? -9.807 -21.897 -0.487 1.00 25.54 389 ASP A O 1
ATOM 2683 N N . VAL A 1 339 ? -9.385 -23.990 -1.229 1.00 21.80 390 VAL A N 1
ATOM 2684 C CA . VAL A 1 339 ? -9.593 -23.613 -2.631 1.00 22.89 390 VAL A CA 1
ATOM 2685 C C . VAL A 1 339 ? -11.034 -23.166 -2.853 1.00 23.95 390 VAL A C 1
ATOM 2686 O O . VAL A 1 339 ? -11.293 -22.090 -3.406 1.00 22.50 390 VAL A O 1
ATOM 2690 N N . ASN A 1 340 ? -11.999 -23.999 -2.451 1.00 18.80 391 ASN A N 1
ATOM 2691 C CA . ASN A 1 340 ? -13.402 -23.615 -2.597 1.00 21.27 391 ASN A CA 1
ATOM 2692 C C . ASN A 1 340 ? -13.696 -22.295 -1.885 1.00 21.59 391 ASN A C 1
ATOM 2693 O O . ASN A 1 340 ? -14.380 -21.421 -2.430 1.00 23.10 391 ASN A O 1
ATOM 2698 N N . LYS A 1 341 ? -13.210 -22.145 -0.648 1.00 19.65 392 LYS A N 1
ATOM 2699 C CA . LYS A 1 341 ? -13.525 -20.953 0.133 1.00 23.20 392 LYS A CA 1
ATOM 2700 C C . LYS A 1 341 ? -12.917 -19.700 -0.487 1.00 24.35 392 LYS A C 1
ATOM 2701 O O . LYS A 1 341 ? -13.442 -18.593 -0.292 1.00 22.10 392 LYS A O 1
ATOM 2707 N N . ALA A 1 342 ? -11.819 -19.856 -1.232 1.00 21.86 393 ALA A N 1
ATOM 2708 C CA . ALA A 1 342 ? -11.196 -18.711 -1.895 1.00 22.80 393 ALA A CA 1
ATOM 2709 C C . ALA A 1 342 ? -12.144 -18.053 -2.890 1.00 31.15 393 ALA A C 1
ATOM 2710 O O . ALA A 1 342 ? -12.055 -16.842 -3.132 1.00 27.46 393 ALA A O 1
ATOM 2712 N N . ILE A 1 343 ? -13.062 -18.823 -3.468 1.00 25.07 394 ILE A N 1
ATOM 2713 C CA . ILE A 1 343 ? -14.018 -18.291 -4.431 1.00 24.55 394 ILE A CA 1
ATOM 2714 C C . ILE A 1 343 ? -15.398 -18.092 -3.813 1.00 24.98 394 ILE A C 1
ATOM 2715 O O . ILE A 1 343 ? -16.058 -17.084 -4.073 1.00 24.13 394 ILE A O 1
ATOM 2720 N N . LEU A 1 344 ? -15.845 -19.021 -2.963 1.00 22.55 395 LEU A N 1
ATOM 2721 C CA . LEU A 1 344 ? -17.192 -18.972 -2.405 1.00 22.12 395 LEU A CA 1
ATOM 2722 C C . LEU A 1 344 ? -17.301 -18.149 -1.128 1.00 21.21 395 LEU A C 1
ATOM 2723 O O . LEU A 1 344 ? -18.416 -17.820 -0.710 1.00 24.36 395 LEU A O 1
ATOM 2728 N N . GLY A 1 345 ? -16.189 -17.828 -0.487 1.00 24.07 396 GLY A N 1
ATOM 2729 C CA . GLY A 1 345 ? -16.236 -17.221 0.827 1.00 26.12 396 GLY A CA 1
ATOM 2730 C C . GLY A 1 345 ? -16.634 -18.248 1.869 1.00 28.92 396 GLY A C 1
ATOM 2731 O O . GLY A 1 345 ? -16.940 -19.394 1.570 1.00 23.87 396 GLY A O 1
ATOM 2732 N N . GLY A 1 346 ? -16.627 -17.815 3.129 1.00 30.25 397 GLY A N 1
ATOM 2733 C CA . GLY A 1 346 ? -17.047 -18.707 4.195 1.00 35.44 397 GLY A CA 1
ATOM 2734 C C . GLY A 1 346 ? -18.545 -18.904 4.289 1.00 32.07 397 GLY A C 1
ATOM 2735 O O . GLY A 1 346 ? -18.992 -19.875 4.908 1.00 34.08 397 GLY A O 1
ATOM 2736 N N . ASP A 1 347 ? -19.320 -18.018 3.665 1.00 28.17 398 ASP A N 1
ATOM 2737 C CA . ASP A 1 347 ? -20.774 -18.020 3.723 1.00 24.19 398 ASP A CA 1
ATOM 2738 C C . ASP A 1 347 ? -21.297 -17.323 2.469 1.00 29.72 398 ASP A C 1
ATOM 2739 O O . ASP A 1 347 ? -20.546 -16.671 1.743 1.00 31.38 398 ASP A O 1
ATOM 2744 N N . TYR A 1 348 ? -22.596 -17.471 2.216 1.00 24.31 399 TYR A N 1
ATOM 2745 C CA . TYR A 1 348 ? -23.210 -16.906 1.017 1.00 26.39 399 TYR A CA 1
ATOM 2746 C C . TYR A 1 348 ? -22.980 -15.394 0.947 1.00 27.60 399 TYR A C 1
ATOM 2747 O O . TYR A 1 348 ? -23.129 -14.687 1.950 1.00 31.09 399 TYR A O 1
ATOM 2756 N N . GLY A 1 349 ? -22.618 -14.902 -0.240 1.00 28.21 400 GLY A N 1
ATOM 2757 C CA . GLY A 1 349 ? -22.354 -13.481 -0.452 1.00 27.78 400 GLY A CA 1
ATOM 2758 C C . GLY A 1 349 ? -21.033 -12.971 0.094 1.00 33.37 400 GLY A C 1
ATOM 2759 O O . GLY A 1 349 ? -20.721 -11.779 -0.078 1.00 31.27 400 GLY A O 1
ATOM 2760 N N . GLN A 1 350 ? -20.232 -13.822 0.730 1.00 28.82 401 GLN A N 1
ATOM 2761 C CA . GLN A 1 350 ? -18.957 -13.381 1.267 1.00 27.08 401 GLN A CA 1
ATOM 2762 C C . GLN A 1 350 ? -17.817 -13.516 0.274 1.00 33.43 401 GLN A C 1
ATOM 2763 O O . GLN A 1 350 ? -16.744 -12.952 0.506 1.00 35.80 401 GLN A O 1
ATOM 2769 N N . GLY A 1 351 ? -18.011 -14.255 -0.814 1.00 24.72 402 GLY A N 1
ATOM 2770 C CA . GLY A 1 351 ? -16.982 -14.449 -1.806 1.00 27.02 402 GLY A CA 1
ATOM 2771 C C . GLY A 1 351 ? -17.334 -13.797 -3.132 1.00 26.76 402 GLY A C 1
ATOM 2772 O O . GLY A 1 351 ? -18.386 -13.192 -3.312 1.00 27.21 402 GLY A O 1
ATOM 2773 N N . LEU A 1 352 ? -16.410 -13.972 -4.072 1.00 25.59 403 LEU A N 1
ATOM 2774 C CA . LEU A 1 352 ? -16.573 -13.493 -5.439 1.00 26.33 403 LEU A CA 1
ATOM 2775 C C . LEU A 1 352 ? -17.783 -14.117 -6.123 1.00 31.57 403 LEU A C 1
ATOM 2776 O O . LEU A 1 352 ? -18.391 -13.500 -7.007 1.00 27.33 403 LEU A O 1
ATOM 2781 N N . SER A 1 353 ? -18.145 -15.340 -5.738 1.00 21.13 404 SER A N 1
ATOM 2782 C CA . SER A 1 353 ? -19.211 -16.075 -6.391 1.00 22.62 404 SER A CA 1
ATOM 2783 C C . SER A 1 353 ? -20.013 -16.799 -5.321 1.00 27.69 404 SER A C 1
ATOM 2784 O O . SER A 1 353 ? -19.465 -17.207 -4.295 1.00 28.63 404 SER A O 1
ATOM 2787 N N . ASN A 1 354 ? -21.315 -16.951 -5.562 1.00 22.42 405 ASN A N 1
ATOM 2788 C CA . ASN A 1 354 ? -22.156 -17.778 -4.700 1.00 25.40 405 ASN A CA 1
ATOM 2789 C C . ASN A 1 354 ? -22.372 -19.177 -5.248 1.00 26.63 405 ASN A C 1
ATOM 2790 O O . ASN A 1 354 ? -22.925 -20.021 -4.534 1.00 27.18 405 ASN A O 1
ATOM 2795 N N . THR A 1 355 ? -21.958 -19.434 -6.492 1.00 21.44 406 THR A N 1
ATOM 2796 C CA . THR A 1 355 ? -22.388 -20.606 -7.234 1.00 20.47 406 THR A CA 1
ATOM 2797 C C . THR A 1 355 ? -21.250 -21.461 -7.773 1.00 17.89 406 THR A C 1
ATOM 2798 O O . THR A 1 355 ? -21.536 -22.531 -8.331 1.00 23.21 406 THR A O 1
ATOM 2802 N N . TYR A 1 356 ? -19.993 -21.020 -7.665 1.00 19.26 407 TYR A N 1
ATOM 2803 C CA . TYR A 1 356 ? -18.874 -21.788 -8.195 1.00 17.71 407 TYR A CA 1
ATOM 2804 C C . TYR A 1 356 ? -18.959 -23.239 -7.744 1.00 18.60 407 TYR A C 1
ATOM 2805 O O . TYR A 1 356 ? -19.153 -23.525 -6.563 1.00 19.10 407 TYR A O 1
ATOM 2814 N N . ASP A 1 357 ? -18.781 -24.148 -8.692 1.00 19.56 408 ASP A N 1
ATOM 2815 C CA . ASP A 1 357 ? -18.981 -25.576 -8.464 1.00 18.06 408 ASP A CA 1
ATOM 2816 C C . ASP A 1 357 ? -17.795 -26.295 -9.091 1.00 19.58 408 ASP A C 1
ATOM 2817 O O . ASP A 1 357 ? -17.697 -26.388 -10.319 1.00 21.79 408 ASP A O 1
ATOM 2822 N N . ALA A 1 358 ? -16.895 -26.799 -8.245 1.00 22.59 409 ALA A N 1
ATOM 2823 C CA . ALA A 1 358 ? -15.630 -27.343 -8.733 1.00 22.86 409 ALA A CA 1
ATOM 2824 C C . ALA A 1 358 ? -15.829 -28.589 -9.590 1.00 23.59 409 ALA A C 1
ATOM 2825 O O . ALA A 1 358 ? -15.076 -28.819 -10.540 1.00 23.81 409 ALA A O 1
ATOM 2827 N N . GLU A 1 359 ? -16.821 -29.420 -9.261 1.00 21.14 410 GLU A N 1
ATOM 2828 C CA . GLU A 1 359 ? -17.075 -30.588 -10.094 1.00 21.98 410 GLU A CA 1
ATOM 2829 C C . GLU A 1 359 ? -17.618 -30.174 -11.455 1.00 26.75 410 GLU A C 1
ATOM 2830 O O . GLU A 1 359 ? -17.197 -30.712 -12.486 1.00 23.20 410 GLU A O 1
ATOM 2836 N N . LEU A 1 360 ? -18.548 -29.212 -11.479 1.00 19.20 411 LEU A N 1
ATOM 2837 C CA . LEU A 1 360 ? -19.021 -28.675 -12.749 1.00 21.65 411 LEU A CA 1
ATOM 2838 C C . LEU A 1 360 ? -17.854 -28.097 -13.540 1.00 23.87 411 LEU A C 1
ATOM 2839 O O . LEU A 1 360 ? -17.690 -28.385 -14.731 1.00 22.68 411 LEU A O 1
ATOM 2844 N N . GLU A 1 361 ? -17.023 -27.283 -12.876 1.00 22.48 412 GLU A N 1
ATOM 2845 C CA . GLU A 1 361 ? -15.940 -26.593 -13.566 1.00 23.21 412 GLU A CA 1
ATOM 2846 C C . GLU A 1 361 ? -14.891 -27.564 -14.090 1.00 26.40 412 GLU A C 1
ATOM 2847 O O . GLU A 1 361 ? -14.309 -27.329 -15.158 1.00 26.42 412 GLU A O 1
ATOM 2853 N N . LYS A 1 362 ? -14.638 -28.653 -13.363 1.00 22.82 413 LYS A N 1
ATOM 2854 C CA . LYS A 1 362 ? -13.720 -29.671 -13.861 1.00 30.23 413 LYS A CA 1
ATOM 2855 C C . LYS A 1 362 ? -14.180 -30.190 -15.215 1.00 28.03 413 LYS A C 1
ATOM 2856 O O . LYS A 1 362 ? -13.362 -30.423 -16.114 1.00 30.41 413 LYS A O 1
ATOM 2862 N N . GLY A 1 363 ? -15.494 -30.330 -15.399 1.00 29.26 414 GLY A N 1
ATOM 2863 C CA . GLY A 1 363 ? -16.007 -30.730 -16.697 1.00 29.67 414 GLY A CA 1
ATOM 2864 C C . GLY A 1 363 ? -15.694 -29.737 -17.802 1.00 33.25 414 GLY A C 1
ATOM 2865 O O . GLY A 1 363 ? -15.381 -30.130 -18.925 1.00 38.91 414 GLY A O 1
ATOM 2866 N N . LEU A 1 364 ? -15.776 -28.435 -17.502 1.00 26.26 415 LEU A N 1
ATOM 2867 C CA . LEU A 1 364 ? -15.560 -27.421 -18.527 1.00 26.83 415 LEU A CA 1
ATOM 2868 C C . LEU A 1 364 ? -14.096 -27.286 -18.932 1.00 31.92 415 LEU A C 1
ATOM 2869 O O . LEU A 1 364 ? -13.814 -26.661 -19.962 1.00 32.27 415 LEU A O 1
ATOM 2874 N N . LEU A 1 365 ? -13.162 -27.835 -18.146 1.00 33.75 416 LEU A N 1
ATOM 2875 C CA . LEU A 1 365 ? -11.744 -27.741 -18.502 1.00 32.86 416 LEU A CA 1
ATOM 2876 C C . LEU A 1 365 ? -11.463 -28.353 -19.867 1.00 37.68 416 LEU A C 1
ATOM 2877 O O . LEU A 1 365 ? -10.519 -27.941 -20.552 1.00 33.74 416 LEU A O 1
ATOM 2882 N N A ALA A 1 366 ? -12.265 -29.332 -20.281 0.50 35.65 417 ALA A N 1
ATOM 2883 N N B ALA A 1 366 ? -12.265 -29.332 -20.281 0.50 35.65 417 ALA A N 1
ATOM 2884 C CA A ALA A 1 366 ? -12.042 -30.026 -21.541 0.50 37.80 417 ALA A CA 1
ATOM 2885 C CA B ALA A 1 366 ? -12.042 -30.026 -21.541 0.50 37.80 417 ALA A CA 1
ATOM 2886 C C A ALA A 1 366 ? -12.536 -29.244 -22.752 0.50 37.97 417 ALA A C 1
ATOM 2887 C C B ALA A 1 366 ? -12.536 -29.244 -22.752 0.50 37.97 417 ALA A C 1
ATOM 2888 O O A ALA A 1 366 ? -12.371 -29.720 -23.879 0.50 38.08 417 ALA A O 1
ATOM 2889 O O B ALA A 1 366 ? -12.371 -29.720 -23.879 0.50 38.08 417 ALA A O 1
ATOM 2892 N N . ILE A 1 367 ? -13.133 -28.071 -22.556 1.00 37.26 418 ILE A N 1
ATOM 2893 C CA . ILE A 1 367 ? -13.614 -27.241 -23.652 1.00 31.26 418 ILE A CA 1
ATOM 2894 C C . ILE A 1 367 ? -12.647 -26.076 -23.830 1.00 36.90 418 ILE A C 1
ATOM 2895 O O . ILE A 1 367 ? -12.449 -25.276 -22.908 1.00 35.52 418 ILE A O 1
ATOM 2900 N N . ASP A 1 368 ? -12.062 -25.966 -25.021 1.00 39.24 419 ASP A N 1
ATOM 2901 C CA . ASP A 1 368 ? -11.022 -24.976 -25.282 1.00 36.88 419 ASP A CA 1
ATOM 2902 C C . ASP A 1 368 ? -11.629 -23.582 -25.433 1.00 33.78 419 ASP A C 1
ATOM 2903 O O . ASP A 1 368 ? -12.496 -23.362 -26.285 1.00 36.47 419 ASP A O 1
ATOM 2908 N N . LEU A 1 369 ? -11.171 -22.639 -24.611 1.00 33.36 420 LEU A N 1
ATOM 2909 C CA . LEU A 1 369 ? -11.639 -21.257 -24.670 1.00 35.05 420 LEU A CA 1
ATOM 2910 C C . LEU A 1 369 ? -10.636 -20.313 -25.317 1.00 39.05 420 LEU A C 1
ATOM 2911 O O . LEU A 1 369 ? -10.915 -19.114 -25.424 1.00 33.46 420 LEU A O 1
ATOM 2916 N N . THR A 1 370 ? -9.480 -20.818 -25.753 1.00 35.69 421 THR A N 1
ATOM 2917 C CA . THR A 1 370 ? -8.408 -19.915 -26.158 1.00 35.46 421 THR A CA 1
ATOM 2918 C C . THR A 1 370 ? -8.796 -19.097 -27.386 1.00 33.20 421 THR A C 1
ATOM 2919 O O . THR A 1 370 ? -8.448 -17.915 -27.482 1.00 34.35 421 THR A O 1
ATOM 2923 N N . THR A 1 371 ? -9.533 -19.696 -28.324 1.00 35.38 422 THR A N 1
ATOM 2924 C CA . THR A 1 371 ? -10.015 -18.936 -29.474 1.00 37.48 422 THR A CA 1
ATOM 2925 C C . THR A 1 371 ? -10.974 -17.835 -29.040 1.00 39.74 422 THR A C 1
ATOM 2926 O O . THR A 1 371 ? -10.901 -16.701 -29.530 1.00 33.88 422 THR A O 1
ATOM 2930 N N . LEU A 1 372 ? -11.902 -18.163 -28.134 1.00 35.65 423 LEU A N 1
ATOM 2931 C CA . LEU A 1 372 ? -12.852 -17.168 -27.641 1.00 37.69 423 LEU A CA 1
ATOM 2932 C C . LEU A 1 372 ? -12.140 -16.071 -26.859 1.00 32.77 423 LEU A C 1
ATOM 2933 O O . LEU A 1 372 ? -12.494 -14.891 -26.966 1.00 34.97 423 LEU A O 1
ATOM 2938 N N . TYR A 1 373 ? -11.124 -16.438 -26.075 1.00 31.81 424 TYR A N 1
ATOM 2939 C CA . TYR A 1 373 ? -10.385 -15.435 -25.312 1.00 31.23 424 TYR A CA 1
ATOM 2940 C C . TYR A 1 373 ? -9.659 -14.472 -26.237 1.00 36.61 424 TYR A C 1
ATOM 2941 O O . TYR A 1 373 ? -9.617 -13.265 -25.979 1.00 30.83 424 TYR A O 1
ATOM 2950 N N . ARG A 1 374 ? -9.069 -14.989 -27.315 1.00 31.14 425 ARG A N 1
ATOM 2951 C CA . ARG A 1 374 ? -8.392 -14.105 -28.261 1.00 36.29 425 ARG A CA 1
ATOM 2952 C C . ARG A 1 374 ? -9.378 -13.134 -28.898 1.00 35.57 425 ARG A C 1
ATOM 2953 O O . ARG A 1 374 ? -9.070 -11.949 -29.072 1.00 38.21 425 ARG A O 1
ATOM 2961 N N . ALA A 1 375 ? -10.577 -13.617 -29.232 1.00 37.79 426 ALA A N 1
ATOM 2962 C CA . ALA A 1 375 ? -11.603 -12.750 -29.804 1.00 38.89 426 ALA A CA 1
ATOM 2963 C C . ALA A 1 375 ? -12.038 -11.677 -28.808 1.00 42.30 426 ALA A C 1
ATOM 2964 O O . ALA A 1 375 ? -12.107 -10.491 -29.147 1.00 40.23 426 ALA A O 1
ATOM 2966 N N . LEU A 1 376 ? -12.332 -12.078 -27.568 1.00 35.52 427 LEU A N 1
ATOM 2967 C CA . LEU A 1 376 ? -12.769 -11.111 -26.564 1.00 36.54 427 LEU A CA 1
ATOM 2968 C C . LEU A 1 376 ? -11.665 -10.116 -26.239 1.00 36.62 427 LEU A C 1
ATOM 2969 O O . LEU A 1 376 ? -11.936 -8.939 -25.969 1.00 38.91 427 LEU A O 1
ATOM 2974 N N . ASP A 1 377 ? -10.410 -10.575 -26.241 1.00 37.52 428 ASP A N 1
ATOM 2975 C CA . ASP A 1 377 ? -9.297 -9.672 -25.970 1.00 36.17 428 ASP A CA 1
ATOM 2976 C C . ASP A 1 377 ? -9.191 -8.605 -27.050 1.00 40.17 428 ASP A C 1
ATOM 2977 O O . ASP A 1 377 ? -8.895 -7.439 -26.759 1.00 39.68 428 ASP A O 1
ATOM 2982 N N . GLN A 1 378 ? -9.421 -8.991 -28.305 1.00 30.53 429 GLN A N 1
ATOM 2983 C CA . GLN A 1 378 ? -9.426 -8.012 -29.386 1.00 37.30 429 GLN A CA 1
ATOM 2984 C C . GLN A 1 378 ? -10.572 -7.024 -29.215 1.00 45.69 429 GLN A C 1
ATOM 2985 O O . GLN A 1 378 ? -10.412 -5.825 -29.465 1.00 47.98 429 GLN A O 1
ATOM 2987 N N . ALA A 1 379 ? -11.736 -7.511 -28.779 1.00 44.99 430 ALA A N 1
ATOM 2988 C CA . ALA A 1 379 ? -12.864 -6.618 -28.538 1.00 42.57 430 ALA A CA 1
ATOM 2989 C C . ALA A 1 379 ? -12.523 -5.593 -27.465 1.00 47.02 430 ALA A C 1
ATOM 2990 O O . ALA A 1 379 ? -12.775 -4.394 -27.635 1.00 49.92 430 ALA A O 1
ATOM 2992 N N . VAL A 1 380 ? -11.920 -6.044 -26.362 1.00 43.43 431 VAL A N 1
ATOM 2993 C CA . VAL A 1 380 ? -11.550 -5.128 -25.285 1.00 45.49 431 VAL A CA 1
ATOM 2994 C C . VAL A 1 380 ? -10.541 -4.098 -25.776 1.00 49.20 431 VAL A C 1
ATOM 2995 O O . VAL A 1 380 ? -10.658 -2.903 -25.475 1.00 50.75 431 VAL A O 1
ATOM 2999 N N . ALA A 1 381 ? -9.534 -4.540 -26.535 1.00 46.02 432 ALA A N 1
ATOM 3000 C CA . ALA A 1 381 ? -8.587 -3.598 -27.125 1.00 52.71 432 ALA A CA 1
ATOM 3001 C C . ALA A 1 381 ? -9.295 -2.625 -28.061 1.00 49.14 432 ALA A C 1
ATOM 3002 O O . ALA A 1 381 ? -8.929 -1.445 -28.136 1.00 55.12 432 ALA A O 1
ATOM 3004 N N A ALA A 1 382 ? -10.313 -3.100 -28.779 0.55 51.26 433 ALA A N 1
ATOM 3005 N N B ALA A 1 382 ? -10.315 -3.099 -28.777 0.45 51.27 433 ALA A N 1
ATOM 3006 C CA A ALA A 1 382 ? -11.114 -2.258 -29.658 0.55 53.86 433 ALA A CA 1
ATOM 3007 C CA B ALA A 1 382 ? -11.113 -2.258 -29.657 0.45 53.86 433 ALA A CA 1
ATOM 3008 C C A ALA A 1 382 ? -12.242 -1.534 -28.922 0.55 58.74 433 ALA A C 1
ATOM 3009 C C B ALA A 1 382 ? -12.238 -1.528 -28.923 0.45 58.70 433 ALA A C 1
ATOM 3010 O O A ALA A 1 382 ? -13.218 -1.119 -29.556 0.55 61.52 433 ALA A O 1
ATOM 3011 O O B ALA A 1 382 ? -13.208 -1.103 -29.560 0.45 61.49 433 ALA A O 1
ATOM 3014 N N . ILE A 1 383 ? -12.140 -1.398 -27.597 1.00 57.83 434 ILE A N 1
ATOM 3015 C CA . ILE A 1 383 ? -12.956 -0.465 -26.831 1.00 54.70 434 ILE A CA 1
ATOM 3016 C C . ILE A 1 383 ? -12.090 0.620 -26.206 1.00 57.94 434 ILE A C 1
ATOM 3017 O O . ILE A 1 383 ? -12.475 1.797 -26.181 1.00 58.03 434 ILE A O 1
ATOM 3022 N N . GLU A 1 384 ? -10.885 0.253 -25.754 1.00 50.62 435 GLU A N 1
ATOM 3023 C CA . GLU A 1 384 ? -9.985 1.207 -25.116 1.00 54.29 435 GLU A CA 1
ATOM 3024 C C . GLU A 1 384 ? -9.508 2.276 -26.089 1.00 60.57 435 GLU A C 1
ATOM 3025 O O . GLU A 1 384 ? -9.115 3.367 -25.660 1.00 66.78 435 GLU A O 1
ATOM 3027 N N . LYS A 1 385 ? -9.502 1.975 -27.387 1.00 57.76 436 LYS A N 1
ATOM 3028 C CA . LYS A 1 385 ? -9.181 2.968 -28.403 1.00 62.40 436 LYS A CA 1
ATOM 3029 C C . LYS A 1 385 ? -10.386 3.156 -29.313 1.00 61.87 436 LYS A C 1
ATOM 3030 O O . LYS A 1 385 ? -10.266 3.097 -30.541 1.00 66.60 436 LYS A O 1
ATOM 3032 N N . ALA A 1 386 ? -11.561 3.359 -28.712 1.00 59.86 437 ALA A N 1
ATOM 3033 C CA . ALA A 1 386 ? -12.758 3.638 -29.492 1.00 61.05 437 ALA A CA 1
ATOM 3034 C C . ALA A 1 386 ? -12.709 5.017 -30.133 1.00 65.29 437 ALA A C 1
ATOM 3035 O O . ALA A 1 386 ? -13.419 5.259 -31.115 1.00 60.04 437 ALA A O 1
ATOM 3037 N N . GLU A 1 387 ? -11.869 5.914 -29.615 1.00 62.37 438 GLU A N 1
ATOM 3038 C CA . GLU A 1 387 ? -11.730 7.263 -30.151 1.00 66.40 438 GLU A CA 1
ATOM 3039 C C . GLU A 1 387 ? -11.143 7.241 -31.557 1.00 66.06 438 GLU A C 1
ATOM 3040 O O . GLU A 1 387 ? -10.996 8.292 -32.187 1.00 69.29 438 GLU A O 1
ATOM 3042 N N . SER A 1 388 ? -10.802 6.048 -32.053 1.00 67.06 439 SER A N 1
ATOM 3043 C CA . SER A 1 388 ? -10.167 5.877 -33.355 1.00 67.73 439 SER A CA 1
ATOM 3044 C C . SER A 1 388 ? -11.016 5.040 -34.310 1.00 68.28 439 SER A C 1
ATOM 3045 O O . SER A 1 388 ? -10.498 4.540 -35.313 1.00 67.15 439 SER A O 1
ATOM 3047 N N . TYR A 1 389 ? -12.311 4.883 -34.034 1.00 61.40 440 TYR A N 1
ATOM 3048 C CA . TYR A 1 389 ? -13.176 4.075 -34.884 1.00 59.38 440 TYR A CA 1
ATOM 3049 C C . TYR A 1 389 ? -14.560 4.712 -34.951 1.00 67.33 440 TYR A C 1
ATOM 3050 O O . TYR A 1 389 ? -14.844 5.709 -34.278 1.00 59.54 440 TYR A O 1
ATOM 3052 N N . THR A 1 390 ? -15.425 4.126 -35.776 1.00 63.40 441 THR A N 1
ATOM 3053 C CA . THR A 1 390 ? -16.801 4.599 -35.907 1.00 63.76 441 THR A CA 1
ATOM 3054 C C . THR A 1 390 ? -17.600 4.228 -34.664 1.00 75.31 441 THR A C 1
ATOM 3055 O O . THR A 1 390 ? -17.684 3.039 -34.327 1.00 72.91 441 THR A O 1
ATOM 3057 N N . PRO A 1 391 ? -18.199 5.193 -33.959 1.00 75.45 442 PRO A N 1
ATOM 3058 C CA . PRO A 1 391 ? -19.029 4.839 -32.794 1.00 74.49 442 PRO A CA 1
ATOM 3059 C C . PRO A 1 391 ? -20.194 3.920 -33.127 1.00 73.63 442 PRO A C 1
ATOM 3060 O O . PRO A 1 391 ? -20.655 3.181 -32.247 1.00 70.80 442 PRO A O 1
ATOM 3064 N N . GLU A 1 392 ? -20.684 3.939 -34.371 1.00 70.79 443 GLU A N 1
ATOM 3065 C CA . GLU A 1 392 ? -21.765 3.041 -34.762 1.00 69.45 443 GLU A CA 1
ATOM 3066 C C . GLU A 1 392 ? -21.297 1.598 -34.923 1.00 71.66 443 GLU A C 1
ATOM 3067 O O . GLU A 1 392 ? -22.130 0.684 -34.901 1.00 73.10 443 GLU A O 1
ATOM 3069 N N . THR A 1 393 ? -19.994 1.370 -35.094 1.00 70.17 444 THR A N 1
ATOM 3070 C CA . THR A 1 393 ? -19.469 0.011 -35.146 1.00 68.15 444 THR A CA 1
ATOM 3071 C C . THR A 1 393 ? -19.036 -0.480 -33.769 1.00 62.31 444 THR A C 1
ATOM 3072 O O . THR A 1 393 ? -19.208 -1.662 -33.452 1.00 66.03 444 THR A O 1
ATOM 3074 N N . ILE A 1 394 ? -18.487 0.414 -32.943 1.00 62.36 445 ILE A N 1
ATOM 3075 C CA . ILE A 1 394 ? -18.100 0.042 -31.584 1.00 66.88 445 ILE A CA 1
ATOM 3076 C C . ILE A 1 394 ? -19.326 -0.341 -30.764 1.00 65.30 445 ILE A C 1
ATOM 3077 O O . ILE A 1 394 ? -19.280 -1.273 -29.951 1.00 62.72 445 ILE A O 1
ATOM 3079 N N . GLN A 1 395 ? -20.442 0.365 -30.964 1.00 63.73 446 GLN A N 1
ATOM 3080 C CA . GLN A 1 395 ? -21.657 0.046 -30.219 1.00 62.37 446 GLN A CA 1
ATOM 3081 C C . GLN A 1 395 ? -22.150 -1.360 -30.542 1.00 59.87 446 GLN A C 1
ATOM 3082 O O . GLN A 1 395 ? -22.575 -2.098 -29.645 1.00 60.76 446 GLN A O 1
ATOM 3084 N N . ALA A 1 396 ? -22.096 -1.753 -31.818 1.00 55.88 447 ALA A N 1
ATOM 3085 C CA . ALA A 1 396 ? -22.474 -3.112 -32.182 1.00 57.91 447 ALA A CA 1
ATOM 3086 C C . ALA A 1 396 ? -21.497 -4.143 -31.633 1.00 62.10 447 ALA A C 1
ATOM 3087 O O . ALA A 1 396 ? -21.861 -5.318 -31.509 1.00 63.22 447 ALA A O 1
ATOM 3089 N N . LEU A 1 397 ? -20.272 -3.728 -31.299 1.00 62.71 448 LEU A N 1
ATOM 3090 C CA . LEU A 1 397 ? -19.310 -4.642 -30.692 1.00 61.77 448 LEU A CA 1
ATOM 3091 C C . LEU A 1 397 ? -19.517 -4.740 -29.185 1.00 56.00 448 LEU A C 1
ATOM 3092 O O . LEU A 1 397 ? -19.531 -5.842 -28.625 1.00 51.94 448 LEU A O 1
ATOM 3094 N N . GLN A 1 398 ? -19.680 -3.594 -28.515 1.00 51.26 449 GLN A N 1
ATOM 3095 C CA . GLN A 1 398 ? -19.886 -3.597 -27.069 1.00 48.97 449 GLN A CA 1
ATOM 3096 C C . GLN A 1 398 ? -21.146 -4.365 -26.692 1.00 55.39 449 GLN A C 1
ATOM 3097 O O . GLN A 1 398 ? -21.156 -5.107 -25.702 1.00 51.42 449 GLN A O 1
ATOM 3099 N N . THR A 1 399 ? -22.217 -4.210 -27.475 1.00 49.35 450 THR A N 1
ATOM 3100 C CA . THR A 1 399 ? -23.435 -4.973 -27.219 1.00 52.12 450 THR A CA 1
ATOM 3101 C C . THR A 1 399 ? -23.169 -6.472 -27.319 1.00 54.58 450 THR A C 1
ATOM 3102 O O . THR A 1 399 ? -23.558 -7.246 -26.436 1.00 39.10 450 THR A O 1
ATOM 3104 N N . THR A 1 400 ? -22.481 -6.898 -28.381 1.00 44.65 451 THR A N 1
ATOM 3105 C CA . THR A 1 400 ? -22.210 -8.321 -28.557 1.00 49.91 451 THR A CA 1
ATOM 3106 C C . THR A 1 400 ? -21.209 -8.826 -27.522 1.00 48.44 451 THR A C 1
ATOM 3107 O O . THR A 1 400 ? -21.360 -9.936 -26.995 1.00 45.58 451 THR A O 1
ATOM 3109 N N . LYS A 1 401 ? -20.189 -8.023 -27.208 1.00 39.22 452 LYS A N 1
ATOM 3110 C CA . LYS A 1 401 ? -19.162 -8.466 -26.270 1.00 46.28 452 LYS A CA 1
ATOM 3111 C C . LYS A 1 401 ? -19.729 -8.645 -24.866 1.00 46.59 452 LYS A C 1
ATOM 3112 O O . LYS A 1 401 ? -19.464 -9.657 -24.206 1.00 38.96 452 LYS A O 1
ATOM 3118 N N . GLU A 1 402 ? -20.498 -7.662 -24.384 1.00 45.46 453 GLU A N 1
ATOM 3119 C CA . GLU A 1 402 ? -21.067 -7.765 -23.043 1.00 44.56 453 GLU A CA 1
ATOM 3120 C C . GLU A 1 402 ? -21.982 -8.975 -22.929 1.00 44.28 453 GLU A C 1
ATOM 3121 O O . GLU A 1 402 ? -22.017 -9.642 -21.888 1.00 36.54 453 GLU A O 1
ATOM 3127 N N . SER A 1 403 ? -22.710 -9.290 -24.001 1.00 38.59 454 SER A N 1
ATOM 3128 C CA . SER A 1 403 ? -23.604 -10.438 -23.973 1.00 42.47 454 SER A CA 1
ATOM 3129 C C . SER A 1 403 ? -22.819 -11.737 -23.838 1.00 43.18 454 SER A C 1
ATOM 3130 O O . SER A 1 403 ? -23.149 -12.591 -23.006 1.00 35.36 454 SER A O 1
ATOM 3133 N N . VAL A 1 404 ? -21.774 -11.902 -24.653 1.00 38.68 455 VAL A N 1
ATOM 3134 C CA . VAL A 1 404 ? -20.978 -13.125 -24.608 1.00 36.38 455 VAL A CA 1
ATOM 3135 C C . VAL A 1 404 ? -20.237 -13.231 -23.279 1.00 35.42 455 VAL A C 1
ATOM 3136 O O . VAL A 1 404 ? -20.189 -14.304 -22.665 1.00 37.34 455 VAL A O 1
ATOM 3140 N N . ALA A 1 405 ? -19.669 -12.120 -22.805 1.00 30.08 456 ALA A N 1
ATOM 3141 C CA . ALA A 1 405 ? -19.010 -12.117 -21.503 1.00 38.07 456 ALA A CA 1
ATOM 3142 C C . ALA A 1 405 ? -19.965 -12.577 -20.408 1.00 38.40 456 ALA A C 1
ATOM 3143 O O . ALA A 1 405 ? -19.626 -13.450 -19.605 1.00 36.24 456 ALA A O 1
ATOM 3145 N N . THR A 1 406 ? -21.180 -12.018 -20.387 1.0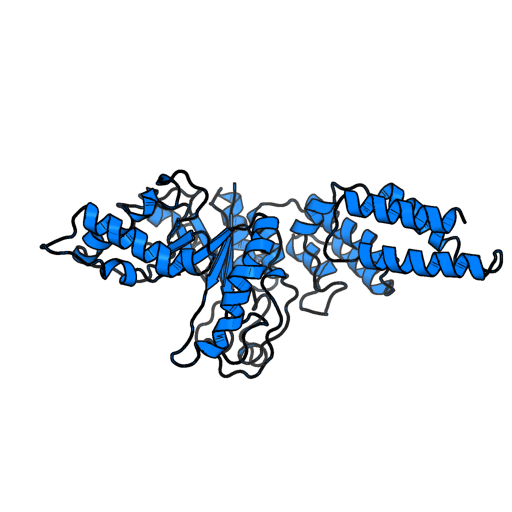0 33.30 457 THR A N 1
ATOM 3146 C CA . THR A 1 406 ? -22.179 -12.401 -19.389 1.00 33.81 457 THR A CA 1
ATOM 3147 C C . THR A 1 406 ? -22.510 -13.887 -19.466 1.00 35.65 457 THR A C 1
ATOM 3148 O O . THR A 1 406 ? -22.581 -14.576 -18.441 1.00 33.46 457 THR A O 1
ATOM 3152 N N . GLU A 1 407 ? -22.748 -14.400 -20.675 1.00 33.10 458 GLU A N 1
ATOM 3153 C CA . GLU A 1 407 ? -23.079 -15.814 -20.816 1.00 35.14 458 GLU A CA 1
ATOM 3154 C C . GLU A 1 407 ? -21.883 -16.708 -20.503 1.00 34.64 458 GLU A C 1
ATOM 3155 O O . GLU A 1 407 ? -22.055 -17.811 -19.969 1.00 34.63 458 GLU A O 1
ATOM 3161 N N . LEU A 1 408 ? -20.669 -16.243 -20.809 1.00 31.15 459 LEU A N 1
ATOM 3162 C CA . LEU A 1 408 ? -19.476 -17.015 -20.479 1.00 30.16 459 LEU A CA 1
ATOM 3163 C C . LEU A 1 408 ? -19.281 -17.128 -18.971 1.00 32.48 459 LEU A C 1
ATOM 3164 O O . LEU A 1 408 ? -18.658 -18.087 -18.499 1.00 31.74 459 LEU A O 1
ATOM 3169 N N . ALA A 1 409 ? -19.786 -16.161 -18.202 1.00 27.94 460 ALA A N 1
ATOM 3170 C CA . ALA A 1 409 ? -19.679 -16.196 -16.752 1.00 27.13 460 ALA A CA 1
ATOM 3171 C C . ALA A 1 409 ? -20.881 -16.867 -16.097 1.00 27.80 460 ALA A C 1
ATOM 3172 O O . ALA A 1 409 ? -21.070 -16.731 -14.883 1.00 31.81 460 ALA A O 1
ATOM 3174 N N . GLY A 1 410 ? -21.694 -17.577 -16.870 1.00 29.48 461 GLY A N 1
ATOM 3175 C CA . GLY A 1 410 ? -22.894 -18.200 -16.354 1.00 31.21 461 GLY A CA 1
ATOM 3176 C C . GLY A 1 410 ? -22.602 -19.545 -15.718 1.00 28.65 461 GLY A C 1
ATOM 3177 O O . GLY A 1 410 ? -21.453 -19.941 -15.514 1.00 25.06 461 GLY A O 1
ATOM 3178 N N . LYS A 1 411 ? -23.683 -20.274 -15.429 1.00 29.21 462 LYS A N 1
ATOM 3179 C CA . LYS A 1 411 ? -23.551 -21.539 -14.699 1.00 27.33 462 LYS A CA 1
ATOM 3180 C C . LYS A 1 411 ? -22.724 -22.559 -15.476 1.00 27.32 462 LYS A C 1
ATOM 3181 O O . LYS A 1 411 ? -21.734 -23.099 -14.957 1.00 25.93 462 LYS A O 1
ATOM 3187 N N . THR A 1 412 ? -23.121 -22.855 -16.716 1.00 29.54 463 THR A N 1
ATOM 3188 C CA . THR A 1 412 ? -22.418 -23.833 -17.530 1.00 27.78 463 THR A CA 1
ATOM 3189 C C . THR A 1 412 ? -22.647 -23.513 -19.005 1.00 33.45 463 THR A C 1
ATOM 3190 O O . THR A 1 412 ? -23.386 -22.593 -19.360 1.00 32.01 463 THR A O 1
ATOM 3194 N N . TYR A 1 413 ? -21.977 -24.273 -19.861 1.00 31.63 464 TYR A N 1
ATOM 3195 C CA . TYR A 1 413 ? -22.080 -24.101 -21.303 1.00 37.55 464 TYR A CA 1
ATOM 3196 C C . TYR A 1 413 ? -21.535 -25.359 -21.960 1.00 35.72 464 TYR A C 1
ATOM 3197 O O . TYR A 1 413 ? -20.850 -26.167 -21.325 1.00 35.22 464 TYR A O 1
ATOM 3206 N N . THR A 1 414 ? -21.861 -25.522 -23.237 1.00 34.90 465 THR A N 1
ATOM 3207 C CA . THR A 1 414 ? -21.412 -26.650 -24.036 1.00 37.00 465 THR A CA 1
ATOM 3208 C C . THR A 1 414 ? -20.337 -26.196 -25.013 1.00 38.56 465 THR A C 1
ATOM 3209 O O . THR A 1 414 ? -20.219 -25.007 -25.328 1.00 38.70 465 THR A O 1
ATOM 3213 N N . ALA A 1 415 ? -19.547 -27.166 -25.488 1.00 40.31 466 ALA A N 1
ATOM 3214 C CA . ALA A 1 415 ? -18.569 -26.870 -26.531 1.00 41.82 466 ALA A CA 1
ATOM 3215 C C . ALA A 1 415 ? -19.239 -26.214 -27.733 1.00 45.71 466 ALA A C 1
ATOM 3216 O O . ALA A 1 415 ? -18.727 -25.231 -28.281 1.00 44.84 466 ALA A O 1
ATOM 3218 N N . ALA A 1 416 ? -20.402 -26.730 -28.142 1.00 43.22 467 ALA A N 1
ATOM 3219 C CA . ALA A 1 416 ? -21.127 -26.105 -29.242 1.00 44.59 467 ALA A CA 1
ATOM 3220 C C . ALA A 1 416 ? -21.476 -24.659 -28.918 1.00 42.29 467 ALA A C 1
ATOM 3221 O O . ALA A 1 416 ? -21.430 -23.787 -29.795 1.00 45.50 467 ALA A O 1
ATOM 3223 N N . GLN A 1 417 ? -21.821 -24.385 -27.658 1.00 39.27 468 GLN A N 1
ATOM 3224 C CA . GLN A 1 417 ? -22.144 -23.023 -27.247 1.00 43.65 468 GLN A CA 1
ATOM 3225 C C . GLN A 1 417 ? -20.937 -22.100 -27.386 1.00 42.55 468 GLN A C 1
ATOM 3226 O O . GLN A 1 417 ? -21.081 -20.926 -27.747 1.00 43.47 468 GLN A O 1
ATOM 3232 N N . VAL A 1 418 ? -19.735 -22.611 -27.101 1.00 42.87 469 VAL A N 1
ATOM 3233 C CA . VAL A 1 418 ? -18.539 -21.775 -27.181 1.00 37.53 469 VAL A CA 1
ATOM 3234 C C . VAL A 1 418 ? -18.283 -21.335 -28.620 1.00 46.74 469 VAL A C 1
ATOM 3235 O O . VAL A 1 418 ? -18.001 -20.160 -28.883 1.00 41.68 469 VAL A O 1
ATOM 3239 N N . THR A 1 419 ? -18.382 -22.263 -29.576 1.00 44.40 470 THR A N 1
ATOM 3240 C CA . THR A 1 419 ? -18.173 -21.879 -30.972 1.00 50.06 470 THR A CA 1
ATOM 3241 C C . THR A 1 419 ? -19.163 -20.800 -31.404 1.00 48.48 470 THR A C 1
ATOM 3242 O O . THR A 1 419 ? -18.814 -19.905 -32.182 1.00 45.26 470 THR A O 1
ATOM 3246 N N . THR A 1 420 ? -20.402 -20.861 -30.903 1.00 48.00 471 THR A N 1
ATOM 3247 C CA . THR A 1 420 ? -21.374 -19.812 -31.210 1.00 47.96 471 THR A CA 1
ATOM 3248 C C . THR A 1 420 ? -20.891 -18.447 -30.729 1.00 52.62 471 THR A C 1
ATOM 3249 O O . THR A 1 420 ? -20.955 -17.460 -31.471 1.00 48.36 471 THR A O 1
ATOM 3253 N N . TRP A 1 421 ? -20.409 -18.366 -29.482 1.00 48.74 472 TRP A N 1
ATOM 3254 C CA . TRP A 1 421 ? -19.900 -17.093 -28.976 1.00 50.80 472 TRP A CA 1
ATOM 3255 C C . TRP A 1 421 ? -18.680 -16.634 -29.766 1.00 47.63 472 TRP A C 1
ATOM 3256 O O . TRP A 1 421 ? -18.484 -15.430 -29.970 1.00 46.12 472 TRP A O 1
ATOM 3267 N N . GLN A 1 422 ? -17.835 -17.580 -30.191 1.00 49.50 473 GLN A N 1
ATOM 3268 C CA . GLN A 1 422 ? -16.684 -17.244 -31.029 1.00 48.96 473 GLN A CA 1
ATOM 3269 C C . GLN A 1 422 ? -17.126 -16.576 -32.322 1.00 52.41 473 GLN A C 1
ATOM 3270 O O . GLN A 1 422 ? -16.609 -15.516 -32.700 1.00 44.37 473 GLN A O 1
ATOM 3276 N N . THR A 1 423 ? -18.070 -17.205 -33.031 1.00 55.64 474 THR A N 1
ATOM 3277 C CA . THR A 1 423 ? -18.571 -16.638 -34.278 1.00 51.44 474 THR A CA 1
ATOM 3278 C C . THR A 1 423 ? -19.201 -15.271 -34.047 1.00 54.08 474 THR A C 1
ATOM 3279 O O . THR A 1 423 ? -18.973 -14.336 -34.824 1.00 54.77 474 THR A O 1
ATOM 3283 N N . GLU A 1 424 ? -19.983 -15.131 -32.973 1.00 52.12 475 GLU A N 1
ATOM 3284 C CA . GLU A 1 424 ? -20.630 -13.852 -32.688 1.00 50.26 475 GLU A CA 1
ATOM 3285 C C . GLU A 1 424 ? -19.603 -12.743 -32.514 1.00 47.68 475 GLU A C 1
ATOM 3286 O O . GLU A 1 424 ? -19.762 -11.641 -33.050 1.00 53.26 475 GLU A O 1
ATOM 3292 N N . VAL A 1 425 ? -18.544 -13.011 -31.751 1.00 51.71 476 VAL A N 1
ATOM 3293 C CA . VAL A 1 425 ? -17.589 -11.954 -31.444 1.00 42.98 476 VAL A CA 1
ATOM 3294 C C . VAL A 1 425 ? -16.756 -11.614 -32.671 1.00 49.51 476 VAL A C 1
ATOM 3295 O O . VAL A 1 425 ? -16.485 -10.439 -32.947 1.00 44.00 476 VAL A O 1
ATOM 3299 N N . GLN A 1 426 ? -16.335 -12.631 -33.426 1.00 50.93 477 GLN A N 1
ATOM 3300 C CA . GLN A 1 426 ? -15.564 -12.373 -34.637 1.00 53.62 477 GLN A CA 1
ATOM 3301 C C . GLN A 1 426 ? -16.385 -11.579 -35.644 1.00 55.42 477 GLN A C 1
ATOM 3302 O O . GLN A 1 426 ? -15.867 -10.664 -36.297 1.00 56.95 477 GLN A O 1
ATOM 3308 N N . THR A 1 427 ? -17.676 -11.904 -35.764 1.00 59.39 478 THR A N 1
ATOM 3309 C CA . THR A 1 427 ? -18.556 -11.172 -36.671 1.00 51.67 478 THR A CA 1
ATOM 3310 C C . THR A 1 427 ? -18.608 -9.694 -36.308 1.00 56.14 478 THR A C 1
ATOM 3311 O O . THR A 1 427 ? -18.457 -8.824 -37.173 1.00 61.17 478 THR A O 1
ATOM 3315 N N . ALA A 1 428 ? -18.806 -9.391 -35.024 1.00 57.82 479 ALA A N 1
ATOM 3316 C CA . ALA A 1 428 ? -18.839 -7.998 -34.596 1.00 55.72 479 ALA A CA 1
ATOM 3317 C C . ALA A 1 428 ? -17.500 -7.303 -34.823 1.00 58.66 479 ALA A C 1
ATOM 3318 O O . ALA A 1 428 ? -17.467 -6.089 -35.059 1.00 53.58 479 ALA A O 1
ATOM 3320 N N . LEU A 1 429 ? -16.386 -8.041 -34.756 1.00 53.85 480 LEU A N 1
ATOM 3321 C CA . LEU A 1 429 ? -15.093 -7.425 -35.047 1.00 56.27 480 LEU A CA 1
ATOM 3322 C C . LEU A 1 429 ? -14.837 -7.328 -36.549 1.00 62.57 480 LEU A C 1
ATOM 3323 O O . LEU A 1 429 ? -14.208 -6.367 -37.014 1.00 59.74 480 LEU A O 1
ATOM 3328 N N . ASP A 1 430 ? -15.326 -8.304 -37.324 1.00 62.90 481 ASP A N 1
ATOM 3329 C CA . ASP A 1 430 ? -15.164 -8.288 -38.774 1.00 62.01 481 ASP A CA 1
ATOM 3330 C C . ASP A 1 430 ? -16.035 -7.241 -39.458 1.00 65.64 481 ASP A C 1
ATOM 3331 O O . ASP A 1 430 ? -16.055 -7.194 -40.693 1.00 71.53 481 ASP A O 1
ATOM 3336 N N . ASN A 1 431 ? -16.746 -6.409 -38.703 1.00 65.88 482 ASN A N 1
ATOM 3337 C CA . ASN A 1 431 ? -17.506 -5.308 -39.275 1.00 63.87 482 ASN A CA 1
ATOM 3338 C C . ASN A 1 431 ? -17.081 -4.004 -38.612 1.00 59.42 482 ASN A C 1
ATOM 3339 O O . ASN A 1 431 ? -17.904 -3.128 -38.352 1.00 64.36 482 ASN A O 1
#

Sequence (422 aa):
EKHFMVYYRAWRDKTMQGVNTTLPDENWLTMHDIPYGIDIVNVFSYVPKGQEALAQPFYDTLKNEYAPALHARGVRLVRGIDYSELLKVPYAGTTPTEAEFDAYAKELLTKFVDDLGIDGLDIDDMETRRPSEKDIVLSNGVIRRALSKYIGPKSGTDRPFLYDDTNAEYLPPLQDVSDCFDFLAYQQYGSDDKKRTQRRALNNLSPVLNGERFVPGLTFPEEQDRNRWYDTKEPYMESNMYKVARYSYENNLGGMFLYALDRDGRTYNEDDLNQIKPSNLLWTKTAIAESKGVSLAEMKAAAQHYLKRISYANTDLEAQNKAAETVTQATTLYDVNKAILGGDYGQGLSNTYDAELEKGLLAAIDLTTLYRALDQAVAAAIEKAESYTPETIQALQTTKESVATELAGKTYTAAQVTTWQTEVQTALDN

B-factor: mean 30.46, std 10.81, range [13.93, 79.75]

Nearest PDB structures (foldseek):
  7puk-assembly2_C  TM=9.942E-01  e=1.532E-77  Enterococcus faecalis
  6kpl-assembly1_A  TM=8.932E-01  e=1.286E-23  Cordyceps militaris CM01
  6kpo-assembly1_A  TM=8.961E-01  e=1.807E-22  Cordyceps militaris CM01
  8uro-assembly2_D  TM=8.848E-01  e=1.548E-21  Corynebacterium ulcerans
  2isv-assembly1_B  TM=4.168E-01  e=6.223E-03  Giardia duodenalis